Protein AF-A0A8K0LY11-F1 (afdb_monomer_lite)

Radius of gyration: 30.13 Å; chains: 1; bounding box: 77×48×94 Å

Structure (mmCIF, N/CA/C/O backbone):
data_AF-A0A8K0LY11-F1
#
_entry.id   AF-A0A8K0LY11-F1
#
loop_
_atom_site.group_PDB
_atom_site.id
_atom_site.type_symbol
_atom_site.label_atom_id
_atom_site.label_alt_id
_atom_site.label_comp_id
_atom_site.label_asym_id
_atom_site.label_entity_id
_atom_site.label_seq_id
_atom_site.pdbx_PDB_ins_code
_atom_site.Cartn_x
_atom_site.Cartn_y
_atom_site.Cartn_z
_atom_site.occupancy
_atom_site.B_iso_or_equiv
_atom_site.auth_seq_id
_atom_site.auth_comp_id
_atom_site.auth_asym_id
_atom_site.auth_atom_id
_atom_site.pdbx_PDB_model_num
ATOM 1 N N . LYS A 1 1 ? 33.996 25.626 0.367 1.00 48.56 1 LYS A N 1
ATOM 2 C CA . LYS A 1 1 ? 34.300 24.172 0.437 1.00 48.56 1 LYS A CA 1
ATOM 3 C C . LYS A 1 1 ? 33.975 23.423 -0.861 1.00 48.56 1 LYS A C 1
ATOM 5 O O . LYS A 1 1 ? 34.841 22.702 -1.326 1.00 48.56 1 LYS A O 1
ATOM 10 N N . ALA A 1 2 ? 32.797 23.595 -1.473 1.00 46.28 2 ALA A N 1
ATOM 11 C CA . ALA A 1 2 ? 32.469 22.931 -2.746 1.00 46.28 2 ALA A CA 1
ATOM 12 C C . ALA A 1 2 ? 33.323 23.435 -3.936 1.00 46.28 2 ALA A C 1
ATOM 14 O O . ALA A 1 2 ? 33.891 22.631 -4.661 1.00 46.28 2 ALA A O 1
ATOM 15 N N . ASN A 1 3 ? 33.531 24.754 -4.056 1.00 51.97 3 ASN A N 1
ATOM 16 C CA . ASN A 1 3 ? 34.370 25.357 -5.114 1.00 51.97 3 ASN A CA 1
ATOM 17 C C . ASN A 1 3 ? 35.882 25.174 -4.894 1.00 51.97 3 ASN A C 1
ATOM 19 O O . ASN A 1 3 ? 36.675 25.446 -5.785 1.00 51.97 3 ASN A O 1
ATOM 23 N N . SER A 1 4 ? 36.292 24.766 -3.691 1.00 63.56 4 SER A N 1
ATOM 24 C CA . SER A 1 4 ? 37.696 24.494 -3.357 1.00 63.56 4 SER A CA 1
ATOM 25 C C . SER A 1 4 ? 38.070 23.028 -3.577 1.00 63.56 4 SER A C 1
ATOM 27 O O . SER A 1 4 ? 39.245 22.689 -3.508 1.00 63.56 4 SER A O 1
ATOM 29 N N . PHE A 1 5 ? 37.080 22.156 -3.797 1.00 66.56 5 PHE A N 1
ATOM 30 C CA . PHE A 1 5 ? 37.320 20.768 -4.166 1.00 66.56 5 PHE A CA 1
ATOM 31 C C . PHE A 1 5 ? 37.711 20.729 -5.643 1.00 66.56 5 PHE A C 1
ATOM 33 O O . PHE A 1 5 ? 37.005 21.288 -6.478 1.00 66.56 5 PHE A O 1
ATOM 40 N N . GLN A 1 6 ? 38.858 20.133 -5.947 1.00 72.81 6 GLN A N 1
ATOM 41 C CA . GLN A 1 6 ? 39.419 20.061 -7.292 1.00 72.81 6 GLN A CA 1
ATOM 42 C C . GLN A 1 6 ? 39.246 18.640 -7.824 1.00 72.81 6 GLN A C 1
ATOM 44 O O . GLN A 1 6 ? 39.503 17.680 -7.094 1.00 72.81 6 GLN A O 1
ATOM 49 N N . ILE A 1 7 ? 38.828 18.507 -9.079 1.00 65.88 7 ILE A N 1
ATOM 50 C CA . ILE A 1 7 ? 38.813 17.227 -9.789 1.00 65.88 7 ILE A CA 1
ATOM 51 C C . ILE A 1 7 ? 39.799 17.268 -10.948 1.00 65.88 7 ILE A C 1
ATOM 53 O O . ILE A 1 7 ? 40.042 18.317 -11.543 1.00 65.88 7 ILE A O 1
ATOM 57 N N . ARG A 1 8 ? 40.386 16.109 -11.244 1.00 70.62 8 ARG A N 1
ATOM 58 C CA . ARG A 1 8 ? 41.312 15.937 -12.360 1.00 70.62 8 ARG A CA 1
ATOM 59 C C . ARG A 1 8 ? 40.523 15.512 -13.596 1.00 70.62 8 ARG A C 1
ATOM 61 O O . ARG A 1 8 ? 39.824 14.501 -13.536 1.00 70.62 8 ARG A O 1
ATOM 68 N N . THR A 1 9 ? 40.616 16.273 -14.680 1.00 63.59 9 THR A N 1
ATOM 69 C CA . THR A 1 9 ? 39.999 15.933 -15.971 1.00 63.59 9 THR A CA 1
ATOM 70 C C . THR A 1 9 ? 40.724 14.751 -16.621 1.00 63.59 9 THR A C 1
ATOM 72 O O . THR A 1 9 ? 41.833 14.380 -16.220 1.00 63.59 9 THR A O 1
ATOM 75 N N . LYS A 1 10 ? 40.132 14.168 -17.673 1.00 49.41 10 LYS A N 1
ATOM 76 C CA . LYS A 1 10 ? 40.802 13.131 -18.483 1.00 49.41 10 LYS A CA 1
ATOM 77 C C . LYS A 1 10 ? 42.073 13.641 -19.176 1.00 49.41 10 LYS A C 1
ATOM 79 O O . LYS A 1 10 ? 42.986 12.854 -19.395 1.00 49.41 10 LYS A O 1
ATOM 84 N N . SER A 1 11 ? 42.159 14.943 -19.451 1.00 67.06 11 SER A N 1
ATOM 85 C CA . SER A 1 11 ? 43.356 15.618 -19.968 1.00 67.06 11 SER A CA 1
ATOM 86 C C . SER A 1 11 ? 44.419 15.911 -18.893 1.00 67.06 11 SER A C 1
ATOM 88 O O . SER A 1 11 ? 45.489 16.421 -19.209 1.00 67.06 11 SER A O 1
ATOM 90 N N . GLY A 1 12 ? 44.160 15.568 -17.625 1.00 73.19 12 GLY A N 1
ATOM 91 C CA . GLY A 1 12 ? 45.099 15.732 -16.511 1.00 73.19 12 GLY A CA 1
ATOM 92 C C . GLY A 1 12 ? 45.064 17.105 -15.831 1.00 73.19 12 GLY A C 1
ATOM 93 O O . GLY A 1 12 ? 45.794 17.311 -14.856 1.00 73.19 12 GLY A O 1
ATOM 94 N N . GLU A 1 13 ? 44.205 18.014 -16.294 1.00 77.00 13 GLU A N 1
ATOM 95 C CA . GLU A 1 13 ? 44.022 19.354 -15.736 1.00 77.00 13 GLU A CA 1
ATOM 96 C C . GLU A 1 13 ? 43.277 19.295 -14.395 1.00 77.00 13 GLU A C 1
ATOM 98 O O . GLU A 1 13 ? 42.367 18.489 -14.201 1.00 77.00 13 GLU A O 1
ATOM 103 N N . SER A 1 14 ? 43.668 20.145 -13.445 1.00 74.56 14 SER A N 1
ATOM 104 C CA . SER A 1 14 ? 42.965 20.295 -12.169 1.00 74.56 14 SER A CA 1
ATOM 105 C C . SER A 1 14 ? 41.953 21.427 -12.280 1.00 74.56 14 SER A C 1
ATOM 107 O O . SER A 1 14 ? 42.348 22.588 -12.388 1.00 74.56 14 SER A O 1
ATOM 109 N N . ILE A 1 15 ? 40.661 21.101 -12.215 1.00 72.62 15 ILE A N 1
ATOM 110 C CA . ILE A 1 15 ? 39.582 22.091 -12.294 1.00 72.62 15 ILE A CA 1
ATOM 111 C C . ILE A 1 15 ? 38.747 22.129 -11.003 1.00 72.62 15 ILE A C 1
ATOM 113 O O . ILE A 1 15 ? 38.533 21.091 -10.364 1.00 72.62 15 ILE A O 1
ATOM 117 N N . PRO A 1 16 ? 38.226 23.306 -10.598 1.00 68.94 16 PRO A N 1
ATOM 118 C CA . PRO A 1 16 ? 37.301 23.397 -9.474 1.00 68.94 16 PRO A CA 1
ATOM 119 C C . PRO A 1 16 ? 36.015 22.615 -9.771 1.00 68.94 16 PRO A C 1
ATOM 121 O O . PRO A 1 16 ? 35.356 22.877 -10.775 1.00 68.94 16 PRO A O 1
ATOM 124 N N . TYR A 1 17 ? 35.615 21.721 -8.864 1.00 65.62 17 TYR A N 1
ATOM 125 C CA . TYR A 1 17 ? 34.454 20.831 -9.009 1.00 65.62 17 TYR A CA 1
ATOM 126 C C . TYR A 1 17 ? 33.128 21.580 -9.233 1.00 65.62 17 TYR A C 1
ATOM 128 O O . TYR A 1 17 ? 32.225 21.067 -9.882 1.00 65.62 17 TYR A O 1
ATOM 136 N N . PHE A 1 18 ? 33.019 22.817 -8.738 1.00 64.50 18 PHE A N 1
ATOM 137 C CA . PHE A 1 18 ? 31.860 23.698 -8.928 1.00 64.50 18 PHE A CA 1
ATOM 138 C C . PHE A 1 18 ? 32.273 25.073 -9.479 1.00 64.50 18 PHE A C 1
ATOM 140 O O . PHE A 1 18 ? 32.011 26.114 -8.872 1.00 64.50 18 PHE A O 1
ATOM 147 N N . LYS A 1 19 ? 32.958 25.113 -10.626 1.00 52.31 19 LYS A N 1
ATOM 148 C CA . LYS A 1 19 ? 33.207 26.384 -11.321 1.00 52.31 19 LYS A CA 1
ATOM 149 C C . LYS A 1 19 ? 31.923 26.823 -12.041 1.00 52.31 19 LYS A C 1
ATOM 151 O O . LYS A 1 19 ? 31.509 26.176 -12.992 1.00 52.31 19 LYS A O 1
ATOM 156 N N . ASN A 1 20 ? 31.310 27.923 -11.595 1.00 50.16 20 ASN A N 1
ATOM 157 C CA . ASN A 1 20 ? 30.081 28.503 -12.164 1.00 50.16 20 ASN A CA 1
ATOM 158 C C . ASN A 1 20 ? 28.871 27.544 -12.164 1.00 50.16 20 ASN A C 1
ATOM 160 O O . ASN A 1 20 ? 28.425 27.138 -13.240 1.00 50.16 20 ASN A O 1
ATOM 164 N N . PRO A 1 21 ? 28.307 27.178 -10.996 1.00 50.72 21 PRO A N 1
ATOM 165 C CA . PRO A 1 21 ? 27.109 26.347 -10.966 1.00 50.72 21 PRO A CA 1
ATOM 166 C C . PRO A 1 21 ? 25.981 27.060 -11.719 1.00 50.72 21 PRO A C 1
ATOM 168 O O . PRO A 1 21 ? 25.459 28.079 -11.268 1.00 50.72 21 PRO A O 1
ATOM 171 N N . ARG A 1 22 ? 25.605 26.534 -12.887 1.00 46.09 22 ARG A N 1
ATOM 172 C CA . ARG A 1 22 ? 24.357 26.931 -13.535 1.00 46.09 22 ARG A CA 1
ATOM 173 C C . ARG A 1 22 ? 23.227 26.334 -12.710 1.00 46.09 22 ARG A C 1
ATOM 175 O O . ARG A 1 22 ? 23.270 25.154 -12.365 1.00 46.09 22 ARG A O 1
ATOM 182 N N . LEU A 1 23 ? 22.247 27.162 -12.360 1.00 39.28 23 LEU A N 1
ATOM 183 C CA . LEU A 1 23 ? 21.059 26.716 -11.647 1.00 39.28 23 LEU A CA 1
ATOM 184 C C . LEU A 1 23 ? 20.357 25.658 -12.514 1.00 39.28 23 LEU A C 1
ATOM 186 O O . LEU A 1 23 ? 19.775 25.988 -13.547 1.00 39.28 23 LEU A O 1
ATOM 190 N N . LEU A 1 24 ? 20.454 24.382 -12.138 1.00 42.62 24 LEU A N 1
ATOM 191 C CA . LEU A 1 24 ? 19.714 23.318 -12.806 1.00 42.62 24 LEU A CA 1
ATOM 192 C C . LEU A 1 24 ? 18.301 23.310 -12.223 1.00 42.62 24 LEU A C 1
ATOM 194 O O . LEU A 1 24 ? 18.079 22.831 -11.111 1.00 42.62 24 LEU A O 1
ATOM 198 N N . PHE A 1 25 ? 17.345 23.857 -12.967 1.00 32.66 25 PHE A N 1
ATOM 199 C CA . PHE A 1 25 ? 15.934 23.659 -12.666 1.00 32.66 25 PHE A CA 1
ATOM 200 C C . PHE A 1 25 ? 15.581 22.198 -12.948 1.00 32.66 25 PHE A C 1
ATOM 202 O O . PHE A 1 25 ? 15.382 21.804 -14.094 1.00 32.66 25 PHE A O 1
ATOM 209 N N . GLN A 1 26 ? 15.498 21.381 -11.902 1.00 35.56 26 GLN A N 1
ATOM 210 C CA . GLN A 1 26 ? 14.854 20.079 -12.000 1.00 35.56 26 GLN A CA 1
ATOM 211 C C . GLN A 1 26 ? 13.359 20.269 -11.740 1.00 35.56 26 GLN A C 1
ATOM 213 O O . GLN A 1 26 ? 12.897 20.212 -10.604 1.00 35.56 26 GLN A O 1
ATOM 218 N N . ALA A 1 27 ? 12.592 20.524 -12.798 1.00 34.91 27 ALA A N 1
ATOM 219 C CA . ALA A 1 27 ? 11.147 20.340 -12.742 1.00 34.91 27 ALA A CA 1
ATOM 220 C C . ALA A 1 27 ? 10.839 18.855 -12.989 1.00 34.91 27 ALA A C 1
ATOM 222 O O . ALA A 1 27 ? 11.363 18.243 -13.920 1.00 34.91 27 ALA A O 1
ATOM 223 N N . HIS A 1 28 ? 10.008 18.266 -12.127 1.00 37.69 28 HIS A N 1
ATOM 224 C CA . HIS A 1 28 ? 9.753 16.822 -12.066 1.00 37.69 28 HIS A CA 1
ATOM 225 C C . HIS A 1 28 ? 9.051 16.222 -13.309 1.00 37.69 28 HIS A C 1
ATOM 227 O O . HIS A 1 28 ? 8.944 14.999 -13.393 1.00 37.69 28 HIS A O 1
ATOM 233 N N . ASP A 1 29 ? 8.683 17.049 -14.297 1.00 39.00 29 ASP A N 1
ATOM 234 C CA . ASP A 1 29 ? 8.057 16.648 -15.568 1.00 39.00 29 ASP A CA 1
ATOM 235 C C . ASP A 1 29 ? 8.746 17.183 -16.837 1.00 39.00 29 ASP A C 1
ATOM 237 O O . ASP A 1 29 ? 8.230 17.007 -17.936 1.00 39.00 29 ASP A O 1
ATOM 241 N N . LEU A 1 30 ? 9.962 17.739 -16.751 1.00 38.09 30 LEU A N 1
ATOM 242 C CA . LEU A 1 30 ? 10.770 18.052 -17.947 1.00 38.09 30 LEU A CA 1
ATOM 243 C C . LEU A 1 30 ? 11.429 16.798 -18.541 1.00 38.09 30 LEU A C 1
ATOM 245 O O . LEU A 1 30 ? 12.591 16.839 -18.942 1.00 38.09 30 LEU A O 1
ATOM 249 N N . LYS A 1 31 ? 10.735 15.654 -18.545 1.00 54.97 31 LYS A N 1
ATOM 250 C CA . LYS A 1 31 ? 11.237 14.403 -19.124 1.00 54.97 31 LYS A CA 1
ATOM 251 C C . LYS A 1 31 ? 11.398 14.613 -20.631 1.00 54.97 31 LYS A C 1
ATOM 253 O O . LYS A 1 31 ? 10.498 14.289 -21.394 1.00 54.97 31 LYS A O 1
ATOM 258 N N . ASN A 1 32 ? 12.523 15.185 -21.051 1.00 57.19 32 ASN A N 1
ATOM 259 C CA . ASN A 1 32 ? 12.909 15.246 -22.449 1.00 57.19 32 ASN A CA 1
ATOM 260 C C . ASN A 1 32 ? 12.997 13.799 -22.925 1.00 57.19 32 ASN A C 1
ATOM 262 O O . ASN A 1 32 ? 13.836 13.029 -22.452 1.00 57.19 32 ASN A O 1
ATOM 266 N N . ILE A 1 33 ? 12.057 13.412 -23.781 1.00 63.69 33 ILE A N 1
ATOM 267 C CA . ILE A 1 33 ? 12.023 12.075 -24.350 1.00 63.69 33 ILE A CA 1
ATOM 268 C C . ILE A 1 33 ? 13.030 12.073 -25.493 1.00 63.69 33 ILE A C 1
ATOM 270 O O . ILE A 1 33 ? 12.821 12.716 -26.517 1.00 63.69 33 ILE A O 1
ATOM 274 N N . PHE A 1 34 ? 14.131 11.356 -25.294 1.00 69.12 34 PHE A N 1
ATOM 275 C CA . PHE A 1 34 ? 15.058 11.005 -26.359 1.00 69.12 34 PHE A CA 1
ATOM 276 C C . PHE A 1 34 ? 14.666 9.616 -26.837 1.00 69.12 34 PHE A C 1
ATOM 278 O O . PHE A 1 34 ? 14.938 8.629 -26.158 1.00 69.12 34 PHE A O 1
ATOM 285 N N . ALA A 1 35 ? 13.958 9.557 -27.959 1.00 69.25 35 ALA A N 1
ATOM 286 C CA . ALA A 1 35 ? 13.533 8.311 -28.571 1.00 69.25 35 ALA A CA 1
ATOM 287 C C . ALA A 1 35 ? 13.799 8.389 -30.072 1.00 69.25 35 ALA A C 1
ATOM 289 O O . ALA A 1 35 ? 13.385 9.330 -30.747 1.00 69.25 35 ALA A O 1
ATOM 290 N N . THR A 1 36 ? 14.520 7.400 -30.573 1.00 75.06 36 THR A N 1
ATOM 291 C CA . THR A 1 36 ? 14.758 7.155 -31.999 1.00 75.06 36 THR A CA 1
ATOM 292 C C . THR A 1 36 ? 14.546 5.652 -32.244 1.00 75.06 36 THR A C 1
ATOM 294 O O . THR A 1 36 ? 14.280 4.935 -31.283 1.00 75.06 36 THR A O 1
ATOM 297 N N . PRO A 1 37 ? 14.619 5.125 -33.477 1.00 77.00 37 PRO A N 1
ATOM 298 C CA . PRO A 1 37 ? 14.384 3.697 -33.718 1.00 77.00 37 PRO A CA 1
ATOM 299 C C . PRO A 1 37 ? 15.420 2.745 -33.091 1.00 77.00 37 PRO A C 1
ATOM 301 O O . PRO A 1 37 ? 15.107 1.572 -32.872 1.00 77.00 37 PRO A O 1
ATOM 304 N N . SER A 1 38 ? 16.635 3.224 -32.788 1.00 77.94 38 SER A N 1
ATOM 305 C CA . SER A 1 38 ? 17.713 2.417 -32.204 1.00 77.94 38 SER A CA 1
ATOM 306 C C . SER A 1 38 ? 18.325 3.048 -30.946 1.00 77.94 38 SER A C 1
ATOM 308 O O . SER A 1 38 ? 18.271 4.262 -30.721 1.00 77.94 38 SER A O 1
ATOM 310 N N . LEU A 1 39 ? 18.916 2.214 -30.083 1.00 79.62 39 LEU A N 1
ATOM 311 C CA . LEU A 1 39 ? 19.611 2.696 -28.886 1.00 79.62 39 LEU A CA 1
ATOM 312 C C . LEU A 1 39 ? 20.844 3.542 -29.250 1.00 79.62 39 LEU A C 1
ATOM 314 O O . LEU A 1 39 ? 21.139 4.512 -28.555 1.00 79.62 39 LEU A O 1
ATOM 318 N N . ASP A 1 40 ? 21.527 3.208 -30.346 1.00 85.75 40 ASP A N 1
ATOM 319 C CA . ASP A 1 40 ? 22.693 3.940 -30.853 1.00 85.75 40 ASP A CA 1
ATOM 320 C C . ASP A 1 40 ? 22.330 5.357 -31.321 1.00 85.75 40 ASP A C 1
ATOM 322 O O . ASP A 1 40 ? 22.947 6.338 -30.896 1.00 85.75 40 ASP A O 1
ATOM 326 N N . ASP A 1 41 ? 21.258 5.485 -32.105 1.00 85.06 41 ASP A N 1
ATOM 327 C CA . ASP A 1 41 ? 20.727 6.780 -32.545 1.00 85.06 41 ASP A CA 1
ATOM 328 C C . ASP A 1 41 ? 20.241 7.612 -31.350 1.00 85.06 41 ASP A C 1
ATOM 330 O O . ASP A 1 41 ? 20.462 8.823 -31.278 1.00 85.06 41 ASP A O 1
ATOM 334 N N . THR A 1 42 ? 19.638 6.954 -30.355 1.00 83.75 42 THR A N 1
ATOM 335 C CA . THR A 1 42 ? 19.155 7.615 -29.138 1.00 83.75 42 THR A CA 1
ATOM 336 C C . THR A 1 42 ? 20.325 8.170 -28.331 1.00 83.75 42 THR A C 1
ATOM 338 O O . THR A 1 42 ? 20.281 9.318 -27.887 1.00 83.75 42 THR A O 1
ATOM 341 N N . MET A 1 43 ? 21.402 7.396 -28.178 1.00 85.25 43 MET A N 1
ATOM 342 C CA . MET A 1 43 ? 22.622 7.849 -27.508 1.00 85.25 43 MET A CA 1
ATOM 343 C C . MET A 1 43 ? 23.347 8.945 -28.294 1.00 85.25 43 MET A C 1
ATOM 345 O O . MET A 1 43 ? 23.852 9.887 -27.683 1.00 85.25 43 MET A O 1
ATOM 349 N N . THR A 1 44 ? 23.322 8.888 -29.627 1.00 87.81 44 THR A N 1
ATOM 350 C CA . THR A 1 44 ? 23.834 9.950 -30.506 1.00 87.81 44 THR A CA 1
ATOM 351 C C . THR A 1 44 ? 23.057 11.253 -30.310 1.00 87.81 44 THR A C 1
ATOM 353 O O . THR A 1 44 ? 23.652 12.325 -30.172 1.00 87.81 44 THR A O 1
ATOM 356 N N . LEU A 1 45 ? 21.727 11.181 -30.214 1.00 85.00 45 LEU A N 1
ATOM 357 C CA . LEU A 1 45 ? 20.883 12.339 -29.935 1.00 85.00 45 LEU A CA 1
ATOM 358 C C . LEU A 1 45 ? 21.147 12.908 -28.531 1.00 85.00 45 LEU A C 1
ATOM 360 O O . LEU A 1 45 ? 21.353 14.112 -28.388 1.00 85.00 45 LEU A O 1
ATOM 364 N N . VAL A 1 46 ? 21.225 12.054 -27.502 1.00 82.75 46 VAL A N 1
ATOM 365 C CA . VAL A 1 46 ? 21.604 12.466 -26.136 1.00 82.75 46 VAL A CA 1
ATOM 366 C C . VAL A 1 46 ? 22.973 13.146 -26.136 1.00 82.75 46 VAL A C 1
ATOM 368 O O . VAL A 1 46 ? 23.146 14.187 -25.498 1.00 82.75 46 VAL A O 1
ATOM 371 N N . HIS A 1 47 ? 23.942 12.607 -26.876 1.00 83.69 47 HIS A N 1
ATOM 372 C CA . HIS A 1 47 ? 25.255 13.218 -27.010 1.00 83.69 47 HIS A CA 1
ATOM 373 C C . HIS A 1 47 ? 25.163 14.623 -27.613 1.00 83.69 47 HIS A C 1
ATOM 375 O O . HIS A 1 47 ? 25.645 15.582 -27.012 1.00 83.69 47 HIS A O 1
ATOM 381 N N . ASN A 1 48 ? 24.501 14.761 -28.759 1.00 84.56 48 ASN A N 1
ATOM 382 C CA . ASN A 1 48 ? 24.447 16.019 -29.501 1.00 84.56 48 ASN A CA 1
ATOM 383 C C . ASN A 1 48 ? 23.627 17.100 -28.784 1.00 84.56 48 ASN A C 1
ATOM 385 O O . ASN A 1 48 ? 23.957 18.280 -28.875 1.00 84.56 48 ASN A O 1
ATOM 389 N N . THR A 1 49 ? 22.576 16.717 -28.058 1.00 78.19 49 THR A N 1
ATOM 390 C CA . THR A 1 49 ? 21.686 17.666 -27.377 1.00 78.19 49 THR A CA 1
ATOM 391 C C . THR A 1 49 ? 22.143 17.999 -25.958 1.00 78.19 49 THR A C 1
ATOM 393 O O . THR A 1 49 ? 22.035 19.149 -25.536 1.00 78.19 49 THR A O 1
ATOM 396 N N . ILE A 1 50 ? 22.632 17.011 -25.204 1.00 77.06 50 ILE A N 1
ATOM 397 C CA . ILE A 1 50 ? 22.969 17.173 -23.784 1.00 77.06 50 ILE A CA 1
ATOM 398 C C . ILE A 1 50 ? 24.482 17.242 -23.598 1.00 77.06 50 ILE A C 1
ATOM 400 O O . ILE A 1 50 ? 24.996 18.230 -23.074 1.00 77.06 50 ILE A O 1
ATOM 404 N N . LEU A 1 51 ? 25.209 16.202 -24.013 1.00 75.75 51 LEU A N 1
ATOM 405 C CA . LEU A 1 51 ? 26.622 16.057 -23.649 1.00 75.75 51 LEU A CA 1
ATOM 406 C C . LEU A 1 51 ? 27.502 17.112 -24.318 1.00 75.75 51 LEU A C 1
ATOM 408 O O . LEU A 1 51 ? 28.340 17.709 -23.644 1.00 75.75 51 LEU A O 1
ATOM 412 N N . ALA A 1 52 ? 27.261 17.410 -25.595 1.00 75.56 52 ALA A N 1
ATOM 413 C CA . ALA A 1 52 ? 27.982 18.437 -26.342 1.00 75.56 52 ALA A CA 1
ATOM 414 C C . ALA A 1 52 ? 27.870 19.823 -25.678 1.00 75.56 52 ALA A C 1
ATOM 416 O O . ALA A 1 52 ? 28.845 20.569 -25.634 1.00 75.56 52 ALA A O 1
ATOM 417 N N . GLY A 1 53 ? 26.710 20.144 -25.093 1.00 70.25 53 GLY A N 1
ATOM 418 C CA . GLY A 1 53 ? 26.479 21.407 -24.385 1.00 70.25 53 GLY A CA 1
ATOM 419 C C . GLY A 1 53 ? 27.065 21.465 -22.969 1.00 70.25 53 GLY A C 1
ATOM 420 O O . GLY A 1 53 ? 27.231 22.557 -22.426 1.00 70.25 53 GLY A O 1
ATOM 421 N N . MET A 1 54 ? 27.376 20.315 -22.362 1.00 68.50 54 MET A N 1
ATOM 422 C CA . MET A 1 54 ? 27.902 20.229 -20.994 1.00 68.50 54 MET A CA 1
ATOM 423 C C . MET A 1 54 ? 29.433 20.200 -20.914 1.00 68.50 54 MET A C 1
ATOM 425 O O . MET A 1 54 ? 29.970 20.386 -19.826 1.00 68.50 54 MET A O 1
ATOM 429 N N . GLY A 1 55 ? 30.136 19.970 -22.028 1.00 66.62 55 GLY A N 1
ATOM 430 C CA . GLY A 1 55 ? 31.591 19.802 -22.033 1.00 66.62 55 GLY A CA 1
ATOM 431 C C . GLY A 1 55 ? 32.010 18.529 -21.284 1.00 66.62 55 GLY A C 1
ATOM 432 O O . GLY A 1 55 ? 32.456 18.621 -20.143 1.00 66.62 55 GLY A O 1
ATOM 433 N N . PRO A 1 56 ? 31.894 17.331 -21.891 1.00 64.31 56 PRO A N 1
ATOM 434 C CA . PRO A 1 56 ? 32.013 16.044 -21.192 1.00 64.31 56 PRO A CA 1
ATOM 435 C C . PRO A 1 56 ? 33.339 15.836 -20.452 1.00 64.31 56 PRO A C 1
ATOM 437 O O . PRO A 1 56 ? 33.387 15.107 -19.465 1.00 64.31 56 PRO A O 1
ATOM 440 N N . GLU A 1 57 ? 34.411 16.494 -20.897 1.00 66.69 57 GLU A N 1
ATOM 441 C CA . GLU A 1 57 ? 35.729 16.455 -20.250 1.00 66.69 57 GLU A CA 1
ATOM 442 C C . GLU A 1 57 ? 35.782 17.177 -18.896 1.00 66.69 57 GLU A C 1
ATOM 444 O O . GLU A 1 57 ? 36.691 16.937 -18.101 1.00 66.69 57 GLU A O 1
ATOM 449 N N . GLN A 1 58 ? 34.801 18.039 -18.624 1.00 65.50 58 GLN A N 1
ATOM 450 C CA . GLN A 1 58 ? 34.659 18.802 -17.384 1.00 65.50 58 GLN A CA 1
ATOM 451 C C . GLN A 1 58 ? 33.742 18.100 -16.369 1.00 65.50 58 GLN A C 1
ATOM 453 O O . GLN A 1 58 ? 33.605 18.570 -15.239 1.00 65.50 58 GLN A O 1
ATOM 458 N N . LEU A 1 59 ? 33.115 16.980 -16.750 1.00 68.56 59 LEU A N 1
ATOM 459 C CA . LEU A 1 59 ? 32.215 16.214 -15.893 1.00 68.56 59 LEU A CA 1
ATOM 460 C C . LEU A 1 59 ? 32.934 15.020 -15.261 1.00 68.56 59 LEU A C 1
ATOM 462 O O . LEU A 1 59 ? 33.564 14.212 -15.945 1.00 68.56 59 LEU A O 1
ATOM 466 N N . ASP A 1 60 ? 32.752 14.839 -13.952 1.00 72.75 60 ASP A N 1
ATOM 467 C CA . ASP A 1 60 ? 33.059 13.563 -13.306 1.00 72.75 60 ASP A CA 1
ATOM 468 C C . ASP A 1 60 ? 31.966 12.537 -13.640 1.00 72.75 60 ASP A C 1
ATOM 470 O O . ASP A 1 60 ? 30.995 12.361 -12.903 1.00 72.75 60 ASP A O 1
ATOM 474 N N . LEU A 1 61 ? 32.128 11.845 -14.770 1.00 74.75 61 LEU A N 1
ATOM 475 C CA . LEU A 1 61 ? 31.174 10.836 -15.241 1.00 74.75 61 LEU A CA 1
ATOM 476 C C . LEU A 1 61 ? 31.025 9.646 -14.277 1.00 74.75 61 LEU A C 1
ATOM 478 O O . LEU A 1 61 ? 30.025 8.933 -14.348 1.00 74.75 61 LEU A O 1
ATOM 482 N N . HIS A 1 62 ? 31.966 9.444 -13.345 1.00 72.75 62 HIS A N 1
ATOM 483 C CA . HIS A 1 62 ? 31.838 8.426 -12.298 1.00 72.75 62 HIS A CA 1
ATOM 484 C C . HIS A 1 62 ? 30.788 8.797 -11.237 1.00 72.75 62 HIS A C 1
ATOM 486 O O . HIS A 1 62 ? 30.301 7.919 -10.523 1.00 72.75 62 HIS A O 1
ATOM 492 N N . SER A 1 63 ? 30.419 10.078 -11.150 1.00 72.81 63 SER A N 1
ATOM 493 C CA . SER A 1 63 ? 29.330 10.593 -10.315 1.00 72.81 63 SER A CA 1
ATOM 494 C C . SER A 1 63 ? 27.991 10.687 -11.062 1.00 72.81 63 SER A C 1
ATOM 496 O O . SER A 1 63 ? 27.000 11.139 -10.486 1.00 72.81 63 SER A O 1
ATOM 498 N N . CYS A 1 64 ? 27.938 10.270 -12.331 1.00 78.19 64 CYS A N 1
ATOM 499 C CA . CYS A 1 64 ? 26.739 10.326 -13.161 1.00 78.19 64 CYS A CA 1
ATOM 500 C C . CYS A 1 64 ? 26.080 8.946 -13.297 1.00 78.19 64 CYS A C 1
ATOM 502 O O . CYS A 1 64 ? 26.737 7.927 -13.533 1.00 78.19 64 CYS A O 1
ATOM 504 N N . TRP A 1 65 ? 24.751 8.927 -13.218 1.00 80.62 65 TRP A N 1
ATOM 505 C CA . TRP A 1 65 ? 23.936 7.735 -13.438 1.00 80.62 65 TRP A CA 1
ATOM 506 C C . TRP A 1 65 ? 22.940 7.969 -14.565 1.00 80.62 65 TRP A C 1
ATOM 508 O O . TRP A 1 65 ? 22.499 9.096 -14.785 1.00 80.62 65 TRP A O 1
ATOM 518 N N . LEU A 1 66 ? 22.571 6.886 -15.241 1.00 80.81 66 LEU A N 1
ATOM 519 C CA . LEU A 1 66 ? 21.536 6.871 -16.260 1.00 80.81 66 LEU A CA 1
ATOM 520 C C . LEU A 1 66 ? 20.478 5.835 -15.887 1.00 80.81 66 LEU A C 1
ATOM 522 O O . LEU A 1 66 ? 20.799 4.671 -15.637 1.00 80.81 66 LEU A O 1
ATOM 526 N N . ASP A 1 67 ? 19.220 6.265 -15.867 1.00 81.38 67 ASP A N 1
ATOM 527 C CA . ASP A 1 67 ? 18.071 5.371 -15.763 1.00 81.38 67 ASP A CA 1
ATOM 528 C C . ASP A 1 67 ? 17.709 4.890 -17.174 1.00 81.38 67 ASP A C 1
ATOM 530 O O . ASP A 1 67 ? 17.168 5.652 -17.973 1.00 81.38 67 ASP A O 1
ATOM 534 N N . ILE A 1 68 ? 18.004 3.625 -17.481 1.00 78.75 68 ILE A N 1
ATOM 535 C CA . ILE A 1 68 ? 17.595 2.967 -18.728 1.00 78.75 68 ILE A CA 1
ATOM 536 C C . ILE A 1 68 ? 16.361 2.125 -18.428 1.00 78.75 68 ILE A C 1
ATOM 538 O O . ILE A 1 68 ? 16.359 1.321 -17.495 1.00 78.75 68 ILE A O 1
ATOM 542 N N . GLY A 1 69 ? 15.290 2.289 -19.194 1.00 78.56 69 GLY A N 1
ATOM 543 C CA . GLY A 1 69 ? 14.045 1.599 -18.900 1.00 78.56 69 GLY A CA 1
ATOM 544 C C . GLY A 1 69 ? 13.101 1.504 -20.080 1.00 78.56 69 GLY A C 1
ATOM 545 O O . GLY A 1 69 ? 13.230 2.242 -21.050 1.00 78.56 69 GLY A O 1
ATOM 546 N N . THR A 1 70 ? 12.129 0.609 -19.951 1.00 77.06 70 THR A N 1
ATOM 547 C CA . THR A 1 70 ? 11.003 0.489 -20.872 1.00 77.06 70 THR A CA 1
ATOM 548 C C . THR A 1 70 ? 9.760 1.073 -20.218 1.00 77.06 70 THR A C 1
ATOM 550 O O . THR A 1 70 ? 9.549 0.976 -18.999 1.00 77.06 70 THR A O 1
ATOM 553 N N . ARG A 1 71 ? 8.932 1.711 -21.038 1.00 77.00 71 ARG A N 1
ATOM 554 C CA . ARG A 1 71 ? 7.571 2.076 -20.671 1.00 77.00 71 ARG A CA 1
ATOM 555 C C . ARG A 1 71 ? 6.653 1.317 -21.607 1.00 77.00 71 ARG A C 1
ATOM 557 O O . ARG A 1 71 ? 6.537 1.678 -22.770 1.00 77.00 71 ARG A O 1
ATOM 564 N N . ASP A 1 72 ? 6.010 0.288 -21.084 1.00 76.38 72 ASP A N 1
ATOM 565 C CA . ASP A 1 72 ? 4.973 -0.424 -21.812 1.00 76.38 72 ASP A CA 1
ATOM 566 C C . ASP A 1 72 ? 3.722 0.450 -21.721 1.00 76.38 72 ASP A C 1
ATOM 568 O O . ASP A 1 72 ? 3.042 0.517 -20.690 1.00 76.38 72 ASP A O 1
ATOM 572 N N . TYR A 1 73 ? 3.516 1.250 -22.764 1.00 72.69 73 TYR A N 1
ATOM 573 C CA . TYR A 1 73 ? 2.384 2.153 -22.866 1.00 72.69 73 TYR A CA 1
ATOM 574 C C . TYR A 1 73 ? 1.239 1.470 -23.598 1.00 72.69 73 TYR A C 1
ATOM 576 O O . TYR A 1 73 ? 1.428 0.656 -24.498 1.00 72.69 73 TYR A O 1
ATOM 584 N N . VAL A 1 74 ? 0.039 1.852 -23.200 1.00 63.25 74 VAL A N 1
ATOM 585 C CA . VAL A 1 74 ? -1.166 1.525 -23.928 1.00 63.25 74 VAL A CA 1
ATOM 586 C C . VAL A 1 74 ? -1.470 2.714 -24.837 1.00 63.25 74 VAL A C 1
ATOM 588 O O . VAL A 1 74 ? -1.831 3.762 -24.304 1.00 63.25 74 VAL A O 1
ATOM 591 N N . PRO A 1 75 ? -1.300 2.602 -26.165 1.00 59.31 75 PRO A N 1
ATOM 592 C CA . PRO A 1 75 ? -1.529 3.723 -27.062 1.00 59.31 75 PRO A CA 1
ATOM 593 C C . PRO A 1 75 ? -2.967 4.235 -26.948 1.00 59.31 75 PRO A C 1
ATOM 595 O O . PRO A 1 75 ? -3.917 3.488 -27.186 1.00 59.31 75 PRO A O 1
ATOM 598 N N . ASP A 1 76 ? -3.128 5.525 -26.648 1.00 52.28 76 ASP A N 1
ATOM 599 C CA . ASP A 1 76 ? -4.372 6.229 -26.936 1.00 52.28 76 ASP A CA 1
ATOM 600 C C . ASP A 1 76 ? -4.491 6.302 -28.466 1.00 52.28 76 ASP A C 1
ATOM 602 O O . ASP A 1 76 ? -3.830 7.115 -29.115 1.00 52.28 76 ASP A O 1
ATOM 606 N N . GLN A 1 77 ? -5.268 5.404 -29.083 1.00 50.09 77 GLN A N 1
ATOM 607 C CA . GLN A 1 77 ? -5.518 5.510 -30.521 1.00 50.09 77 GLN A CA 1
ATOM 608 C C . GLN A 1 77 ? -6.166 6.873 -30.825 1.00 50.09 77 GLN A C 1
ATOM 610 O O . GLN A 1 77 ? -7.051 7.313 -30.078 1.00 50.09 77 GLN A O 1
ATOM 615 N N . PRO A 1 78 ? -5.769 7.557 -31.917 1.00 44.84 78 PRO A N 1
ATOM 616 C CA . PRO A 1 78 ? -6.460 8.764 -32.345 1.00 44.84 78 PRO A CA 1
ATOM 617 C C . PRO A 1 78 ? -7.944 8.442 -32.545 1.00 44.84 78 PRO A C 1
ATOM 619 O O . PRO A 1 78 ? -8.288 7.380 -33.059 1.00 44.84 78 PRO A O 1
ATOM 622 N N . ARG A 1 79 ? -8.822 9.360 -32.116 1.00 44.19 79 ARG A N 1
ATOM 623 C CA . ARG A 1 79 ? -10.296 9.255 -32.149 1.00 44.19 79 ARG A CA 1
ATOM 624 C C . ARG A 1 79 ? -10.869 9.237 -33.586 1.00 44.19 79 ARG A C 1
ATOM 626 O O . ARG A 1 79 ? -11.764 10.014 -33.905 1.00 44.19 79 ARG A O 1
ATOM 633 N N . GLY A 1 80 ? -10.352 8.380 -34.461 1.00 40.59 80 GLY A N 1
ATOM 634 C CA . GLY A 1 80 ? -10.766 8.198 -35.847 1.00 40.59 80 GLY A CA 1
ATOM 635 C C . GLY A 1 80 ? -11.596 6.927 -36.016 1.00 40.59 80 GLY A C 1
ATOM 636 O O . GLY A 1 80 ? -11.074 5.828 -35.908 1.00 40.59 80 GLY A O 1
ATOM 637 N N . HIS A 1 81 ? -12.890 7.123 -36.271 1.00 39.50 81 HIS A N 1
ATOM 638 C CA . HIS A 1 81 ? -13.901 6.171 -36.749 1.00 39.50 81 HIS A CA 1
ATOM 639 C C . HIS A 1 81 ? -14.000 4.764 -36.110 1.00 39.50 81 HIS A C 1
ATOM 641 O O . HIS A 1 81 ? -13.344 3.804 -36.490 1.00 39.50 81 HIS A O 1
ATOM 647 N N . ASN A 1 82 ? -15.008 4.642 -35.235 1.00 43.75 82 ASN A N 1
ATOM 648 C CA . ASN A 1 82 ? -15.902 3.484 -35.069 1.00 43.75 82 ASN A CA 1
ATOM 649 C C . ASN A 1 82 ? -15.362 2.110 -34.641 1.00 43.75 82 ASN A C 1
ATOM 651 O O . ASN A 1 82 ? -16.123 1.155 -34.703 1.00 43.75 82 ASN A O 1
ATOM 655 N N . ASN A 1 83 ? -14.169 2.006 -34.058 1.00 46.28 83 ASN A N 1
ATOM 656 C CA . ASN A 1 83 ? -13.830 0.869 -33.191 1.00 46.28 83 ASN A CA 1
ATOM 657 C C . ASN A 1 83 ? -13.193 1.377 -31.892 1.00 46.28 83 ASN A C 1
ATOM 659 O O . ASN A 1 83 ? -11.975 1.418 -31.752 1.00 46.28 83 ASN A O 1
ATOM 663 N N . ARG A 1 84 ? -14.023 1.804 -30.928 1.00 51.97 84 ARG A N 1
ATOM 664 C CA . ARG A 1 84 ? -13.553 2.071 -29.559 1.00 51.97 84 ARG A CA 1
ATOM 665 C C . ARG A 1 84 ? -13.106 0.743 -28.947 1.00 51.97 84 ARG A C 1
ATOM 667 O O . ARG A 1 84 ? -13.936 0.007 -28.422 1.00 51.97 84 ARG A O 1
ATOM 674 N N . ILE A 1 85 ? -11.814 0.438 -29.020 1.00 62.03 85 ILE A N 1
ATOM 675 C CA . ILE A 1 85 ? -11.225 -0.577 -28.147 1.00 62.03 85 ILE A CA 1
ATOM 676 C C . ILE A 1 85 ? -11.374 -0.043 -26.720 1.00 62.03 85 ILE A C 1
ATOM 678 O O . ILE A 1 85 ? -11.032 1.106 -26.434 1.00 62.03 85 ILE A O 1
ATOM 682 N N . GLU A 1 86 ? -11.976 -0.849 -25.853 1.00 73.38 86 GLU A N 1
ATOM 683 C CA . GLU A 1 86 ? -12.150 -0.515 -24.446 1.00 73.38 86 GLU A CA 1
ATOM 684 C C . GLU A 1 86 ? -10.785 -0.219 -23.788 1.00 73.38 86 GLU A C 1
ATOM 686 O O . GLU A 1 86 ? -9.828 -0.953 -24.057 1.00 73.38 86 GLU A O 1
ATOM 691 N N . PRO A 1 87 ? -10.659 0.824 -22.937 1.00 80.19 87 PRO A N 1
ATOM 692 C CA . PRO A 1 87 ? -9.399 1.115 -22.268 1.00 80.19 87 PRO A CA 1
ATOM 693 C C . PRO A 1 87 ? -8.885 -0.078 -21.461 1.00 80.19 87 PRO A C 1
ATOM 695 O O . PRO A 1 87 ? -9.660 -0.760 -20.786 1.00 80.19 87 PRO A O 1
ATOM 698 N N . PHE A 1 88 ? -7.574 -0.295 -21.475 1.00 82.12 88 PHE A N 1
ATOM 699 C CA . PHE A 1 88 ? -6.919 -1.387 -20.766 1.00 82.12 88 PHE A CA 1
ATOM 700 C C . PHE A 1 88 ? -5.753 -0.923 -19.893 1.00 82.12 88 PHE A C 1
ATOM 702 O O . PHE A 1 88 ? -5.168 0.150 -20.050 1.00 82.12 88 PHE A O 1
ATOM 709 N N . THR A 1 89 ? -5.452 -1.763 -18.913 1.00 85.12 89 THR A N 1
ATOM 710 C CA . THR A 1 89 ? -4.446 -1.573 -17.882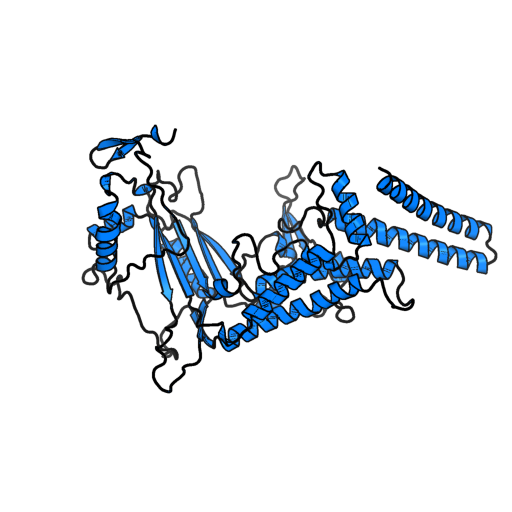 1.00 85.12 89 THR A CA 1
ATOM 711 C C . THR A 1 89 ? -3.488 -2.751 -17.901 1.00 85.12 89 THR A C 1
ATOM 713 O O . THR A 1 89 ? -3.911 -3.909 -17.909 1.00 85.12 89 THR A O 1
ATOM 716 N N . LEU A 1 90 ? -2.195 -2.445 -17.873 1.00 88.25 90 LEU A N 1
ATOM 717 C CA . LEU A 1 90 ? -1.136 -3.423 -17.687 1.00 88.25 90 LEU A CA 1
ATOM 718 C C . LEU A 1 90 ? -0.829 -3.577 -16.193 1.00 88.25 90 LEU A C 1
ATOM 720 O O . LEU A 1 90 ? -0.715 -2.591 -15.460 1.00 88.25 90 LEU A O 1
ATOM 724 N N . LEU A 1 91 ? -0.679 -4.818 -15.732 1.00 88.88 91 LEU A N 1
ATOM 725 C CA . LEU A 1 91 ? -0.361 -5.138 -14.337 1.00 88.88 91 LEU A CA 1
ATOM 726 C C . LEU A 1 91 ? 0.798 -6.120 -14.276 1.00 88.88 91 LEU A C 1
ATOM 728 O O . LEU A 1 91 ? 0.691 -7.232 -14.791 1.00 88.88 91 LEU A O 1
ATOM 732 N N . TRP A 1 92 ? 1.896 -5.749 -13.620 1.00 89.88 92 TRP A N 1
ATOM 733 C CA . TRP A 1 92 ? 3.037 -6.652 -13.482 1.00 89.88 92 TRP A CA 1
ATOM 734 C C . TRP A 1 92 ? 2.694 -7.912 -12.688 1.00 89.88 92 TRP A C 1
ATOM 736 O O . TRP A 1 92 ? 2.168 -7.842 -11.573 1.00 89.88 92 TRP A O 1
ATOM 746 N N . LYS A 1 93 ? 3.101 -9.061 -13.231 1.00 91.62 93 LYS A N 1
ATOM 747 C CA . LYS A 1 93 ? 3.055 -10.352 -12.541 1.00 91.62 93 LYS A CA 1
ATOM 748 C C . LYS A 1 93 ? 4.138 -10.395 -11.459 1.00 91.62 93 LYS A C 1
ATOM 750 O O . LYS A 1 93 ? 5.316 -10.153 -11.737 1.00 91.62 93 LYS A O 1
ATOM 755 N N . GLY A 1 94 ? 3.756 -10.737 -10.231 1.00 89.69 94 GLY A N 1
ATOM 756 C CA . GLY A 1 94 ? 4.659 -10.808 -9.080 1.00 89.69 94 GLY A CA 1
ATOM 757 C C . GLY A 1 94 ? 5.844 -11.755 -9.300 1.00 89.69 94 GLY A C 1
ATOM 758 O O . GLY A 1 94 ? 6.987 -11.390 -9.020 1.00 89.69 94 GLY A O 1
ATOM 759 N N . ASP A 1 95 ? 5.610 -12.925 -9.891 1.00 90.62 95 ASP A N 1
ATOM 760 C CA . ASP A 1 95 ? 6.667 -13.912 -10.162 1.00 90.62 95 ASP A CA 1
ATOM 761 C C . ASP A 1 95 ? 7.688 -13.419 -11.194 1.00 90.62 95 ASP A C 1
ATOM 763 O O . ASP A 1 95 ? 8.888 -13.688 -11.079 1.00 90.62 95 ASP A O 1
ATOM 767 N N . CYS A 1 96 ? 7.251 -12.611 -12.164 1.00 92.00 96 CYS A N 1
ATOM 768 C CA . CYS A 1 96 ? 8.145 -11.996 -13.142 1.00 92.00 96 CYS A CA 1
ATOM 769 C C . CYS A 1 96 ? 9.100 -10.995 -12.475 1.00 92.00 96 CYS A C 1
ATOM 771 O O . CYS A 1 96 ? 10.249 -10.868 -12.902 1.00 92.00 96 CYS A O 1
ATOM 773 N N . HIS A 1 97 ? 8.685 -10.331 -11.391 1.00 91.19 97 HIS A N 1
ATOM 774 C CA . HIS A 1 97 ? 9.590 -9.514 -10.579 1.00 91.19 97 HIS A CA 1
ATOM 775 C C . HIS A 1 97 ? 10.626 -10.349 -9.828 1.00 91.19 97 HIS A C 1
ATOM 777 O O . HIS A 1 97 ? 11.800 -9.977 -9.798 1.00 91.19 97 HIS A O 1
ATOM 783 N N . GLN A 1 98 ? 10.225 -11.489 -9.260 1.00 90.75 98 GLN A N 1
ATOM 784 C CA . GLN A 1 98 ? 11.161 -12.394 -8.588 1.00 90.75 98 GLN A CA 1
ATOM 785 C C . GLN A 1 98 ? 12.193 -12.949 -9.575 1.00 90.75 98 GLN A C 1
ATOM 787 O O . GLN A 1 98 ? 13.389 -12.987 -9.286 1.00 90.75 98 GLN A O 1
ATOM 792 N N . HIS A 1 99 ? 11.745 -13.345 -10.769 1.00 91.94 99 HIS A N 1
ATOM 793 C CA . HIS A 1 99 ? 12.626 -13.787 -11.845 1.00 91.94 99 HIS A CA 1
ATOM 794 C C . HIS A 1 99 ? 13.577 -12.672 -12.306 1.00 91.94 99 HIS A C 1
ATOM 796 O O . HIS A 1 99 ? 14.781 -12.900 -12.408 1.00 91.94 99 HIS A O 1
ATOM 802 N N . LEU A 1 100 ? 13.069 -11.449 -12.505 1.00 90.50 100 LEU A N 1
ATOM 803 C CA . LEU A 1 100 ? 13.895 -10.284 -12.827 1.00 90.50 100 LEU A CA 1
ATOM 804 C C . LEU A 1 100 ? 14.973 -10.046 -11.764 1.00 90.50 100 LEU A C 1
ATOM 806 O O . LEU A 1 100 ? 16.128 -9.809 -12.108 1.00 90.50 100 LEU A O 1
ATOM 810 N N . HIS A 1 101 ? 14.615 -10.117 -10.481 1.00 92.69 101 HIS A N 1
ATOM 811 C CA . HIS A 1 101 ? 15.575 -9.922 -9.403 1.00 92.69 101 HIS A CA 1
ATOM 812 C C . HIS A 1 101 ? 16.686 -10.970 -9.415 1.00 92.69 101 HIS A C 1
ATOM 814 O O . HIS A 1 101 ? 17.848 -10.597 -9.261 1.00 92.69 101 HIS A O 1
ATOM 820 N N . ARG A 1 102 ? 16.342 -12.250 -9.616 1.00 92.88 102 ARG A N 1
ATOM 821 C CA . ARG A 1 102 ? 17.329 -13.333 -9.741 1.00 92.88 102 ARG A CA 1
ATOM 822 C C . ARG A 1 102 ? 18.299 -13.057 -10.883 1.00 92.88 102 ARG A C 1
ATOM 824 O O . ARG A 1 102 ? 19.495 -12.974 -10.635 1.00 92.88 102 ARG A O 1
ATOM 831 N N . ARG A 1 103 ? 17.777 -12.752 -12.076 1.00 91.44 103 ARG A N 1
ATOM 832 C CA . ARG A 1 103 ? 18.604 -12.407 -13.242 1.00 91.44 103 ARG A CA 1
ATOM 833 C C . ARG A 1 103 ? 19.535 -11.227 -12.978 1.00 91.44 103 ARG A C 1
ATOM 835 O O . ARG A 1 103 ? 20.711 -11.296 -13.298 1.00 91.44 103 ARG A O 1
ATOM 842 N N . LEU A 1 104 ? 19.036 -10.143 -12.380 1.00 90.06 104 LEU A N 1
ATOM 843 C CA . LEU A 1 104 ? 19.875 -8.978 -12.068 1.00 90.06 104 LEU A CA 1
ATOM 844 C C . LEU A 1 104 ? 20.983 -9.310 -11.059 1.00 90.06 104 LEU A C 1
ATOM 846 O O . LEU A 1 104 ? 22.096 -8.812 -11.197 1.00 90.06 104 LEU A O 1
ATOM 850 N N . SER A 1 105 ? 20.686 -10.147 -10.064 1.00 89.75 105 SER A N 1
ATOM 851 C CA . SER A 1 105 ? 21.672 -10.602 -9.078 1.00 89.75 105 SER A CA 1
ATOM 852 C C . SER A 1 105 ? 22.719 -11.545 -9.686 1.00 89.75 105 SER A C 1
ATOM 854 O O . SER A 1 105 ? 23.862 -11.541 -9.243 1.00 89.75 105 SER A O 1
ATOM 856 N N . GLU A 1 106 ? 22.353 -12.320 -10.709 1.00 90.44 106 GLU A N 1
ATOM 857 C CA . GLU A 1 106 ? 23.261 -13.211 -11.445 1.00 90.44 106 GLU A CA 1
ATOM 858 C C . GLU A 1 106 ? 24.206 -12.452 -12.390 1.00 90.44 106 GLU A C 1
ATOM 860 O O . GLU A 1 106 ? 25.329 -12.900 -12.598 1.00 90.44 106 GLU A O 1
ATOM 865 N N . ILE A 1 107 ? 23.794 -11.296 -12.933 1.00 85.69 107 ILE A N 1
ATOM 866 C CA . ILE A 1 107 ? 24.635 -10.491 -13.842 1.00 85.69 107 ILE A CA 1
ATOM 867 C C . ILE A 1 107 ? 25.877 -9.947 -13.124 1.00 85.69 107 ILE A C 1
ATOM 869 O O . ILE A 1 107 ? 26.960 -9.934 -13.703 1.00 85.69 107 ILE A O 1
ATOM 873 N N . VAL A 1 108 ? 25.738 -9.494 -11.870 1.00 79.94 108 VAL A N 1
ATOM 874 C CA . VAL A 1 108 ? 26.873 -9.000 -11.070 1.00 79.94 108 VAL A CA 1
ATOM 875 C C . VAL A 1 108 ? 26.842 -9.603 -9.657 1.00 79.94 108 VAL A C 1
ATOM 877 O O . VAL A 1 108 ? 26.466 -8.920 -8.697 1.00 79.94 108 VAL A O 1
ATOM 880 N N . PRO A 1 109 ? 27.270 -10.872 -9.486 1.00 79.50 109 PRO A N 1
ATOM 881 C CA . PRO A 1 109 ? 27.191 -11.573 -8.200 1.00 79.50 109 PRO A CA 1
ATOM 882 C C . PRO A 1 109 ? 27.994 -10.894 -7.081 1.00 79.50 109 PRO A C 1
ATOM 884 O O . PRO A 1 109 ? 27.624 -10.969 -5.910 1.00 79.50 109 PRO A O 1
ATOM 887 N N . GLY A 1 110 ? 29.076 -10.191 -7.440 1.00 79.25 110 GLY A N 1
ATOM 888 C CA . GLY A 1 110 ? 29.925 -9.447 -6.503 1.00 79.25 110 GLY A CA 1
ATOM 889 C C . GLY A 1 110 ? 29.257 -8.212 -5.886 1.00 79.25 110 GLY A C 1
ATOM 890 O O . GLY A 1 110 ? 29.735 -7.696 -4.878 1.00 79.25 110 GLY A O 1
ATOM 891 N N . THR A 1 111 ? 28.133 -7.750 -6.442 1.00 80.06 111 THR A N 1
ATOM 892 C CA . THR A 1 111 ? 27.438 -6.541 -5.985 1.00 80.06 111 THR A CA 1
ATOM 893 C C . THR A 1 111 ? 26.002 -6.881 -5.596 1.00 80.06 111 THR A C 1
ATOM 895 O O . THR A 1 111 ? 25.078 -6.696 -6.393 1.00 80.06 111 THR A O 1
ATOM 898 N N . PRO A 1 112 ? 25.783 -7.407 -4.377 1.00 85.12 112 PRO A N 1
ATOM 899 C CA . PRO A 1 112 ? 24.489 -7.941 -3.992 1.00 85.12 112 PRO A CA 1
ATOM 900 C C . PRO A 1 112 ? 23.411 -6.859 -4.009 1.00 85.12 112 PRO A C 1
ATOM 902 O O . PRO A 1 112 ? 23.592 -5.740 -3.521 1.00 85.12 112 PRO A O 1
ATOM 905 N N . LEU A 1 113 ? 22.251 -7.232 -4.533 1.00 89.19 113 LEU A N 1
ATOM 906 C CA . LEU A 1 113 ? 21.069 -6.394 -4.619 1.00 89.19 113 LEU A CA 1
ATOM 907 C C . LEU A 1 113 ? 20.117 -6.683 -3.451 1.00 89.19 113 LEU A C 1
ATOM 909 O O . LEU A 1 113 ? 19.869 -7.830 -3.092 1.00 89.19 113 LEU A O 1
ATOM 913 N N . SER A 1 114 ? 19.559 -5.632 -2.859 1.00 90.88 114 SER A N 1
ATOM 914 C CA . SER A 1 114 ? 18.515 -5.705 -1.841 1.00 90.88 114 SER A CA 1
ATOM 915 C C . SER A 1 114 ? 17.176 -5.355 -2.475 1.00 90.88 114 SER A C 1
ATOM 917 O O . SER A 1 114 ? 16.925 -4.193 -2.804 1.00 90.88 114 SER A O 1
ATOM 919 N N . ALA A 1 115 ? 16.328 -6.369 -2.642 1.00 91.50 115 ALA A N 1
ATOM 920 C CA . ALA A 1 115 ? 14.984 -6.212 -3.176 1.00 91.50 115 ALA A CA 1
ATOM 921 C C . ALA A 1 115 ? 13.948 -5.897 -2.087 1.00 91.50 115 ALA A C 1
ATOM 923 O O . ALA A 1 115 ? 13.969 -6.440 -0.985 1.00 91.50 115 ALA A O 1
ATOM 924 N N . SER A 1 116 ? 12.996 -5.054 -2.461 1.00 90.75 116 SER A N 1
ATOM 925 C CA . SER A 1 116 ? 11.747 -4.756 -1.780 1.00 90.75 116 SER A CA 1
ATOM 926 C C . SER A 1 116 ? 10.611 -5.067 -2.750 1.00 90.75 116 SER A C 1
ATOM 928 O O . SER A 1 116 ? 10.561 -4.527 -3.859 1.00 90.75 116 SER A O 1
ATOM 930 N N . HIS A 1 117 ? 9.693 -5.922 -2.314 1.00 88.50 117 HIS A N 1
ATOM 931 C CA . HIS A 1 117 ? 8.484 -6.265 -3.053 1.00 88.50 117 HIS A CA 1
ATOM 932 C C . HIS A 1 117 ? 7.289 -5.589 -2.385 1.00 88.50 117 HIS A C 1
ATOM 934 O O . HIS A 1 117 ? 7.202 -5.517 -1.158 1.00 88.50 117 HIS A O 1
ATOM 940 N N . PHE A 1 118 ? 6.399 -5.053 -3.208 1.00 85.69 118 PHE A N 1
ATOM 941 C CA . PHE A 1 118 ? 5.270 -4.240 -2.783 1.00 85.69 118 PHE A CA 1
ATOM 942 C C . PHE A 1 118 ? 3.988 -4.975 -3.147 1.00 85.69 118 PHE A C 1
ATOM 944 O O . PHE A 1 118 ? 3.808 -5.368 -4.304 1.00 85.69 118 PHE A O 1
ATOM 951 N N . ARG A 1 119 ? 3.095 -5.131 -2.169 1.00 77.00 119 ARG A N 1
ATOM 952 C CA . ARG A 1 119 ? 1.758 -5.687 -2.393 1.00 77.00 119 ARG A CA 1
ATOM 953 C C . ARG A 1 119 ? 0.863 -4.571 -2.913 1.00 77.00 119 ARG A C 1
ATOM 955 O O . ARG A 1 119 ? 0.796 -3.512 -2.292 1.00 77.00 119 ARG A O 1
ATOM 962 N N . SER A 1 120 ? 0.192 -4.812 -4.035 1.00 81.81 120 SER A N 1
ATOM 963 C CA . SER A 1 120 ? -0.704 -3.837 -4.668 1.00 81.81 120 SER A CA 1
ATOM 964 C C . SER A 1 120 ? -2.144 -4.336 -4.632 1.00 81.81 120 SER A C 1
ATOM 966 O O . SER A 1 120 ? -2.388 -5.523 -4.843 1.00 81.81 120 SER A O 1
ATOM 968 N N . PHE A 1 121 ? -3.086 -3.435 -4.344 1.00 84.00 121 PHE A N 1
ATOM 969 C CA . PHE A 1 121 ? -4.539 -3.681 -4.383 1.00 84.00 121 PHE A CA 1
ATOM 970 C C . PHE A 1 121 ? -5.011 -4.871 -3.540 1.00 84.00 121 PHE A C 1
ATOM 972 O O . PHE A 1 121 ? -6.088 -5.411 -3.777 1.00 84.00 121 PHE A O 1
ATOM 979 N N . LEU A 1 122 ? -4.204 -5.280 -2.553 1.00 88.44 122 LEU A N 1
ATOM 980 C CA . LEU A 1 122 ? -4.473 -6.434 -1.694 1.00 88.44 122 LEU A CA 1
ATOM 981 C C . LEU A 1 122 ? -4.640 -7.760 -2.462 1.00 88.44 122 LEU A C 1
ATOM 983 O O . LEU A 1 122 ? -5.398 -8.635 -2.037 1.00 88.44 122 LEU A O 1
ATOM 987 N N . LEU A 1 123 ? -3.912 -7.908 -3.572 1.00 89.50 123 LEU A N 1
ATOM 988 C CA . LEU A 1 123 ? -3.895 -9.109 -4.406 1.00 89.50 123 LEU A CA 1
ATOM 989 C C . LEU A 1 123 ? -2.622 -9.935 -4.213 1.00 89.50 123 LEU A C 1
ATOM 991 O O . LEU A 1 123 ? -1.578 -9.416 -3.810 1.00 89.50 123 LEU A O 1
ATOM 995 N N . ARG A 1 124 ? -2.725 -11.228 -4.531 1.00 89.50 124 ARG A N 1
ATOM 996 C CA . ARG A 1 124 ? -1.615 -12.186 -4.453 1.00 89.50 124 ARG A CA 1
ATOM 997 C C . ARG A 1 124 ? -0.586 -11.996 -5.572 1.00 89.50 124 ARG A C 1
ATOM 999 O O . ARG A 1 124 ? 0.605 -11.906 -5.295 1.00 89.50 124 ARG A O 1
ATOM 1006 N N . ASP A 1 125 ? -1.058 -11.912 -6.817 1.00 89.88 125 ASP A N 1
ATOM 1007 C CA . ASP A 1 125 ? -0.216 -12.153 -8.003 1.00 89.88 125 ASP A CA 1
ATOM 1008 C C . ASP A 1 125 ? 0.286 -10.882 -8.696 1.00 89.88 125 ASP A C 1
ATOM 1010 O O . ASP A 1 125 ? 1.015 -10.962 -9.685 1.00 89.88 125 ASP A O 1
ATOM 1014 N N . ILE A 1 126 ? -0.085 -9.703 -8.191 1.0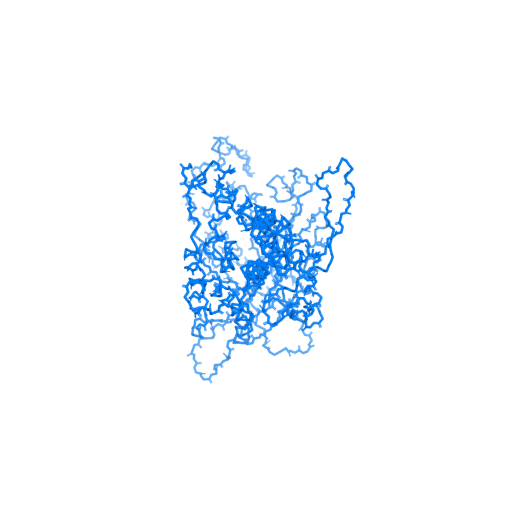0 89.00 126 ILE A N 1
ATOM 1015 C CA . ILE A 1 126 ? 0.308 -8.411 -8.761 1.00 89.00 126 ILE A CA 1
ATOM 1016 C C . ILE A 1 126 ? 1.279 -7.718 -7.819 1.00 89.00 126 ILE A C 1
ATOM 1018 O O . ILE A 1 126 ? 1.035 -7.602 -6.616 1.00 89.00 126 ILE A O 1
ATOM 1022 N N . GLY A 1 127 ? 2.376 -7.219 -8.380 1.00 87.00 127 GLY A N 1
ATOM 1023 C CA . GLY A 1 127 ? 3.458 -6.649 -7.596 1.00 87.00 127 GLY A CA 1
ATOM 1024 C C . GLY A 1 127 ? 3.955 -5.311 -8.107 1.00 87.00 127 GLY A C 1
ATOM 1025 O O . GLY A 1 127 ? 3.688 -4.870 -9.220 1.00 87.00 127 GLY A O 1
ATOM 1026 N N . THR A 1 128 ? 4.713 -4.658 -7.241 1.00 88.81 128 THR A N 1
ATOM 1027 C CA . THR A 1 128 ? 5.707 -3.670 -7.641 1.00 88.81 128 THR A CA 1
ATOM 1028 C C . THR A 1 128 ? 7.042 -4.097 -7.051 1.00 88.81 128 THR A C 1
ATOM 1030 O O . THR A 1 128 ? 7.116 -4.692 -5.972 1.00 88.81 128 THR A O 1
ATOM 1033 N N . TYR A 1 129 ? 8.105 -3.814 -7.783 1.00 90.69 129 TYR A N 1
ATOM 1034 C CA . TYR A 1 129 ? 9.460 -4.220 -7.483 1.00 90.69 129 TYR A CA 1
ATOM 1035 C C . TYR A 1 129 ? 10.365 -3.008 -7.376 1.00 90.69 129 TYR A C 1
ATOM 1037 O O . TYR A 1 129 ? 10.344 -2.097 -8.206 1.00 90.69 129 TYR A O 1
ATOM 1045 N N . HIS A 1 130 ? 11.212 -3.031 -6.361 1.00 92.50 130 HIS A N 1
ATOM 1046 C CA . HIS A 1 130 ? 12.316 -2.110 -6.231 1.00 92.50 130 HIS A CA 1
ATOM 1047 C C . HIS A 1 130 ? 13.511 -2.872 -5.694 1.00 92.50 130 HIS A C 1
ATOM 1049 O O . HIS A 1 130 ? 13.411 -3.575 -4.700 1.00 92.50 130 HIS A O 1
ATOM 1055 N N . SER A 1 131 ? 14.657 -2.698 -6.318 1.00 92.50 131 SER A N 1
ATOM 1056 C CA . SER A 1 131 ? 15.915 -3.218 -5.834 1.00 92.50 131 SER A CA 1
ATOM 1057 C C . SER A 1 131 ? 16.954 -2.122 -5.853 1.00 92.50 131 SER A C 1
ATOM 1059 O O . SER A 1 131 ? 16.944 -1.250 -6.722 1.00 92.50 131 SER A O 1
ATOM 1061 N N . LYS A 1 132 ? 17.838 -2.152 -4.869 1.00 91.75 132 LYS A N 1
ATOM 1062 C CA . LYS A 1 132 ? 18.973 -1.244 -4.757 1.00 91.75 132 LYS A CA 1
ATOM 1063 C C . LYS A 1 132 ? 20.196 -2.032 -4.348 1.00 91.75 132 LYS A C 1
ATOM 1065 O O . LYS A 1 132 ? 20.079 -3.034 -3.645 1.00 91.75 132 LYS A O 1
ATOM 1070 N N . ILE A 1 133 ? 21.365 -1.552 -4.730 1.00 88.81 133 ILE A N 1
ATOM 1071 C CA . ILE A 1 133 ? 22.612 -2.140 -4.266 1.00 88.81 133 ILE A CA 1
ATOM 1072 C C . ILE A 1 133 ? 22.682 -2.170 -2.732 1.00 88.81 133 ILE A C 1
ATOM 1074 O O . ILE A 1 133 ? 22.304 -1.214 -2.044 1.00 88.81 133 ILE A O 1
ATOM 1078 N N . LYS A 1 134 ? 23.134 -3.297 -2.180 1.00 84.06 134 LYS A N 1
ATOM 1079 C CA . LYS A 1 134 ? 23.348 -3.469 -0.745 1.00 84.06 134 LYS A CA 1
ATOM 1080 C C . LYS A 1 134 ? 24.699 -2.868 -0.377 1.00 84.06 134 LYS A C 1
ATOM 1082 O O . LYS A 1 134 ? 25.724 -3.226 -0.947 1.00 84.06 134 LYS A O 1
ATOM 1087 N N . ALA A 1 135 ? 24.710 -1.970 0.603 1.00 75.44 135 ALA A N 1
ATOM 1088 C CA . ALA A 1 135 ? 25.958 -1.419 1.104 1.00 75.44 135 ALA A CA 1
ATOM 1089 C C . ALA A 1 135 ? 26.713 -2.472 1.932 1.00 75.44 135 ALA A C 1
ATOM 1091 O O . ALA A 1 135 ? 26.220 -2.903 2.974 1.00 75.44 135 ALA A O 1
ATOM 1092 N N . THR A 1 136 ? 27.887 -2.895 1.460 1.00 70.75 136 THR A N 1
ATOM 1093 C CA . THR A 1 136 ? 28.728 -3.931 2.093 1.00 70.75 136 THR A CA 1
ATOM 1094 C C . THR A 1 136 ? 30.031 -3.388 2.691 1.00 70.75 136 THR A C 1
ATOM 1096 O O . THR A 1 136 ? 30.789 -4.151 3.280 1.00 70.75 136 THR A O 1
ATOM 1099 N N . GLY A 1 137 ? 30.295 -2.079 2.601 1.00 70.50 137 GLY A N 1
ATOM 1100 C CA . GLY A 1 137 ? 31.522 -1.464 3.114 1.00 70.50 137 GLY A CA 1
ATOM 1101 C C . GLY A 1 137 ? 31.622 0.038 2.829 1.00 70.50 137 GLY A C 1
ATOM 1102 O O . GLY A 1 137 ? 30.639 0.677 2.451 1.00 70.50 137 GLY A O 1
ATOM 1103 N N . ALA A 1 138 ? 32.821 0.603 3.008 1.00 65.62 138 ALA A N 1
ATOM 1104 C CA . ALA A 1 138 ? 33.089 2.039 2.841 1.00 65.62 138 ALA A CA 1
ATOM 1105 C C . ALA A 1 138 ? 33.055 2.515 1.374 1.00 65.62 138 ALA A C 1
ATOM 1107 O O . ALA A 1 138 ? 32.761 3.683 1.104 1.00 65.62 138 ALA A O 1
ATOM 1108 N N . VAL A 1 139 ? 33.343 1.617 0.428 1.00 66.62 139 VAL A N 1
ATOM 1109 C CA . VAL A 1 139 ? 33.223 1.858 -1.012 1.00 66.62 139 VAL A CA 1
ATOM 1110 C C . VAL A 1 139 ? 32.213 0.859 -1.547 1.00 66.62 139 VAL A C 1
ATOM 1112 O O . VAL A 1 139 ? 32.455 -0.340 -1.565 1.00 66.62 139 VAL A O 1
ATOM 1115 N N . THR A 1 140 ? 31.048 1.364 -1.928 1.00 72.62 140 THR A N 1
ATOM 1116 C CA . THR A 1 140 ? 30.017 0.583 -2.611 1.00 72.62 140 THR A CA 1
ATOM 1117 C C . THR A 1 140 ? 30.005 0.999 -4.076 1.00 72.62 140 THR A C 1
ATOM 1119 O O . THR A 1 140 ? 30.348 2.144 -4.371 1.00 72.62 140 THR A O 1
ATOM 1122 N N . PRO A 1 141 ? 29.597 0.139 -5.014 1.00 68.94 141 PRO A N 1
ATOM 1123 C CA . PRO A 1 141 ? 29.520 0.509 -6.430 1.00 68.94 141 PRO A CA 1
ATOM 1124 C C . PRO A 1 141 ? 28.602 1.696 -6.766 1.00 68.94 141 PRO A C 1
ATOM 1126 O O . PRO A 1 141 ? 28.730 2.280 -7.835 1.00 68.94 141 PRO A O 1
ATOM 1129 N N . GLY A 1 142 ? 27.738 2.115 -5.833 1.00 67.44 142 GLY A N 1
ATOM 1130 C CA . GLY A 1 142 ? 27.004 3.386 -5.903 1.00 67.44 142 GLY A CA 1
ATOM 1131 C C . GLY A 1 142 ? 27.810 4.633 -5.514 1.00 67.44 142 GLY A C 1
ATOM 1132 O O . GLY A 1 142 ? 27.276 5.735 -5.563 1.00 67.44 142 GLY A O 1
ATOM 1133 N N . CYS A 1 143 ? 29.071 4.491 -5.099 1.00 73.94 143 CYS A N 1
ATOM 1134 C CA . CYS A 1 143 ? 29.973 5.590 -4.765 1.00 73.94 143 CYS A CA 1
ATOM 1135 C C . CYS A 1 143 ? 30.785 6.011 -6.004 1.00 73.94 143 CYS A C 1
ATOM 1137 O O . CYS A 1 143 ? 31.355 5.132 -6.651 1.00 73.94 143 CYS A O 1
ATOM 1139 N N . PRO A 1 144 ? 30.982 7.321 -6.261 1.00 69.38 144 PRO A N 1
ATOM 1140 C CA . PRO A 1 144 ? 31.825 7.802 -7.367 1.00 69.38 144 PRO A CA 1
ATOM 1141 C C . PRO A 1 144 ? 33.274 7.298 -7.357 1.00 69.38 144 PRO A C 1
ATOM 1143 O O . PRO A 1 144 ? 33.962 7.272 -8.377 1.00 69.38 144 PRO A O 1
ATOM 1146 N N . ARG A 1 145 ? 33.764 6.890 -6.180 1.00 75.12 145 ARG A N 1
ATOM 1147 C CA . ARG A 1 145 ? 35.105 6.316 -6.002 1.00 75.12 145 ARG A CA 1
ATOM 1148 C C . ARG A 1 145 ? 35.189 4.855 -6.429 1.00 75.12 145 ARG A C 1
ATOM 1150 O O . ARG A 1 145 ? 36.292 4.367 -6.649 1.00 75.12 145 ARG A O 1
ATOM 1157 N N . SER A 1 146 ? 34.060 4.155 -6.530 1.00 76.94 146 SER A N 1
ATOM 1158 C CA . SER A 1 146 ? 34.072 2.792 -7.043 1.00 76.94 146 SER A CA 1
ATOM 1159 C C . SER A 1 146 ? 34.450 2.798 -8.521 1.00 76.94 146 SER A C 1
ATOM 1161 O O . SER A 1 146 ? 34.161 3.740 -9.267 1.00 76.94 146 SER A O 1
ATOM 1163 N N . ARG A 1 147 ? 35.112 1.734 -8.958 1.00 74.50 147 ARG A N 1
ATOM 1164 C CA . ARG A 1 147 ? 35.430 1.473 -10.367 1.00 74.50 147 ARG A CA 1
ATOM 1165 C C . ARG A 1 147 ? 34.744 0.211 -10.883 1.00 74.50 147 ARG A C 1
ATOM 1167 O O . ARG A 1 147 ? 34.813 -0.063 -12.072 1.00 74.50 147 ARG A O 1
ATOM 1174 N N . GLU A 1 148 ? 34.049 -0.511 -10.010 1.00 76.81 148 GLU A N 1
ATOM 1175 C CA . GLU A 1 148 ? 33.348 -1.732 -10.379 1.00 76.81 148 GLU A CA 1
ATOM 1176 C C . GLU A 1 148 ? 32.039 -1.409 -11.120 1.00 76.81 148 GLU A C 1
ATOM 1178 O O . GLU A 1 148 ? 31.306 -0.495 -10.707 1.00 76.81 148 GLU A O 1
ATOM 1183 N N . PRO A 1 149 ? 31.727 -2.144 -12.202 1.00 77.00 149 PRO A N 1
ATOM 1184 C CA . PRO A 1 149 ? 30.420 -2.086 -12.832 1.00 77.00 149 PRO A CA 1
ATOM 1185 C C . PRO A 1 149 ? 29.380 -2.692 -11.887 1.00 77.00 149 PRO A C 1
ATOM 1187 O O . PRO A 1 149 ? 29.627 -3.707 -11.239 1.00 77.00 149 PRO A O 1
ATOM 1190 N N . ALA A 1 150 ? 28.207 -2.069 -11.802 1.00 81.38 150 ALA A N 1
ATOM 1191 C CA . ALA A 1 150 ? 27.131 -2.572 -10.961 1.00 81.38 150 ALA A CA 1
ATOM 1192 C C . ALA A 1 150 ? 25.764 -2.077 -11.415 1.00 81.38 150 ALA A C 1
ATOM 1194 O O . ALA A 1 150 ? 25.616 -0.966 -11.934 1.00 81.38 150 ALA A O 1
ATOM 1195 N N . VAL A 1 151 ? 24.748 -2.880 -11.107 1.00 86.62 151 VAL A N 1
ATOM 1196 C CA . VAL A 1 151 ? 23.356 -2.437 -11.108 1.00 86.62 151 VAL A CA 1
ATOM 1197 C C . VAL A 1 151 ? 23.121 -1.636 -9.830 1.00 86.62 151 VAL A C 1
ATOM 1199 O O . VAL A 1 151 ? 23.133 -2.181 -8.727 1.00 86.62 151 VAL A O 1
ATOM 1202 N N . ILE A 1 152 ? 22.920 -0.325 -9.960 1.00 87.38 152 ILE A N 1
ATOM 1203 C CA . ILE A 1 152 ? 22.765 0.564 -8.798 1.00 87.38 152 ILE A CA 1
ATOM 1204 C C . ILE A 1 152 ? 21.374 0.401 -8.197 1.00 87.38 152 ILE A C 1
ATOM 1206 O O . ILE A 1 152 ? 21.194 0.320 -6.976 1.00 87.38 152 ILE A O 1
ATOM 1210 N N . ARG A 1 153 ? 20.374 0.362 -9.076 1.00 90.88 153 ARG A N 1
ATOM 1211 C CA . ARG A 1 153 ? 18.966 0.297 -8.718 1.00 90.88 153 ARG A CA 1
ATOM 1212 C C . ARG A 1 153 ? 18.178 -0.329 -9.857 1.00 90.88 153 ARG A C 1
ATOM 1214 O O . ARG A 1 153 ? 18.509 -0.135 -11.018 1.00 90.88 153 ARG A O 1
ATOM 1221 N N . ALA A 1 154 ? 17.107 -1.031 -9.528 1.00 92.12 154 ALA A N 1
ATOM 1222 C CA . ALA A 1 154 ? 16.107 -1.471 -10.485 1.00 92.12 154 ALA A CA 1
ATOM 1223 C C . ALA A 1 154 ? 14.708 -1.227 -9.919 1.00 92.12 154 ALA A C 1
ATOM 1225 O O . ALA A 1 154 ? 14.490 -1.315 -8.711 1.00 92.12 154 ALA A O 1
ATOM 1226 N N . LYS A 1 155 ? 13.753 -0.894 -10.776 1.00 92.25 155 LYS A N 1
ATOM 1227 C CA . LYS A 1 155 ? 12.351 -0.686 -10.418 1.00 92.25 155 LYS A CA 1
ATOM 1228 C C . LYS A 1 155 ? 11.469 -1.310 -11.483 1.00 92.25 155 LYS A C 1
ATOM 1230 O O . LYS A 1 155 ? 11.788 -1.229 -12.664 1.00 92.25 155 LYS A O 1
ATOM 1235 N N . ALA A 1 156 ? 10.339 -1.861 -11.077 1.00 90.12 156 ALA A N 1
ATOM 1236 C CA . ALA A 1 156 ? 9.248 -2.175 -11.984 1.00 90.12 156 ALA A CA 1
ATOM 1237 C C . ALA A 1 156 ? 7.926 -1.913 -11.261 1.00 90.12 156 ALA A C 1
ATOM 1239 O O . ALA A 1 156 ? 7.728 -2.418 -10.160 1.00 90.12 156 ALA A O 1
ATOM 1240 N N . TYR A 1 157 ? 7.072 -1.054 -11.811 1.00 86.75 157 TYR A N 1
ATOM 1241 C CA . TYR A 1 157 ? 5.852 -0.597 -11.145 1.00 86.75 157 TYR A CA 1
ATOM 1242 C C . TYR A 1 157 ? 4.720 -0.332 -12.131 1.00 86.75 157 TYR A C 1
ATOM 1244 O O . TYR A 1 157 ? 4.952 -0.017 -13.300 1.00 86.75 157 TYR A O 1
ATOM 1252 N N . ASN A 1 158 ? 3.494 -0.421 -11.620 1.00 85.06 158 ASN A N 1
ATOM 1253 C CA . ASN A 1 158 ? 2.282 -0.060 -12.347 1.00 85.06 158 ASN A CA 1
ATOM 1254 C C . ASN A 1 158 ? 2.143 1.473 -12.386 1.00 85.06 158 ASN A C 1
ATOM 1256 O O . ASN A 1 158 ? 2.400 2.154 -11.384 1.00 85.06 158 ASN A O 1
ATOM 1260 N N . CYS A 1 159 ? 1.766 2.041 -13.535 1.00 77.88 159 CYS A N 1
ATOM 1261 C CA . CYS A 1 159 ? 1.658 3.498 -13.690 1.00 77.88 159 CYS A CA 1
ATOM 1262 C C . CYS A 1 159 ? 0.383 4.083 -13.070 1.00 77.88 159 CYS A C 1
ATOM 1264 O O . CYS A 1 159 ? 0.315 5.289 -12.855 1.00 77.88 159 CYS A O 1
ATOM 1266 N N . ASN A 1 160 ? -0.583 3.251 -12.677 1.00 75.50 160 ASN A N 1
ATOM 1267 C CA . ASN A 1 160 ? -1.819 3.708 -12.044 1.00 75.50 160 ASN A CA 1
ATOM 1268 C C . ASN A 1 160 ? -1.612 4.335 -10.649 1.00 75.50 160 ASN A C 1
ATOM 1270 O O . ASN A 1 160 ? -2.535 4.917 -10.097 1.00 75.50 160 ASN A O 1
ATOM 1274 N N . LYS A 1 161 ? -0.402 4.287 -10.077 1.00 68.50 161 LYS A N 1
ATOM 1275 C CA . LYS A 1 161 ? -0.063 5.034 -8.852 1.00 68.50 161 LYS A CA 1
ATOM 1276 C C . LYS A 1 161 ? -0.246 6.554 -8.992 1.00 68.50 161 LYS A C 1
ATOM 1278 O O . LYS A 1 161 ? -0.419 7.229 -7.983 1.00 68.50 161 LYS A O 1
ATOM 1283 N N . GLU A 1 162 ? -0.163 7.092 -10.213 1.00 66.25 162 GLU A N 1
ATOM 1284 C CA . GLU A 1 162 ? -0.367 8.522 -10.490 1.00 66.25 162 GLU A CA 1
ATOM 1285 C C . GLU A 1 162 ? -1.822 8.929 -10.233 1.00 66.25 162 GLU A C 1
ATOM 1287 O O . GLU A 1 162 ? -2.076 10.050 -9.800 1.00 66.25 162 GLU A O 1
ATOM 1292 N N . LEU A 1 163 ? -2.753 7.980 -10.364 1.00 70.31 163 LEU A N 1
ATOM 1293 C CA . LEU A 1 163 ? -4.178 8.193 -10.156 1.00 70.31 163 LEU A CA 1
ATOM 1294 C C . LEU A 1 163 ? -4.521 8.655 -8.736 1.00 70.31 163 LEU A C 1
ATOM 1296 O O . LEU A 1 163 ? -5.340 9.544 -8.537 1.00 70.31 163 LEU A O 1
ATOM 1300 N N . PHE A 1 164 ? -3.884 8.030 -7.748 1.00 73.44 164 PHE A N 1
ATOM 1301 C CA . PHE A 1 164 ? -4.096 8.309 -6.326 1.00 73.44 164 PHE A CA 1
ATOM 1302 C C . PHE A 1 164 ? -2.993 9.197 -5.746 1.00 73.44 164 PHE A C 1
ATOM 1304 O O . PHE A 1 164 ? -2.892 9.364 -4.525 1.00 73.44 164 PHE A O 1
ATOM 1311 N N . SER A 1 165 ? -2.125 9.723 -6.615 1.00 65.56 165 SER A N 1
ATOM 1312 C CA . SER A 1 165 ? -1.096 10.666 -6.220 1.00 65.56 165 SER A CA 1
ATOM 1313 C C . SER A 1 165 ? -1.717 12.034 -5.957 1.00 65.56 165 SER A C 1
ATOM 1315 O O . SER A 1 165 ? -2.717 12.435 -6.542 1.00 65.56 165 SER A O 1
ATOM 1317 N N . VAL A 1 166 ? -1.120 12.753 -5.024 1.00 62.38 166 VAL A N 1
ATOM 1318 C CA . VAL A 1 166 ? -1.577 14.058 -4.559 1.00 62.38 166 VAL A CA 1
ATOM 1319 C C . VAL A 1 166 ? -0.437 15.046 -4.760 1.00 62.38 166 VAL A C 1
ATOM 1321 O O . VAL A 1 166 ? 0.729 14.655 -4.729 1.00 62.38 166 VAL A O 1
ATOM 1324 N N . MET A 1 167 ? -0.764 16.329 -4.953 1.00 49.53 167 MET A N 1
ATOM 1325 C CA . MET A 1 167 ? 0.206 17.373 -5.337 1.00 49.53 167 MET A CA 1
ATOM 1326 C C . MET A 1 167 ? 1.445 17.452 -4.429 1.00 49.53 167 MET A C 1
ATOM 1328 O O . MET A 1 167 ? 2.509 17.881 -4.864 1.00 49.53 167 MET A O 1
ATOM 1332 N N . TYR A 1 168 ? 1.325 17.027 -3.170 1.00 56.53 168 TYR A N 1
ATOM 1333 C CA . TYR A 1 168 ? 2.432 16.980 -2.226 1.00 56.53 168 TYR A CA 1
ATOM 1334 C C . TYR A 1 168 ? 2.906 15.541 -2.043 1.00 56.53 168 TYR A C 1
ATOM 1336 O O . TYR A 1 168 ? 2.164 14.709 -1.532 1.00 56.53 168 TYR A O 1
ATOM 1344 N N . SER A 1 169 ? 4.173 15.266 -2.358 1.00 54.22 169 SER A N 1
ATOM 1345 C CA . SER A 1 169 ? 4.804 13.941 -2.212 1.00 54.22 169 SER A CA 1
ATOM 1346 C C . SER A 1 169 ? 4.718 13.345 -0.798 1.00 54.22 169 SER A C 1
ATOM 1348 O O . SER A 1 169 ? 4.795 12.127 -0.631 1.00 54.22 169 SER A O 1
ATOM 1350 N N . ASN A 1 170 ? 4.541 14.198 0.217 1.00 56.72 170 ASN A N 1
ATOM 1351 C CA . ASN A 1 170 ? 4.391 13.811 1.622 1.00 56.72 170 ASN A CA 1
ATOM 1352 C C . ASN A 1 170 ? 2.935 13.558 2.041 1.00 56.72 170 ASN A C 1
ATOM 1354 O O . ASN A 1 170 ? 2.697 13.077 3.148 1.00 56.72 170 ASN A O 1
ATOM 1358 N N . TYR A 1 171 ? 1.962 13.898 1.198 1.00 66.38 171 TYR A N 1
ATOM 1359 C CA . TYR A 1 171 ? 0.563 13.583 1.435 1.00 66.38 171 TYR A CA 1
ATOM 1360 C C . TYR A 1 171 ? 0.256 12.236 0.768 1.00 66.38 171 TYR A C 1
ATOM 1362 O O . TYR A 1 171 ? 0.726 11.942 -0.327 1.00 66.38 171 TYR A O 1
ATOM 1370 N N . ARG A 1 172 ? -0.498 11.377 1.450 1.00 77.69 172 ARG A N 1
ATOM 1371 C CA . ARG A 1 172 ? -1.009 10.117 0.897 1.00 77.69 172 ARG A CA 1
ATOM 1372 C C . ARG A 1 172 ? -2.498 10.061 1.171 1.00 77.69 172 ARG A C 1
ATOM 1374 O O . ARG A 1 172 ? -2.922 10.433 2.269 1.00 77.69 172 ARG A O 1
ATOM 1381 N N . LEU A 1 173 ? -3.271 9.576 0.203 1.00 86.50 173 LEU A N 1
ATOM 1382 C CA . LEU A 1 173 ? -4.703 9.366 0.374 1.00 86.50 173 LEU A CA 1
ATOM 1383 C C . LEU A 1 173 ? -4.937 8.427 1.572 1.00 86.50 173 LEU A C 1
ATOM 1385 O O . LEU A 1 173 ? -4.384 7.332 1.632 1.00 86.50 173 LEU A O 1
ATOM 1389 N N . PHE A 1 174 ? -5.693 8.901 2.560 1.00 89.75 174 PHE A N 1
ATOM 1390 C CA . PHE A 1 174 ? -5.934 8.265 3.862 1.00 89.75 174 PHE A CA 1
ATOM 1391 C C . PHE A 1 174 ? -4.670 7.967 4.697 1.00 89.75 174 PHE A C 1
ATOM 1393 O O . PHE A 1 174 ? -4.726 7.218 5.666 1.00 89.75 174 PHE A O 1
ATOM 1400 N N . GLY A 1 175 ? -3.529 8.585 4.378 1.00 86.31 175 GLY A N 1
ATOM 1401 C CA . GLY A 1 175 ? -2.236 8.301 5.011 1.00 86.31 175 GLY A CA 1
ATOM 1402 C C . GLY A 1 175 ? -1.990 8.966 6.368 1.00 86.31 175 GLY A C 1
ATOM 1403 O O . GLY A 1 175 ? -0.935 8.756 6.962 1.00 86.31 175 GLY A O 1
ATOM 1404 N N . SER A 1 176 ? -2.916 9.792 6.865 1.00 88.06 176 SER A N 1
ATOM 1405 C CA . SER A 1 176 ? -2.739 10.465 8.156 1.00 88.06 176 SER A CA 1
ATOM 1406 C C . SER A 1 176 ? -2.896 9.479 9.314 1.00 88.06 176 SER A C 1
ATOM 1408 O O . SER A 1 176 ? -3.968 8.910 9.520 1.00 88.06 176 SER A O 1
ATOM 1410 N N . GLY A 1 177 ? -1.853 9.347 10.139 1.00 88.31 177 GLY A N 1
ATOM 1411 C CA . GLY A 1 177 ? -1.881 8.514 11.345 1.00 88.31 177 GLY A CA 1
ATOM 1412 C C . GLY A 1 177 ? -2.853 8.984 12.431 1.00 88.31 177 GLY A C 1
ATOM 1413 O O . GLY A 1 177 ? -3.035 8.280 13.420 1.00 88.31 177 GLY A O 1
ATOM 1414 N N . TYR A 1 178 ? -3.483 10.152 12.265 1.00 91.06 178 TYR A N 1
ATOM 1415 C CA . TYR A 1 178 ? -4.526 10.646 13.165 1.00 91.06 178 TYR A CA 1
ATOM 1416 C C . TYR A 1 178 ? -5.916 10.082 12.841 1.00 91.06 178 TYR A C 1
ATOM 1418 O O . TYR A 1 178 ? -6.784 10.128 13.705 1.00 91.06 178 TYR A O 1
ATOM 1426 N N . LEU A 1 179 ? -6.152 9.540 11.637 1.00 94.19 179 LEU A N 1
ATOM 1427 C CA . LEU A 1 179 ? -7.485 9.067 11.231 1.00 94.19 179 LEU A CA 1
ATOM 1428 C C . LEU A 1 179 ? -8.093 8.018 12.179 1.00 94.19 179 LEU A C 1
ATOM 1430 O O . LEU A 1 179 ? -9.271 8.161 12.493 1.00 94.19 179 LEU A O 1
ATOM 1434 N N . PRO A 1 180 ? -7.348 7.022 12.707 1.00 94.44 180 PRO A N 1
ATOM 1435 C CA . PRO A 1 180 ? -7.920 6.048 13.639 1.00 94.44 180 PRO A CA 1
ATOM 1436 C C . PRO A 1 180 ? -8.477 6.659 14.931 1.00 94.44 180 PRO A C 1
ATOM 1438 O O . PRO A 1 180 ? -9.385 6.086 15.527 1.00 94.44 180 PRO A O 1
ATOM 1441 N N . LEU A 1 181 ? -7.989 7.836 15.350 1.00 94.19 181 LEU A N 1
ATOM 1442 C CA . LEU A 1 181 ? -8.515 8.544 16.525 1.00 94.19 181 LEU A CA 1
ATOM 1443 C C . LEU A 1 181 ? -9.967 8.984 16.332 1.00 94.19 181 LEU A C 1
ATOM 1445 O O . LEU A 1 181 ? -10.648 9.260 17.313 1.00 94.19 181 LEU A O 1
ATOM 1449 N N . LEU A 1 182 ? -10.482 8.987 15.098 1.00 95.31 182 LEU A N 1
ATOM 1450 C CA . LEU A 1 182 ? -11.897 9.226 14.858 1.00 95.31 182 LEU A CA 1
ATOM 1451 C C . LEU A 1 182 ? -12.813 8.150 15.466 1.00 95.31 182 LEU A C 1
ATOM 1453 O O . LEU A 1 182 ? -14.012 8.390 15.569 1.00 95.31 182 LEU A O 1
ATOM 1457 N N . ALA A 1 183 ? -12.289 7.014 15.925 1.00 94.44 183 ALA A N 1
ATOM 1458 C CA . ALA A 1 183 ? -13.061 6.041 16.698 1.00 94.44 183 ALA A CA 1
ATOM 1459 C C . ALA A 1 183 ? -13.285 6.441 18.174 1.00 94.44 183 ALA A C 1
ATOM 1461 O O . ALA A 1 183 ? -14.086 5.806 18.854 1.00 94.44 183 ALA A O 1
ATOM 1462 N N . PHE A 1 184 ? -12.603 7.475 18.674 1.00 93.06 184 PHE A N 1
ATOM 1463 C CA . PHE A 1 184 ? -12.790 8.029 20.021 1.00 93.06 184 PHE A CA 1
ATOM 1464 C C . PHE A 1 184 ? -13.715 9.245 20.004 1.00 93.06 184 PHE A C 1
ATOM 1466 O O . PHE A 1 184 ? -13.724 9.986 19.029 1.00 93.06 184 PHE A O 1
ATOM 1473 N N . ASP A 1 185 ? -14.486 9.482 21.060 1.00 91.06 185 ASP A N 1
ATOM 1474 C CA . ASP A 1 185 ? -15.238 10.735 21.204 1.00 91.06 185 ASP A CA 1
ATOM 1475 C C . ASP A 1 185 ? -14.312 11.923 21.549 1.00 91.06 185 ASP A C 1
ATOM 1477 O O . ASP A 1 185 ? -13.094 11.774 21.693 1.00 91.06 185 ASP A O 1
ATOM 1481 N N . ASP A 1 186 ? -14.880 13.131 21.615 1.00 89.56 186 ASP A N 1
ATOM 1482 C CA . ASP A 1 186 ? -14.121 14.350 21.919 1.00 89.56 186 ASP A CA 1
ATOM 1483 C C . ASP A 1 186 ? -13.453 14.294 23.300 1.00 89.56 186 ASP A C 1
ATOM 1485 O O . ASP A 1 186 ? -12.318 14.746 23.448 1.00 89.56 186 ASP A O 1
ATOM 1489 N N . GLU A 1 187 ? -14.116 13.695 24.294 1.00 87.56 187 GLU A N 1
ATOM 1490 C CA . GLU A 1 187 ? -13.590 13.540 25.654 1.00 87.56 187 GLU A CA 1
ATOM 1491 C C . GLU A 1 187 ? -12.329 12.667 25.656 1.00 87.56 187 GLU A C 1
ATOM 1493 O O . GLU A 1 187 ? -11.273 13.090 26.121 1.00 87.56 187 GLU A O 1
ATOM 1498 N N . MET A 1 188 ? -12.397 11.482 25.049 1.00 88.94 188 MET A N 1
ATOM 1499 C CA . MET A 1 188 ? -11.266 10.560 24.960 1.00 88.94 188 MET A CA 1
ATOM 1500 C C . MET A 1 188 ? -10.093 11.139 24.153 1.00 88.94 188 MET A C 1
ATOM 1502 O O . MET A 1 188 ? -8.931 10.892 24.487 1.00 88.94 188 MET A O 1
ATOM 1506 N N . ILE A 1 189 ? -10.362 11.922 23.100 1.00 89.75 189 ILE A N 1
ATOM 1507 C CA . ILE A 1 189 ? -9.313 12.625 22.341 1.00 89.75 189 ILE A CA 1
ATOM 1508 C C . ILE A 1 189 ? -8.650 13.707 23.205 1.00 89.75 189 ILE A C 1
ATOM 1510 O O . ILE A 1 189 ? -7.421 13.837 23.175 1.00 89.75 189 ILE A O 1
ATOM 1514 N N . ASN A 1 190 ? -9.432 14.453 23.987 1.00 86.44 190 ASN A N 1
ATOM 1515 C CA . ASN A 1 190 ? -8.916 15.474 24.897 1.00 86.44 190 ASN A CA 1
ATOM 1516 C C . ASN A 1 190 ? -8.062 14.860 26.014 1.00 86.44 190 ASN A C 1
ATOM 1518 O O . ASN A 1 190 ? -6.968 15.361 26.268 1.00 86.44 190 ASN A O 1
ATOM 1522 N N . ASP A 1 191 ? -8.489 13.741 26.603 1.00 84.62 191 ASP A N 1
ATOM 1523 C CA . ASP A 1 191 ? -7.735 13.023 27.641 1.00 84.62 191 ASP A CA 1
ATOM 1524 C C . ASP A 1 191 ? -6.418 12.437 27.118 1.00 84.62 191 ASP A C 1
ATOM 1526 O O . ASP A 1 191 ? -5.370 12.480 27.774 1.00 84.62 191 ASP A O 1
ATOM 1530 N N . LEU A 1 192 ? -6.430 11.914 25.889 1.00 84.69 192 LEU A N 1
ATOM 1531 C CA . LEU A 1 192 ? -5.194 11.525 25.217 1.00 84.69 192 LEU A CA 1
ATOM 1532 C C . LEU A 1 192 ? -4.287 12.746 25.036 1.00 84.69 192 LEU A C 1
ATOM 1534 O O . LEU A 1 192 ? -3.085 12.676 25.305 1.00 84.69 192 LEU A O 1
ATOM 1538 N N . SER A 1 193 ? -4.847 13.869 24.581 1.00 81.44 193 SER A N 1
ATOM 1539 C CA . SER A 1 193 ? -4.076 15.084 24.324 1.00 81.44 193 SER A CA 1
ATOM 1540 C C . SER A 1 193 ? -3.433 15.604 25.611 1.00 81.44 193 SER A C 1
ATOM 1542 O O . SER A 1 193 ? -2.220 15.814 25.624 1.00 81.44 193 SER A O 1
ATOM 1544 N N . SER A 1 194 ? -4.190 15.738 26.701 1.00 75.81 194 SER A N 1
ATOM 1545 C CA . SER A 1 194 ? -3.704 16.245 27.992 1.00 75.81 194 SER A CA 1
ATOM 1546 C C . SER A 1 194 ? -2.620 15.346 28.602 1.00 75.81 194 SER A C 1
ATOM 1548 O O . SER A 1 194 ? -1.558 15.830 28.999 1.00 75.81 194 SER A O 1
ATOM 1550 N N . SER A 1 195 ? -2.809 14.023 28.577 1.00 68.81 195 SER A N 1
ATOM 1551 C CA . SER A 1 195 ? -1.822 13.063 29.098 1.00 68.81 195 SER A CA 1
ATOM 1552 C C . SER A 1 195 ? -0.505 13.057 28.307 1.00 68.81 195 SER A C 1
ATOM 1554 O O . SER A 1 195 ? 0.565 12.814 28.875 1.00 68.81 195 SER A O 1
ATOM 1556 N N . SER A 1 196 ? -0.552 13.364 27.007 1.00 63.66 196 SER A N 1
ATOM 1557 C CA . SER A 1 196 ? 0.641 13.474 26.158 1.00 63.66 196 SER A CA 1
ATOM 1558 C C . SER A 1 196 ? 1.381 14.811 26.302 1.00 63.66 196 SER A C 1
ATOM 1560 O O . SER A 1 196 ? 2.611 14.841 26.219 1.00 63.66 196 SER A O 1
ATOM 1562 N N . GLN A 1 197 ? 0.657 15.901 26.583 1.00 60.81 197 GLN A N 1
ATOM 1563 C CA . GLN A 1 197 ? 1.209 17.254 26.716 1.00 60.81 197 GLN A CA 1
ATOM 1564 C C . GLN A 1 197 ? 2.119 17.405 27.939 1.00 60.81 197 GLN A C 1
ATOM 1566 O O . GLN A 1 197 ? 3.139 18.086 27.852 1.00 60.81 197 GLN A O 1
ATOM 1571 N N . ASN A 1 198 ? 1.853 16.673 29.027 1.00 52.66 198 ASN A N 1
ATOM 1572 C CA . ASN A 1 198 ? 2.735 16.633 30.202 1.00 52.66 198 ASN A CA 1
ATOM 1573 C C . ASN A 1 198 ? 4.151 16.102 29.898 1.00 52.66 198 ASN A C 1
ATOM 1575 O O . ASN A 1 198 ? 5.054 16.234 30.723 1.00 52.66 198 ASN A O 1
ATOM 1579 N N . ARG A 1 199 ? 4.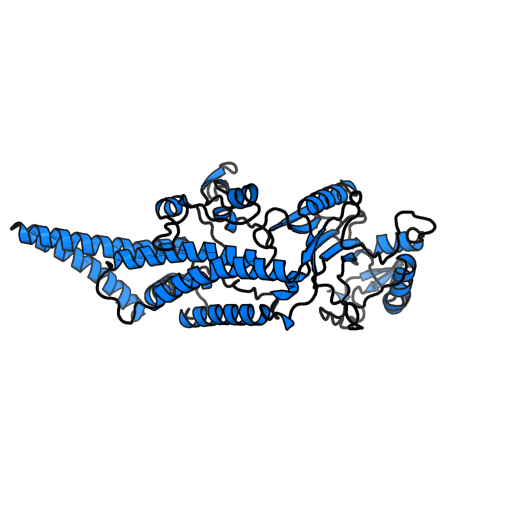367 15.494 28.721 1.00 54.16 199 ARG A N 1
ATOM 1580 C CA . ARG A 1 199 ? 5.650 14.906 28.308 1.00 54.16 199 ARG A CA 1
ATOM 1581 C C . ARG A 1 199 ? 6.355 15.661 27.173 1.00 54.16 199 ARG A C 1
ATOM 1583 O O . ARG A 1 199 ? 7.507 15.335 26.888 1.00 54.16 199 ARG A O 1
ATOM 1590 N N . GLU A 1 200 ? 5.732 16.659 26.536 1.00 51.78 200 GLU A N 1
ATOM 1591 C CA . GLU A 1 200 ? 6.302 17.347 25.364 1.00 51.78 200 GLU A CA 1
ATOM 1592 C C . GLU A 1 200 ? 6.444 18.869 25.573 1.00 51.78 200 GLU A C 1
ATOM 1594 O O . GLU A 1 200 ? 5.471 19.611 25.648 1.00 51.78 200 GLU A O 1
ATOM 1599 N N . ARG A 1 201 ? 7.694 19.365 25.608 1.00 46.66 201 ARG A N 1
ATOM 1600 C CA . ARG A 1 201 ? 8.022 20.801 25.508 1.00 46.66 201 ARG A CA 1
ATOM 1601 C C . ARG A 1 201 ? 7.959 21.225 24.031 1.00 46.66 201 ARG A C 1
ATOM 1603 O O . ARG A 1 201 ? 8.984 21.238 23.356 1.00 46.66 201 ARG A O 1
ATOM 1610 N N . GLY A 1 202 ? 6.769 21.508 23.501 1.00 48.81 202 GLY A N 1
ATOM 1611 C CA . GLY A 1 202 ? 6.578 21.875 22.091 1.00 48.81 202 GLY A CA 1
ATOM 1612 C C . GLY A 1 202 ? 5.260 22.599 21.801 1.00 48.81 202 GLY A C 1
ATOM 1613 O O . GLY A 1 202 ? 4.395 22.702 22.664 1.00 48.81 202 GLY A O 1
ATOM 1614 N N . SER A 1 203 ? 5.134 23.138 20.580 1.00 45.03 203 SER A N 1
ATOM 1615 C CA . SER A 1 203 ? 3.991 23.948 20.127 1.00 45.03 203 SER A CA 1
ATOM 1616 C C . SER A 1 203 ? 2.641 23.239 20.317 1.00 45.03 203 SER A C 1
ATOM 1618 O O . SER A 1 203 ? 2.424 22.132 19.820 1.00 45.03 203 SER A O 1
ATOM 1620 N N . LYS A 1 204 ? 1.731 23.927 21.019 1.00 53.38 204 LYS A N 1
ATOM 1621 C CA . LYS A 1 204 ? 0.379 23.506 21.407 1.00 53.38 204 LYS A CA 1
ATOM 1622 C C . LYS A 1 204 ? -0.574 23.484 20.205 1.00 53.38 204 LYS A C 1
ATOM 1624 O O . LYS A 1 204 ? -1.418 24.363 20.064 1.00 53.38 204 LYS A O 1
ATOM 1629 N N . THR A 1 205 ? -0.475 22.496 19.321 1.00 54.22 205 THR A N 1
ATOM 1630 C CA . THR A 1 205 ? -1.585 22.235 18.386 1.00 54.22 205 THR A CA 1
ATOM 1631 C C . THR A 1 205 ? -2.601 21.347 19.091 1.00 54.22 205 THR A C 1
ATOM 1633 O O . THR A 1 205 ? -2.398 20.144 19.228 1.00 54.22 205 THR A O 1
ATOM 1636 N N . GLN A 1 206 ? -3.678 21.953 19.597 1.00 63.47 206 GLN A N 1
ATOM 1637 C CA . GLN A 1 206 ? -4.782 21.217 20.207 1.00 63.47 206 GLN A CA 1
ATOM 1638 C C . GLN A 1 206 ? -5.417 20.316 19.143 1.00 63.47 206 GLN A C 1
ATOM 1640 O O . GLN A 1 206 ? -5.938 20.792 18.131 1.00 63.47 206 GLN A O 1
ATOM 1645 N N . LEU A 1 207 ? -5.317 19.002 19.340 1.00 80.12 207 LEU A N 1
ATOM 1646 C CA . LEU A 1 207 ? -5.901 18.038 18.424 1.00 80.12 207 LEU A CA 1
ATOM 1647 C C . LEU A 1 207 ? -7.426 18.117 18.532 1.00 80.12 207 LEU A C 1
ATOM 1649 O O . LEU A 1 207 ? -7.989 17.831 19.580 1.00 80.12 207 LEU A O 1
ATOM 1653 N N . SER A 1 208 ? -8.094 18.486 17.442 1.00 86.44 208 SER A N 1
ATOM 1654 C CA . SER A 1 208 ? -9.555 18.540 17.380 1.00 86.44 208 SER A CA 1
ATOM 1655 C C . SER A 1 208 ? -10.090 17.401 16.523 1.00 86.44 208 SER A C 1
ATOM 1657 O O . SER A 1 208 ? -9.682 17.247 15.367 1.00 86.44 208 SER A O 1
ATOM 1659 N N . ARG A 1 209 ? -11.073 16.658 17.042 1.00 90.81 209 ARG A N 1
ATOM 1660 C CA . ARG A 1 209 ? -11.821 15.650 16.280 1.00 90.81 209 ARG A CA 1
ATOM 1661 C C . ARG A 1 209 ? -12.359 16.204 14.964 1.00 90.81 209 ARG A C 1
ATOM 1663 O O . ARG A 1 209 ? -12.217 15.570 13.921 1.00 90.81 209 ARG A O 1
ATOM 1670 N N . ASN A 1 210 ? -12.902 17.423 14.989 1.00 91.44 210 ASN A N 1
ATOM 1671 C CA . ASN A 1 210 ? -13.426 18.107 13.808 1.00 91.44 210 ASN A CA 1
ATOM 1672 C C . ASN A 1 210 ? -12.343 18.325 12.736 1.00 91.44 210 ASN A C 1
ATOM 1674 O O . ASN A 1 210 ? -12.596 18.154 11.545 1.00 91.44 210 ASN A O 1
ATOM 1678 N N . ALA A 1 211 ? -11.109 18.652 13.132 1.00 90.75 211 ALA A N 1
ATOM 1679 C CA . ALA A 1 211 ? -10.000 18.785 12.186 1.00 90.75 211 ALA A CA 1
ATOM 1680 C C . ALA A 1 211 ? -9.663 17.443 11.510 1.00 90.75 211 ALA A C 1
ATOM 1682 O O . ALA A 1 211 ? -9.458 17.394 10.294 1.00 90.75 211 ALA A O 1
ATOM 1683 N N . ILE A 1 212 ? -9.681 16.342 12.269 1.00 93.25 212 ILE A N 1
ATOM 1684 C CA . ILE A 1 212 ? -9.460 14.996 11.723 1.00 93.25 212 ILE A CA 1
ATOM 1685 C C . ILE A 1 212 ? -10.630 14.586 10.805 1.00 93.25 212 ILE A C 1
ATOM 1687 O O . ILE A 1 212 ? -10.391 14.065 9.716 1.00 93.25 212 ILE A O 1
ATOM 1691 N N . LEU A 1 213 ? -11.883 14.893 11.169 1.00 94.38 213 LEU A N 1
ATOM 1692 C CA . LEU A 1 213 ? -13.071 14.649 10.333 1.00 94.38 213 LEU A CA 1
ATOM 1693 C C . LEU A 1 213 ? -13.023 15.427 9.013 1.00 94.38 213 LEU A C 1
ATOM 1695 O O . LEU A 1 213 ? -13.408 14.900 7.965 1.00 94.38 213 LEU A O 1
ATOM 1699 N N . LYS A 1 214 ? -12.520 16.668 9.030 1.00 93.19 214 LYS A N 1
ATOM 1700 C CA . LYS A 1 214 ? -12.284 17.457 7.811 1.00 93.19 214 LYS A CA 1
ATOM 1701 C C . LYS A 1 214 ? -11.252 16.786 6.911 1.00 93.19 214 LYS A C 1
ATOM 1703 O O . LYS A 1 214 ? -11.487 16.689 5.707 1.00 93.19 214 LYS A O 1
ATOM 1708 N N . ALA A 1 215 ? -10.154 16.281 7.479 1.00 91.62 215 ALA A N 1
ATOM 1709 C CA . ALA A 1 215 ? -9.156 15.527 6.725 1.00 91.62 215 ALA A CA 1
ATOM 1710 C C . ALA A 1 215 ? -9.757 14.242 6.133 1.00 91.62 215 ALA A C 1
ATOM 1712 O O . ALA A 1 215 ? -9.601 13.987 4.941 1.00 91.62 215 ALA A O 1
ATOM 1713 N N . TRP A 1 216 ? -10.506 13.468 6.920 1.00 94.94 216 TRP A N 1
ATOM 1714 C CA . TRP A 1 216 ? -11.227 12.284 6.446 1.00 94.94 216 TRP A CA 1
ATOM 1715 C C . TRP A 1 216 ? -12.178 12.609 5.283 1.00 94.94 216 TRP A C 1
ATOM 1717 O O . TRP A 1 216 ? -12.121 11.987 4.222 1.00 94.94 216 TRP A O 1
ATOM 1727 N N . SER A 1 217 ? -12.986 13.660 5.429 1.00 94.56 217 SER A N 1
ATOM 1728 C CA . SER A 1 217 ? -13.922 14.118 4.396 1.00 94.56 217 SER A CA 1
ATOM 1729 C C . SER A 1 217 ? -13.213 14.607 3.132 1.00 94.56 217 SER A C 1
ATOM 1731 O O . SER A 1 217 ? -13.688 14.351 2.027 1.00 94.56 217 SER A O 1
ATOM 1733 N N . ALA A 1 218 ? -12.065 15.277 3.267 1.00 91.88 218 ALA A N 1
ATOM 1734 C CA . ALA A 1 218 ? -11.246 15.690 2.131 1.00 91.88 218 ALA A CA 1
ATOM 1735 C C . ALA A 1 218 ? -10.722 14.481 1.339 1.00 91.88 218 ALA A C 1
ATOM 1737 O O . ALA A 1 218 ? -10.819 14.482 0.114 1.00 91.88 218 ALA A O 1
ATOM 1738 N N . ASN A 1 219 ? -10.268 13.424 2.024 1.00 91.88 219 ASN A N 1
ATOM 1739 C CA . ASN A 1 219 ? -9.854 12.181 1.369 1.00 91.88 219 ASN A CA 1
ATOM 1740 C C . ASN A 1 219 ? -11.023 11.511 0.629 1.00 91.88 219 ASN A C 1
ATOM 1742 O O . ASN A 1 219 ? -10.863 11.108 -0.520 1.00 91.88 219 ASN A O 1
ATOM 1746 N N . LYS A 1 220 ? -12.225 11.462 1.226 1.00 92.69 220 LYS A N 1
ATOM 1747 C CA . LYS A 1 220 ? -13.423 10.934 0.545 1.00 92.69 220 LYS A CA 1
ATOM 1748 C C . LYS A 1 220 ? -13.808 11.750 -0.693 1.00 92.69 220 LYS A C 1
ATOM 1750 O O . LYS A 1 220 ? -14.171 11.168 -1.710 1.00 92.69 220 LYS A O 1
ATOM 1755 N N . ARG A 1 221 ? -13.722 13.085 -0.637 1.00 90.25 221 ARG A N 1
ATOM 1756 C CA . ARG A 1 221 ? -13.968 13.947 -1.811 1.00 90.25 221 ARG A CA 1
ATOM 1757 C C . ARG A 1 221 ? -12.946 13.707 -2.917 1.00 90.25 221 ARG A C 1
ATOM 1759 O O . ARG A 1 221 ? -13.337 13.616 -4.072 1.00 90.25 221 ARG A O 1
ATOM 1766 N N . HIS A 1 222 ? -11.672 13.568 -2.560 1.00 87.31 222 HIS A N 1
ATOM 1767 C CA . HIS A 1 222 ? -10.625 13.244 -3.523 1.00 87.31 222 HIS A CA 1
ATOM 1768 C C . HIS A 1 222 ? -10.879 11.880 -4.174 1.00 87.31 222 HIS A C 1
ATOM 1770 O O . HIS A 1 222 ? -10.882 11.785 -5.393 1.00 87.31 222 HIS A O 1
ATOM 1776 N N . LEU A 1 223 ? -11.225 10.858 -3.383 1.00 88.12 223 LEU A N 1
ATOM 1777 C CA . LEU A 1 223 ? -11.590 9.543 -3.912 1.00 88.12 223 LEU A CA 1
ATOM 1778 C C . LEU A 1 223 ? -12.779 9.612 -4.888 1.00 88.12 223 LEU A C 1
ATOM 1780 O O . LEU A 1 223 ? -12.731 8.988 -5.942 1.00 88.12 223 LEU A O 1
ATOM 1784 N N . ARG A 1 224 ? -13.816 10.400 -4.570 1.00 87.12 224 ARG A N 1
ATOM 1785 C CA . ARG A 1 224 ? -14.961 10.624 -5.472 1.00 87.12 224 ARG A CA 1
ATOM 1786 C C . ARG A 1 224 ? -14.567 11.335 -6.767 1.00 87.12 224 ARG A C 1
ATOM 1788 O O . ARG A 1 224 ? -15.063 10.973 -7.824 1.00 87.12 224 ARG A O 1
ATOM 1795 N N . SER A 1 225 ? -13.675 12.321 -6.684 1.00 83.69 225 SER A N 1
ATOM 1796 C CA . SER A 1 225 ? -13.153 13.021 -7.863 1.00 83.69 225 SER A CA 1
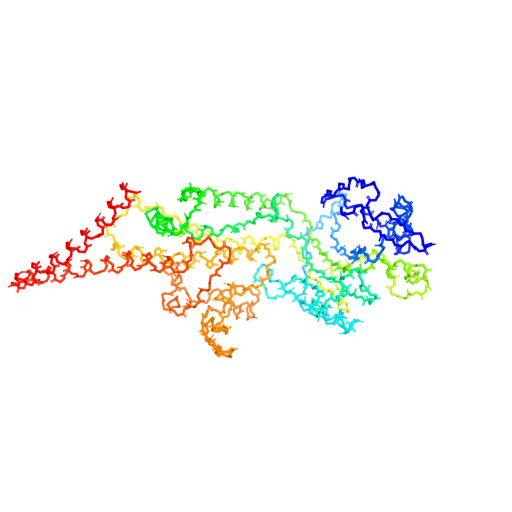ATOM 1797 C C . SER A 1 225 ? -12.361 12.090 -8.781 1.00 83.69 225 SER A C 1
ATOM 1799 O O . SER A 1 225 ? -12.386 12.272 -9.988 1.00 83.69 225 SER A O 1
ATOM 1801 N N . ILE A 1 226 ? -11.657 11.113 -8.208 1.00 80.06 226 ILE A N 1
ATOM 1802 C CA . ILE A 1 226 ? -10.888 10.112 -8.952 1.00 80.06 226 ILE A CA 1
ATOM 1803 C C . ILE A 1 226 ? -11.810 9.063 -9.583 1.00 80.06 226 ILE A C 1
ATOM 1805 O O . ILE A 1 226 ? -11.501 8.554 -10.649 1.00 80.06 226 ILE A O 1
ATOM 1809 N N . SER A 1 227 ? -12.939 8.729 -8.950 1.00 76.56 227 SER A N 1
ATOM 1810 C CA . SER A 1 227 ? -13.876 7.716 -9.462 1.00 76.56 227 SER A CA 1
ATOM 1811 C C . SER A 1 227 ? -14.681 8.135 -10.695 1.00 76.56 227 SER A C 1
ATOM 1813 O O . SER A 1 227 ? -15.510 7.352 -11.153 1.00 76.56 227 SER A O 1
ATOM 1815 N N . ASP A 1 228 ? -14.467 9.345 -11.213 1.00 70.75 228 ASP A N 1
ATOM 1816 C CA . ASP A 1 228 ? -15.128 9.828 -12.423 1.00 70.75 228 ASP A CA 1
ATOM 1817 C C . ASP A 1 228 ? -14.683 9.006 -13.656 1.00 70.75 228 ASP A C 1
ATOM 1819 O O . ASP A 1 228 ? -13.491 9.000 -13.982 1.00 70.75 228 ASP A O 1
ATOM 1823 N N . PRO A 1 229 ? -15.606 8.314 -14.355 1.00 58.50 229 PRO A N 1
ATOM 1824 C CA . PRO A 1 229 ? -15.294 7.496 -15.527 1.00 58.50 229 PRO A CA 1
ATOM 1825 C C . PRO A 1 229 ? -14.622 8.259 -16.674 1.00 58.50 229 PRO A C 1
ATOM 1827 O O . PRO A 1 229 ? -13.904 7.640 -17.458 1.00 58.50 229 PRO A O 1
ATOM 1830 N N . GLU A 1 230 ? -14.835 9.575 -16.792 1.00 58.53 230 GLU A N 1
ATOM 1831 C CA . GLU A 1 230 ? -14.243 10.378 -17.872 1.00 58.53 230 GLU A CA 1
ATOM 1832 C C . GLU A 1 230 ? -12.797 10.808 -17.587 1.00 58.53 230 GLU A C 1
ATOM 1834 O O . GLU A 1 230 ? -12.076 11.204 -18.504 1.00 58.53 230 GLU A O 1
ATOM 1839 N N . ALA A 1 231 ? -12.340 10.696 -16.336 1.00 55.03 231 ALA A N 1
ATOM 1840 C CA . ALA A 1 231 ? -11.008 11.130 -15.926 1.00 55.03 231 ALA A CA 1
ATOM 1841 C C . ALA A 1 231 ? -9.897 10.104 -16.231 1.00 55.03 231 ALA A C 1
ATOM 1843 O O . ALA A 1 231 ? -8.714 10.432 -16.114 1.00 55.03 231 ALA A O 1
ATOM 1844 N N . LEU A 1 232 ? -10.243 8.854 -16.573 1.00 59.16 232 LEU A N 1
ATOM 1845 C CA . LEU A 1 232 ? -9.341 7.705 -16.427 1.00 59.16 232 LEU A CA 1
ATOM 1846 C C . LEU A 1 232 ? -8.961 7.058 -17.762 1.00 59.16 232 LEU A C 1
ATOM 1848 O O . LEU A 1 232 ? -9.744 6.347 -18.388 1.00 59.16 232 LEU A O 1
ATOM 1852 N N . SER A 1 233 ? -7.716 7.306 -18.166 1.00 70.94 233 SER A N 1
ATOM 1853 C CA . SER A 1 233 ? -7.056 6.762 -19.352 1.00 70.94 233 SER A CA 1
ATOM 1854 C C . SER A 1 233 ? -6.445 5.376 -19.114 1.00 70.94 233 SER A C 1
ATOM 1856 O O . SER A 1 233 ? -6.504 4.805 -18.024 1.00 70.94 233 SER A O 1
ATOM 1858 N N . ASN A 1 234 ? -5.856 4.817 -20.168 1.00 77.94 234 ASN A N 1
ATOM 1859 C CA . ASN A 1 234 ? -5.129 3.562 -20.110 1.00 77.94 234 ASN A CA 1
ATOM 1860 C C . ASN A 1 234 ? -3.905 3.630 -19.178 1.00 77.94 234 ASN A C 1
ATOM 1862 O O . ASN A 1 234 ? -3.114 4.576 -19.239 1.00 77.94 234 ASN A O 1
ATOM 1866 N N . TYR A 1 235 ? -3.688 2.592 -18.364 1.00 82.12 235 TYR A N 1
ATOM 1867 C CA . TYR A 1 235 ? -2.534 2.531 -17.463 1.00 82.12 235 TYR A CA 1
ATOM 1868 C C . TYR A 1 235 ? -1.474 1.568 -17.981 1.00 82.12 235 TYR A C 1
ATOM 1870 O O . TYR A 1 235 ? -1.671 0.356 -18.033 1.00 82.12 235 TYR A O 1
ATOM 1878 N N . GLY A 1 236 ? -0.311 2.121 -18.313 1.00 85.50 236 GLY A N 1
ATOM 1879 C CA . GLY A 1 236 ? 0.865 1.332 -18.654 1.00 85.50 236 GLY A CA 1
ATOM 1880 C C . GLY A 1 236 ? 1.589 0.757 -17.438 1.00 85.50 236 GLY A C 1
ATOM 1881 O O . GLY A 1 236 ? 1.227 0.971 -16.273 1.00 85.50 236 GLY A O 1
ATOM 1882 N N . VAL A 1 237 ? 2.696 0.089 -17.725 1.00 86.94 237 VAL A N 1
ATOM 1883 C CA . VAL A 1 237 ? 3.679 -0.318 -16.727 1.00 86.94 237 VAL A CA 1
ATOM 1884 C C . VAL A 1 237 ? 5.053 0.231 -17.081 1.00 86.94 237 VAL A C 1
ATOM 1886 O O . VAL A 1 237 ? 5.344 0.578 -18.225 1.00 86.94 237 VAL A O 1
ATOM 1889 N N . ARG A 1 238 ? 5.914 0.363 -16.074 1.00 86.88 238 ARG A N 1
ATOM 1890 C CA . ARG A 1 238 ? 7.269 0.876 -16.265 1.00 86.88 238 ARG A CA 1
ATOM 1891 C C . ARG A 1 238 ? 8.290 -0.016 -15.594 1.00 86.88 238 ARG A C 1
ATOM 1893 O O . ARG A 1 238 ? 8.066 -0.470 -14.470 1.00 86.88 238 ARG A O 1
ATOM 1900 N N . LYS A 1 239 ? 9.428 -0.204 -16.259 1.00 88.12 239 LYS A N 1
ATOM 1901 C CA . LYS A 1 239 ? 10.614 -0.880 -15.736 1.00 88.12 239 LYS A CA 1
ATOM 1902 C C . LYS A 1 239 ? 11.835 -0.004 -15.975 1.00 88.12 239 LYS A C 1
ATOM 1904 O O . LYS A 1 239 ? 12.025 0.499 -17.070 1.00 88.12 239 LYS A O 1
ATOM 1909 N N . GLU A 1 240 ? 12.662 0.182 -14.956 1.00 89.12 240 GLU A N 1
ATOM 1910 C CA . GLU A 1 240 ? 13.840 1.054 -14.994 1.00 89.12 240 GLU A CA 1
ATOM 1911 C C . GLU A 1 240 ? 15.015 0.365 -14.306 1.00 89.12 240 GLU A C 1
ATOM 1913 O O . GLU A 1 240 ? 14.845 -0.243 -13.247 1.00 89.12 240 GLU A O 1
ATOM 1918 N N . VAL A 1 241 ? 16.209 0.501 -14.866 1.00 89.19 241 VAL A N 1
ATOM 1919 C CA . VAL A 1 241 ? 17.473 0.084 -14.267 1.00 89.19 241 VAL A CA 1
ATOM 1920 C C . VAL A 1 241 ? 18.423 1.273 -14.289 1.00 89.19 241 VAL A C 1
ATOM 1922 O O . VAL A 1 241 ? 18.715 1.839 -15.337 1.00 89.19 241 VAL A O 1
ATOM 1925 N N . THR A 1 242 ? 18.902 1.653 -13.112 1.00 88.19 242 THR A N 1
ATOM 1926 C CA . THR A 1 242 ? 19.902 2.701 -12.940 1.00 88.19 242 THR A CA 1
ATOM 1927 C C . THR A 1 242 ? 21.284 2.082 -13.066 1.00 88.19 242 THR A C 1
ATOM 1929 O O . THR A 1 242 ? 21.676 1.237 -12.250 1.00 88.19 242 THR A O 1
ATOM 1932 N N . LEU A 1 243 ? 22.028 2.534 -14.069 1.00 84.75 243 LEU A N 1
ATOM 1933 C CA . LEU A 1 243 ? 23.403 2.136 -14.338 1.00 84.75 243 LEU A CA 1
ATOM 1934 C C . LEU A 1 243 ? 24.328 3.347 -14.240 1.00 84.75 243 LEU A C 1
ATOM 1936 O O . LEU A 1 243 ? 23.895 4.502 -14.258 1.00 84.75 243 LEU A O 1
ATOM 1940 N N . ARG A 1 244 ? 25.627 3.084 -14.130 1.00 82.44 244 ARG A N 1
ATOM 1941 C CA . ARG A 1 244 ? 26.625 4.146 -14.212 1.00 82.44 244 ARG A CA 1
ATOM 1942 C C . ARG A 1 244 ? 26.755 4.650 -15.639 1.00 82.44 244 ARG A C 1
ATOM 1944 O O . ARG A 1 244 ? 26.838 3.860 -16.578 1.00 82.44 244 ARG A O 1
ATOM 1951 N N . PHE A 1 245 ? 26.801 5.966 -15.783 1.00 81.69 245 PHE A N 1
ATOM 1952 C CA . PHE A 1 245 ? 26.756 6.586 -17.097 1.00 81.69 245 PHE A CA 1
ATOM 1953 C C . PHE A 1 245 ? 28.067 6.426 -17.879 1.00 81.69 245 PHE A C 1
ATOM 1955 O O . PHE A 1 245 ? 28.037 6.211 -19.087 1.00 81.69 245 PHE A O 1
ATOM 1962 N N . ASP A 1 246 ? 29.216 6.442 -17.200 1.00 80.31 246 ASP A N 1
ATOM 1963 C CA . ASP A 1 246 ? 30.528 6.231 -17.823 1.00 80.31 246 ASP A CA 1
ATOM 1964 C C . ASP A 1 246 ? 30.662 4.864 -18.515 1.00 80.31 246 ASP A C 1
ATOM 1966 O O . ASP A 1 246 ? 31.212 4.783 -19.614 1.00 80.31 246 ASP A O 1
ATOM 1970 N N . ILE A 1 247 ? 30.114 3.807 -17.910 1.00 82.75 247 ILE A N 1
ATOM 1971 C CA . ILE A 1 247 ? 30.082 2.463 -18.504 1.00 82.75 247 ILE A CA 1
ATOM 1972 C C . ILE A 1 247 ? 29.201 2.440 -19.756 1.00 82.75 247 ILE A C 1
ATOM 1974 O O . ILE A 1 247 ? 29.612 1.899 -20.778 1.00 82.75 247 ILE A O 1
ATOM 1978 N N . VAL A 1 248 ? 28.026 3.075 -19.707 1.00 84.94 248 VAL A N 1
ATOM 1979 C CA . VAL A 1 248 ? 27.113 3.172 -20.860 1.00 84.94 248 VAL A CA 1
ATOM 1980 C C . VAL A 1 248 ? 27.784 3.893 -22.032 1.00 84.94 248 VAL A C 1
ATOM 1982 O O . VAL A 1 248 ? 27.707 3.422 -23.163 1.00 84.94 248 VAL A O 1
ATOM 1985 N N . LEU A 1 249 ? 28.491 4.996 -21.771 1.00 85.00 249 LEU A N 1
ATOM 1986 C CA . LEU A 1 249 ? 29.231 5.726 -22.805 1.00 85.00 249 LEU A CA 1
ATOM 1987 C C . LEU A 1 249 ? 30.373 4.897 -23.403 1.00 85.00 249 LEU A C 1
ATOM 1989 O O . LEU A 1 249 ? 30.601 4.958 -24.607 1.00 85.00 249 LEU A O 1
ATOM 1993 N N . MET A 1 250 ? 31.075 4.106 -22.586 1.00 86.25 250 MET A N 1
ATOM 1994 C CA . MET A 1 250 ? 32.129 3.208 -23.067 1.00 86.25 250 MET A CA 1
ATOM 1995 C C . MET A 1 250 ? 31.567 2.080 -23.945 1.00 86.25 250 MET A C 1
ATOM 1997 O O . MET A 1 250 ? 32.135 1.790 -24.999 1.00 86.25 250 MET A O 1
ATOM 2001 N N . MET A 1 251 ? 30.429 1.494 -23.559 1.00 86.88 251 MET A N 1
ATOM 2002 C CA . MET A 1 251 ? 29.726 0.500 -24.376 1.00 86.88 251 MET A CA 1
ATOM 2003 C C . MET A 1 251 ? 29.272 1.092 -25.714 1.00 86.88 251 MET A C 1
ATOM 2005 O O . MET A 1 251 ? 29.504 0.491 -26.763 1.00 86.88 251 MET A O 1
ATOM 2009 N N . TRP A 1 252 ? 28.690 2.293 -25.688 1.00 87.38 252 TRP A N 1
ATOM 2010 C CA . TRP A 1 252 ? 28.277 3.009 -26.892 1.00 87.38 252 TRP A CA 1
ATOM 2011 C C . TRP A 1 252 ? 29.459 3.282 -27.832 1.00 87.38 252 TRP A C 1
ATOM 2013 O O . TRP A 1 252 ? 29.430 2.860 -28.985 1.00 87.38 252 TRP A O 1
ATOM 2023 N N . ALA A 1 253 ? 30.543 3.879 -27.325 1.00 87.06 253 ALA A N 1
ATOM 2024 C CA . ALA A 1 253 ? 31.739 4.185 -28.115 1.00 87.06 253 ALA A CA 1
ATOM 2025 C C . ALA A 1 253 ? 32.422 2.933 -28.697 1.00 87.06 253 ALA A C 1
ATOM 2027 O O . ALA A 1 253 ? 33.073 3.005 -29.737 1.00 87.06 253 ALA A O 1
ATOM 2028 N N . SER A 1 254 ? 32.258 1.780 -28.044 1.00 88.69 254 SER A N 1
ATOM 2029 C CA . SER A 1 254 ? 32.782 0.493 -28.521 1.00 88.69 254 SER A CA 1
ATOM 2030 C C . SER A 1 254 ? 31.847 -0.204 -29.525 1.00 88.69 254 SER A C 1
ATOM 2032 O O . SER A 1 254 ? 32.178 -1.271 -30.040 1.00 88.69 254 SER A O 1
ATOM 2034 N N . GLY A 1 255 ? 30.688 0.388 -29.832 1.00 86.69 255 GLY A N 1
ATOM 2035 C CA . GLY A 1 255 ? 29.738 -0.110 -30.826 1.00 86.69 255 GLY A CA 1
ATOM 2036 C C . GLY A 1 255 ? 28.767 -1.181 -30.321 1.00 86.69 255 GLY A C 1
ATOM 2037 O O . GLY A 1 255 ? 28.072 -1.773 -31.142 1.00 86.69 255 GLY A O 1
ATOM 2038 N N . TYR A 1 256 ? 28.664 -1.418 -29.006 1.00 85.88 256 TYR A N 1
ATOM 2039 C CA . TYR A 1 256 ? 27.742 -2.425 -28.444 1.00 85.88 256 TYR A CA 1
ATOM 2040 C C . TYR A 1 256 ? 26.258 -2.073 -28.633 1.00 85.88 256 TYR A C 1
ATOM 2042 O O . TYR A 1 256 ? 25.394 -2.913 -28.401 1.00 85.88 256 TYR A O 1
ATOM 2050 N N . PHE A 1 257 ? 25.934 -0.835 -29.022 1.00 84.81 257 PHE A N 1
ATOM 2051 C CA . PHE A 1 257 ? 24.552 -0.408 -29.271 1.00 84.81 257 PHE A CA 1
ATOM 2052 C C . PHE A 1 257 ? 24.108 -0.550 -30.730 1.00 84.81 257 PHE A C 1
ATOM 2054 O O . PHE A 1 257 ? 22.923 -0.398 -31.022 1.00 84.81 257 PHE A O 1
ATOM 2061 N N . GLN A 1 258 ? 25.021 -0.918 -31.631 1.00 81.19 258 GLN A N 1
ATOM 2062 C CA . GLN A 1 258 ? 24.711 -1.149 -33.038 1.00 81.19 258 GLN A CA 1
ATOM 2063 C C . GLN A 1 258 ? 24.005 -2.500 -33.201 1.00 81.19 258 GLN A C 1
ATOM 2065 O O . GLN A 1 258 ? 24.606 -3.553 -32.988 1.00 81.19 258 GLN A O 1
ATOM 2070 N N . ALA A 1 259 ? 22.740 -2.474 -33.626 1.00 69.94 259 ALA A N 1
ATOM 2071 C CA . ALA A 1 259 ? 21.911 -3.673 -33.816 1.00 69.94 259 ALA A CA 1
ATOM 2072 C C . ALA A 1 259 ? 22.500 -4.690 -34.816 1.00 69.94 259 ALA A C 1
ATOM 2074 O O . ALA A 1 259 ? 22.161 -5.868 -34.791 1.00 69.94 259 ALA A O 1
ATOM 2075 N N . THR A 1 260 ? 23.407 -4.252 -35.695 1.00 71.75 260 THR A N 1
ATOM 2076 C CA . THR A 1 260 ? 24.124 -5.112 -36.650 1.00 71.75 260 THR A CA 1
ATOM 2077 C C . THR A 1 260 ? 25.261 -5.918 -36.019 1.00 71.75 260 THR A C 1
ATOM 2079 O O . THR A 1 260 ? 25.716 -6.885 -36.626 1.00 71.75 260 THR A O 1
ATOM 2082 N N . ARG A 1 261 ? 25.740 -5.529 -34.830 1.00 67.50 261 ARG A N 1
ATOM 2083 C CA . ARG A 1 261 ? 26.840 -6.194 -34.113 1.00 67.50 261 ARG A CA 1
ATOM 2084 C C . ARG A 1 261 ? 26.360 -7.035 -32.941 1.00 67.50 261 ARG A C 1
ATOM 2086 O O . ARG A 1 261 ? 26.935 -8.085 -32.683 1.00 67.50 261 ARG A O 1
ATOM 2093 N N . GLU A 1 262 ? 25.318 -6.585 -32.253 1.00 65.62 262 GLU A N 1
ATOM 2094 C CA . GLU A 1 262 ? 24.831 -7.213 -31.029 1.00 65.62 262 GLU A CA 1
ATOM 2095 C C . GLU A 1 262 ? 23.357 -7.596 -31.163 1.00 65.62 262 GLU A C 1
ATOM 2097 O O . GLU A 1 262 ? 22.489 -6.751 -31.360 1.00 65.62 262 GLU A O 1
ATOM 2102 N N . SER A 1 263 ? 23.049 -8.883 -30.981 1.00 61.09 263 SER A N 1
ATOM 2103 C CA . SER A 1 263 ? 21.665 -9.396 -31.031 1.00 61.09 263 SER A CA 1
ATOM 2104 C C . SER A 1 263 ? 20.782 -8.918 -29.866 1.00 61.09 263 SER A C 1
ATOM 2106 O O . SER A 1 263 ? 19.579 -9.175 -29.832 1.00 61.09 263 SER A O 1
ATOM 2108 N N . HIS A 1 264 ? 21.379 -8.236 -28.887 1.00 65.81 264 HIS A N 1
ATOM 2109 C CA . HIS A 1 264 ? 20.727 -7.807 -27.654 1.00 65.81 264 HIS A CA 1
ATOM 2110 C C . HIS A 1 264 ? 20.123 -6.397 -27.733 1.00 65.81 264 HIS A C 1
ATOM 2112 O O . HIS A 1 264 ? 19.423 -5.988 -26.805 1.00 65.81 264 HIS A O 1
ATOM 2118 N N . THR A 1 265 ? 20.351 -5.666 -28.826 1.00 65.75 265 THR A N 1
ATOM 2119 C CA . THR A 1 265 ? 19.805 -4.324 -29.070 1.00 65.75 265 THR A CA 1
ATOM 2120 C C . THR A 1 265 ? 18.708 -4.405 -30.127 1.00 65.75 265 THR A C 1
ATOM 2122 O O . THR A 1 265 ? 18.865 -4.018 -31.281 1.00 65.75 265 THR A O 1
ATOM 2125 N N . GLY A 1 266 ? 17.574 -4.983 -29.723 1.00 64.50 266 GLY A N 1
ATOM 2126 C CA . GLY A 1 266 ? 16.370 -5.034 -30.553 1.00 64.50 266 GLY A CA 1
ATOM 2127 C C . GLY A 1 266 ? 15.756 -3.646 -30.811 1.00 64.50 266 GLY A C 1
ATOM 2128 O O . GLY A 1 266 ? 16.231 -2.649 -30.260 1.00 64.50 266 GLY A O 1
ATOM 2129 N N . PRO A 1 267 ? 14.685 -3.568 -31.627 1.00 66.00 267 PRO A N 1
ATOM 2130 C CA . PRO A 1 267 ? 13.968 -2.316 -31.874 1.00 66.00 267 PRO A CA 1
ATOM 2131 C C . PRO A 1 267 ? 13.533 -1.641 -30.565 1.00 66.00 267 PRO A C 1
ATOM 2133 O O . PRO A 1 267 ? 13.231 -2.335 -29.594 1.00 66.00 267 PRO A O 1
ATOM 2136 N N . LEU A 1 268 ? 13.475 -0.307 -30.528 1.00 67.81 268 LEU A N 1
ATOM 2137 C CA . LEU A 1 268 ? 13.045 0.407 -29.318 1.00 67.81 268 LEU A CA 1
ATOM 2138 C C . LEU A 1 268 ? 11.529 0.321 -29.055 1.00 67.81 268 LEU A C 1
ATOM 2140 O O . LEU A 1 268 ? 11.134 0.331 -27.891 1.00 67.81 268 LEU A O 1
ATOM 2144 N N . ASP A 1 269 ? 10.711 0.137 -30.100 1.00 69.31 269 ASP A N 1
ATOM 2145 C CA . ASP A 1 269 ? 9.244 0.058 -30.008 1.00 69.31 269 ASP A CA 1
ATOM 2146 C C . ASP A 1 269 ? 8.702 -1.243 -30.605 1.00 69.31 269 ASP A C 1
ATOM 2148 O O . ASP A 1 269 ? 9.023 -1.605 -31.740 1.00 69.31 269 ASP A O 1
ATOM 2152 N N . TRP A 1 270 ? 7.913 -1.985 -29.823 1.00 69.38 270 TRP A N 1
ATOM 2153 C CA . TRP A 1 270 ? 7.349 -3.283 -30.210 1.00 69.38 270 TRP A CA 1
ATOM 2154 C C . TRP A 1 270 ? 5.841 -3.263 -29.952 1.00 69.38 270 TRP A C 1
ATOM 2156 O O . TRP A 1 270 ? 5.395 -2.896 -28.866 1.00 69.38 270 TRP A O 1
ATOM 2166 N N . THR A 1 271 ? 5.041 -3.668 -30.942 1.00 75.62 271 THR A N 1
ATOM 2167 C CA . THR A 1 271 ? 3.587 -3.814 -30.770 1.00 75.62 271 THR A CA 1
ATOM 2168 C C . THR A 1 271 ? 3.266 -5.238 -30.349 1.00 75.62 271 THR A C 1
ATOM 2170 O O . THR A 1 271 ? 3.650 -6.190 -31.022 1.00 75.62 271 THR A O 1
ATOM 2173 N N . ILE A 1 272 ? 2.552 -5.375 -29.235 1.00 70.62 272 ILE A N 1
ATOM 2174 C CA . ILE A 1 272 ? 2.152 -6.667 -28.680 1.00 70.62 272 ILE A CA 1
ATOM 2175 C C . ILE A 1 272 ? 0.643 -6.843 -28.900 1.00 70.62 272 ILE A C 1
ATOM 2177 O O . ILE A 1 272 ? -0.119 -5.943 -28.534 1.00 70.62 272 ILE A O 1
ATOM 2181 N N . PRO A 1 273 ? 0.185 -7.969 -29.481 1.00 70.00 273 PRO A N 1
ATOM 2182 C CA . PRO A 1 273 ? -1.241 -8.232 -29.630 1.00 70.00 273 PRO A CA 1
ATOM 2183 C C . PRO A 1 273 ? -1.908 -8.421 -28.258 1.00 70.00 273 PRO A C 1
ATOM 2185 O O . PRO A 1 273 ? -1.355 -9.047 -27.355 1.00 70.00 273 PRO A O 1
ATOM 2188 N N . LEU A 1 274 ? -3.120 -7.877 -28.098 1.00 65.56 274 LEU A N 1
ATOM 2189 C CA . LEU A 1 274 ? -3.878 -7.929 -26.835 1.00 65.56 274 LEU A CA 1
ATOM 2190 C C . LEU A 1 274 ? -4.381 -9.335 -26.489 1.00 65.56 274 LEU A C 1
ATOM 2192 O O . LEU A 1 274 ? -4.603 -9.643 -25.320 1.00 65.56 274 LEU A O 1
ATOM 2196 N N . THR A 1 275 ? -4.564 -10.173 -27.506 1.00 61.78 275 THR A N 1
ATOM 2197 C CA . THR A 1 275 ? -4.879 -11.595 -27.374 1.00 61.78 275 THR A CA 1
ATOM 2198 C C . THR A 1 275 ? -3.617 -12.358 -27.757 1.00 61.78 275 THR A C 1
ATOM 2200 O O . THR A 1 275 ? -3.086 -12.177 -28.850 1.00 61.78 275 THR A O 1
ATOM 2203 N N . GLY A 1 276 ? -3.053 -13.095 -26.802 1.00 55.66 276 GLY A N 1
ATOM 2204 C CA . GLY A 1 276 ? -1.798 -13.807 -27.018 1.00 55.66 276 GLY A CA 1
ATOM 2205 C C . GLY A 1 276 ? -1.977 -14.970 -27.990 1.00 55.66 276 GLY A C 1
ATOM 2206 O O . GLY A 1 276 ? -3.003 -15.643 -27.971 1.00 55.66 276 GLY A O 1
ATOM 2207 N N . GLU A 1 277 ? -0.951 -15.235 -28.790 1.00 58.03 277 GLU A N 1
ATOM 2208 C CA . GLU A 1 277 ? -0.694 -16.587 -29.284 1.00 58.03 277 GLU A CA 1
ATOM 2209 C C . GLU A 1 277 ? -0.138 -17.410 -28.106 1.00 58.03 277 GLU A C 1
ATOM 2211 O O . GLU A 1 277 ? 0.697 -16.905 -27.348 1.00 58.03 277 GLU A O 1
ATOM 2216 N N . ASP A 1 278 ? -0.582 -18.660 -27.934 1.00 58.62 278 ASP A N 1
ATOM 2217 C CA . ASP A 1 278 ? -0.355 -19.521 -26.749 1.00 58.62 278 ASP A CA 1
ATOM 2218 C C . ASP A 1 278 ? 1.127 -19.813 -26.390 1.00 58.62 278 ASP A C 1
ATOM 2220 O O . ASP A 1 278 ? 1.420 -20.554 -25.449 1.00 58.62 278 ASP A O 1
ATOM 2224 N N . HIS A 1 279 ? 2.097 -19.238 -27.106 1.00 64.25 279 HIS A N 1
ATOM 2225 C CA . HIS A 1 279 ? 3.520 -19.568 -27.002 1.00 64.25 279 HIS A CA 1
ATOM 2226 C C . HIS A 1 279 ? 4.429 -18.442 -26.477 1.00 64.25 279 HIS A C 1
ATOM 2228 O O . HIS A 1 279 ? 5.607 -18.700 -26.228 1.00 64.25 279 HIS A O 1
ATOM 2234 N N . VAL A 1 280 ? 3.928 -17.218 -26.248 1.00 76.50 280 VAL A N 1
ATOM 2235 C CA . VAL A 1 280 ? 4.767 -16.085 -25.793 1.00 76.50 280 VAL A CA 1
ATOM 2236 C C . VAL A 1 280 ? 4.405 -15.633 -24.374 1.00 76.50 280 VAL A C 1
ATOM 2238 O O . VAL A 1 280 ? 3.290 -15.199 -24.091 1.00 76.50 280 VAL A O 1
ATOM 2241 N N . HIS A 1 281 ? 5.374 -15.697 -23.453 1.00 84.56 281 HIS A N 1
ATOM 2242 C CA . HIS A 1 281 ? 5.200 -15.207 -22.084 1.00 84.56 281 HIS A CA 1
ATOM 2243 C C . HIS A 1 281 ? 5.349 -13.682 -22.002 1.00 84.56 281 HIS A C 1
ATOM 2245 O O . HIS A 1 281 ? 6.449 -13.148 -22.148 1.00 84.56 281 HIS A O 1
ATOM 2251 N N . PHE A 1 282 ? 4.267 -12.993 -21.636 1.00 84.75 282 PHE A N 1
ATOM 2252 C CA . PHE A 1 282 ? 4.308 -11.581 -21.253 1.00 84.75 282 PHE A CA 1
ATOM 2253 C C . PHE A 1 282 ? 4.406 -11.419 -19.732 1.00 84.75 282 PHE A C 1
ATOM 2255 O O . PHE A 1 282 ? 3.701 -12.120 -18.993 1.00 84.75 282 PHE A O 1
ATOM 2262 N N . PRO A 1 283 ? 5.227 -10.482 -19.228 1.00 87.44 283 PRO A N 1
ATOM 2263 C CA . PRO A 1 283 ? 5.448 -10.335 -17.795 1.00 87.44 283 PRO A CA 1
ATOM 2264 C C . PRO A 1 283 ? 4.378 -9.477 -17.090 1.00 87.44 283 PRO A C 1
ATOM 2266 O O . PRO A 1 283 ? 4.476 -9.207 -15.891 1.00 87.44 283 PRO A O 1
ATOM 2269 N N . PHE A 1 284 ? 3.346 -9.065 -17.823 1.00 88.31 284 PHE A N 1
ATOM 2270 C CA . PHE A 1 284 ? 2.191 -8.323 -17.334 1.00 88.31 284 PHE A CA 1
ATOM 2271 C C . PHE A 1 284 ? 0.883 -9.006 -17.754 1.00 88.31 284 PHE A C 1
ATOM 2273 O O . PHE A 1 284 ? 0.850 -9.798 -18.697 1.00 88.31 284 PHE A O 1
ATOM 2280 N N . TRP A 1 285 ? -0.186 -8.723 -17.017 1.00 88.38 285 TRP A N 1
ATOM 2281 C CA . TRP A 1 285 ? -1.562 -8.997 -17.419 1.00 88.38 285 TRP A CA 1
ATOM 2282 C C . TRP A 1 285 ? -2.145 -7.779 -18.123 1.00 88.38 285 TRP A C 1
ATOM 2284 O O . TRP A 1 285 ? -1.895 -6.656 -17.688 1.00 88.38 285 TRP A O 1
ATOM 2294 N N . THR A 1 286 ? -2.953 -8.017 -19.151 1.00 86.75 286 THR A N 1
ATOM 2295 C CA . THR A 1 286 ? -3.761 -6.995 -19.822 1.00 86.75 286 THR A CA 1
ATOM 2296 C C . THR A 1 286 ? -5.202 -7.153 -19.358 1.00 86.75 286 THR A C 1
ATOM 2298 O O . THR A 1 286 ? -5.795 -8.212 -19.550 1.00 86.75 286 THR A O 1
ATOM 2301 N N . VAL A 1 287 ? -5.753 -6.128 -18.711 1.00 86.50 287 VAL A N 1
ATOM 2302 C CA . VAL A 1 287 ? -7.096 -6.169 -18.110 1.00 86.50 287 VAL A CA 1
ATOM 2303 C C . VAL A 1 287 ? -7.861 -4.906 -18.503 1.00 86.50 287 VAL A C 1
ATOM 2305 O O . VAL A 1 287 ? -7.242 -3.840 -18.523 1.00 86.50 287 VAL A O 1
ATOM 2308 N N . PRO A 1 288 ? -9.177 -4.959 -18.781 1.00 86.88 288 PRO A N 1
ATOM 2309 C CA . PRO A 1 288 ? -9.965 -3.747 -18.976 1.00 86.88 288 PRO A CA 1
ATOM 2310 C C . PRO A 1 288 ? -9.806 -2.782 -17.793 1.00 86.88 288 PRO A C 1
ATOM 2312 O O . PRO A 1 288 ? -9.947 -3.161 -16.627 1.00 86.88 288 PRO A O 1
ATOM 2315 N N . THR A 1 289 ? -9.522 -1.512 -18.078 1.00 85.31 289 THR A N 1
ATOM 2316 C CA . THR A 1 289 ? -9.283 -0.487 -17.050 1.00 85.31 289 THR A CA 1
ATOM 2317 C C . THR A 1 289 ? -10.502 -0.308 -16.152 1.00 85.31 289 THR A C 1
ATOM 2319 O O . THR A 1 289 ? -10.350 -0.109 -14.945 1.00 85.31 289 THR A O 1
ATOM 2322 N N . ARG A 1 290 ? -11.716 -0.457 -16.704 1.00 85.06 290 ARG A N 1
ATOM 2323 C CA . ARG A 1 290 ? -12.955 -0.407 -15.914 1.00 85.06 290 ARG A CA 1
ATOM 2324 C C . ARG A 1 290 ? -12.973 -1.449 -14.793 1.00 85.06 290 ARG A C 1
ATOM 2326 O O . ARG A 1 290 ? -13.417 -1.131 -13.694 1.00 85.06 290 ARG A O 1
ATOM 2333 N N . ASP A 1 291 ? -12.452 -2.652 -15.040 1.00 88.12 291 ASP A N 1
ATOM 2334 C CA . ASP A 1 291 ? -12.533 -3.772 -14.102 1.00 88.12 291 ASP A CA 1
ATOM 2335 C C . ASP A 1 291 ? -11.524 -3.570 -12.967 1.00 88.12 291 ASP A C 1
ATOM 2337 O O . ASP A 1 291 ? -11.832 -3.794 -11.796 1.00 88.12 291 ASP A O 1
ATOM 2341 N N . ILE A 1 292 ? -10.340 -3.040 -13.293 1.00 87.31 292 ILE A N 1
ATOM 2342 C CA . ILE A 1 292 ? -9.336 -2.648 -12.298 1.00 87.31 292 ILE A CA 1
ATOM 2343 C C . ILE A 1 292 ? -9.827 -1.492 -11.433 1.00 87.31 292 ILE A C 1
ATOM 2345 O O . ILE A 1 292 ? -9.704 -1.554 -10.208 1.00 87.31 292 ILE A O 1
ATOM 2349 N N . ASN A 1 293 ? -10.438 -0.473 -12.033 1.00 87.06 293 ASN A N 1
ATOM 2350 C CA . ASN A 1 293 ? -11.032 0.627 -11.282 1.00 87.06 293 ASN A CA 1
ATOM 2351 C C . ASN A 1 293 ? -12.160 0.126 -10.372 1.00 87.06 293 ASN A C 1
ATOM 2353 O O . ASN A 1 293 ? -12.148 0.410 -9.174 1.00 87.06 293 ASN A O 1
ATOM 2357 N N . ALA A 1 294 ? -13.086 -0.681 -10.900 1.00 88.69 294 ALA A N 1
ATOM 2358 C CA . ALA A 1 294 ? -14.166 -1.282 -10.123 1.00 88.69 294 ALA A CA 1
ATOM 2359 C C . ALA A 1 294 ? -13.625 -2.095 -8.940 1.00 88.69 294 ALA A C 1
ATOM 2361 O O . ALA A 1 294 ? -14.116 -1.952 -7.818 1.00 88.69 294 ALA A O 1
ATOM 2362 N N . MET A 1 295 ? -12.573 -2.888 -9.152 1.00 89.19 295 MET A N 1
ATOM 2363 C CA . MET A 1 295 ? -11.905 -3.636 -8.092 1.00 89.19 295 MET A CA 1
ATO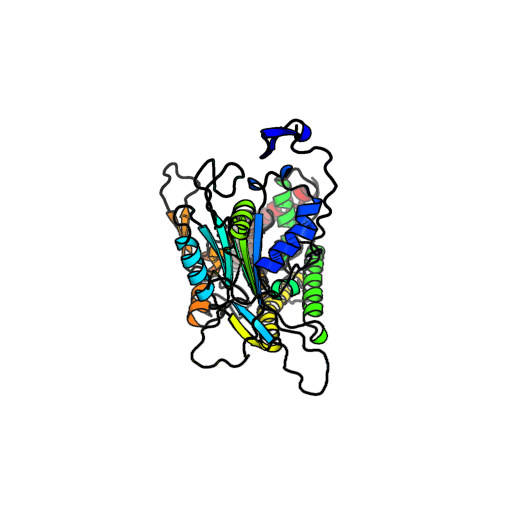M 2364 C C . MET A 1 295 ? -11.312 -2.710 -7.021 1.00 89.19 295 MET A C 1
ATOM 2366 O O . MET A 1 295 ? -11.592 -2.906 -5.837 1.00 89.19 295 MET A O 1
ATOM 2370 N N . ILE A 1 296 ? -10.532 -1.692 -7.404 1.00 88.62 296 ILE A N 1
ATOM 2371 C CA . ILE A 1 296 ? -9.895 -0.757 -6.461 1.00 88.62 296 ILE A CA 1
ATOM 2372 C C . ILE A 1 296 ? -10.950 -0.013 -5.634 1.00 88.62 296 ILE A C 1
ATOM 2374 O O . ILE A 1 296 ? -10.868 0.014 -4.403 1.00 88.62 296 ILE A O 1
ATOM 2378 N N . PHE A 1 297 ? -11.974 0.543 -6.285 1.00 89.25 297 PHE A N 1
ATOM 2379 C CA . PHE A 1 297 ? -13.042 1.268 -5.596 1.00 89.25 297 PHE A CA 1
ATOM 2380 C C . PHE A 1 297 ? -13.890 0.351 -4.716 1.00 89.25 297 PHE A C 1
ATOM 2382 O O . PHE A 1 297 ? -14.276 0.757 -3.621 1.00 89.25 297 PHE A O 1
ATOM 2389 N N . THR A 1 298 ? -14.119 -0.898 -5.127 1.00 91.00 298 THR A N 1
ATOM 2390 C CA . THR A 1 298 ? -14.811 -1.889 -4.293 1.00 91.00 298 THR A CA 1
ATOM 2391 C C . THR A 1 298 ? -13.997 -2.219 -3.043 1.00 91.00 298 THR A C 1
ATOM 2393 O O . THR A 1 298 ? -14.543 -2.192 -1.941 1.00 91.00 298 THR A O 1
ATOM 2396 N N . GLN A 1 299 ? -12.687 -2.473 -3.165 1.00 90.31 299 GLN A N 1
ATOM 2397 C CA . GLN A 1 299 ? -11.823 -2.718 -2.000 1.00 90.31 299 GLN A CA 1
ATOM 2398 C C . GLN A 1 299 ? -11.791 -1.518 -1.052 1.00 90.31 299 GLN A C 1
ATOM 2400 O O . GLN A 1 299 ? -11.934 -1.678 0.160 1.00 90.31 299 GLN A O 1
ATOM 2405 N N . ALA A 1 300 ? -11.688 -0.309 -1.602 1.00 91.81 300 ALA A N 1
ATOM 2406 C CA . ALA A 1 300 ? -11.758 0.912 -0.819 1.00 91.81 300 ALA A CA 1
ATOM 2407 C C . ALA A 1 300 ? -13.100 1.052 -0.088 1.00 91.81 300 ALA A C 1
ATOM 2409 O O . ALA A 1 300 ? -13.121 1.300 1.116 1.00 91.81 300 ALA A O 1
ATOM 2410 N N . ALA A 1 301 ? -14.225 0.853 -0.781 1.00 92.38 301 ALA A N 1
ATOM 2411 C CA . ALA A 1 301 ? -15.563 0.968 -0.206 1.00 92.38 301 ALA A CA 1
ATOM 2412 C C . ALA A 1 301 ? -15.790 -0.022 0.947 1.00 92.38 301 ALA A C 1
ATOM 2414 O O . ALA A 1 301 ? -16.350 0.364 1.975 1.00 92.38 301 ALA A O 1
ATOM 2415 N N . ARG A 1 302 ? -15.276 -1.259 0.829 1.00 91.56 302 ARG A N 1
ATOM 2416 C CA . ARG A 1 302 ? -15.316 -2.286 1.892 1.00 91.56 302 ARG A CA 1
ATOM 2417 C C . ARG A 1 302 ? -14.657 -1.838 3.199 1.00 91.56 302 ARG A C 1
ATOM 2419 O O . ARG A 1 302 ? -14.948 -2.419 4.238 1.00 91.56 302 ARG A O 1
ATOM 2426 N N . LEU A 1 303 ? -13.787 -0.829 3.159 1.00 94.88 303 LEU A N 1
ATOM 2427 C CA . LEU A 1 303 ? -13.069 -0.301 4.320 1.00 94.88 303 LEU A CA 1
ATOM 2428 C C . LEU A 1 303 ? -13.572 1.089 4.725 1.00 94.88 303 LEU A C 1
ATOM 2430 O O . LEU A 1 303 ? -13.738 1.356 5.913 1.00 94.88 303 LEU A O 1
ATOM 2434 N N . VAL A 1 304 ? -13.877 1.958 3.755 1.00 95.69 304 VAL A N 1
ATOM 2435 C CA . VAL A 1 304 ? -14.427 3.300 4.001 1.00 95.69 304 VAL A CA 1
ATOM 2436 C C . VAL A 1 304 ? -15.780 3.224 4.703 1.00 95.69 304 VAL A C 1
ATOM 2438 O O . VAL A 1 304 ? -15.999 3.996 5.630 1.00 95.69 304 VAL A O 1
ATOM 2441 N N . LEU A 1 305 ? -16.669 2.302 4.310 1.00 93.56 305 LEU A N 1
ATOM 2442 C CA . LEU A 1 305 ? -18.008 2.201 4.903 1.00 93.56 305 LEU A CA 1
ATOM 2443 C C . LEU A 1 305 ? -17.965 1.802 6.394 1.00 93.56 305 LEU A C 1
ATOM 2445 O O . LEU A 1 305 ? -18.546 2.528 7.205 1.00 93.56 305 LEU A O 1
ATOM 2449 N N . PRO A 1 306 ? -17.250 0.734 6.808 1.00 93.62 306 PRO A N 1
ATOM 2450 C CA . PRO A 1 306 ? -17.074 0.438 8.230 1.00 93.62 306 PRO A CA 1
ATOM 2451 C C . PRO A 1 306 ? -16.354 1.543 9.009 1.00 93.62 306 PRO A C 1
ATOM 2453 O O . PRO A 1 306 ? -16.720 1.814 10.149 1.00 93.62 306 PRO A O 1
ATOM 2456 N N . LEU A 1 307 ? -15.353 2.206 8.416 1.00 96.25 307 LEU A N 1
ATOM 2457 C CA . LEU A 1 307 ? -14.674 3.340 9.053 1.00 96.25 307 LEU A CA 1
ATOM 2458 C C . LEU A 1 307 ? -15.635 4.513 9.286 1.00 96.25 307 LEU A C 1
ATOM 2460 O O . LEU A 1 307 ? -15.673 5.047 10.390 1.00 96.25 307 LEU A O 1
ATOM 2464 N N . ASP A 1 308 ? -16.452 4.874 8.291 1.00 95.25 308 ASP A N 1
ATOM 2465 C CA . ASP A 1 308 ? -17.497 5.895 8.438 1.00 95.25 308 ASP A CA 1
ATOM 2466 C C . ASP A 1 308 ? -18.465 5.533 9.567 1.00 95.25 308 ASP A C 1
ATOM 2468 O O . ASP A 1 308 ? -18.808 6.396 10.373 1.00 95.25 308 ASP A O 1
ATOM 2472 N N . HIS A 1 309 ? -18.868 4.263 9.667 1.00 92.44 309 HIS A N 1
ATOM 2473 C CA . HIS A 1 309 ? -19.716 3.800 10.761 1.00 92.44 309 HIS A CA 1
ATOM 2474 C C . HIS A 1 309 ? -19.046 3.999 12.127 1.00 92.44 309 HIS A C 1
ATOM 2476 O O . HIS A 1 309 ? -19.617 4.684 12.972 1.00 92.44 309 HIS A O 1
ATOM 2482 N N . LEU A 1 310 ? -17.820 3.493 12.318 1.00 93.06 310 LEU A N 1
ATOM 2483 C CA . LEU A 1 310 ? -17.069 3.642 13.573 1.00 93.06 310 LEU A CA 1
ATOM 2484 C C . LEU A 1 310 ? -16.877 5.117 13.959 1.00 93.06 310 LEU A C 1
ATOM 2486 O O . LEU A 1 310 ? -16.986 5.485 15.130 1.00 93.06 310 LEU A O 1
ATOM 2490 N N . PHE A 1 311 ? -16.601 5.975 12.975 1.00 94.62 311 PHE A N 1
ATOM 2491 C CA . PHE A 1 311 ? -16.366 7.397 13.204 1.00 94.62 311 PHE A CA 1
ATOM 2492 C C . PHE A 1 311 ? -17.660 8.147 13.531 1.00 94.62 311 PHE A C 1
ATOM 2494 O O . PHE A 1 311 ? -17.686 8.969 14.447 1.00 94.62 311 PHE A O 1
ATOM 2501 N N . ASN A 1 312 ? -18.753 7.858 12.829 1.00 91.38 312 ASN A N 1
ATOM 2502 C CA . ASN A 1 312 ? -20.044 8.477 13.113 1.00 91.38 312 ASN A CA 1
ATOM 2503 C C . ASN A 1 312 ? -20.582 8.033 14.470 1.00 91.38 312 ASN A C 1
ATOM 2505 O O . ASN A 1 312 ? -21.046 8.866 15.244 1.00 91.38 312 ASN A O 1
ATOM 2509 N N . GLU A 1 313 ? -20.457 6.746 14.792 1.00 88.19 313 GLU A N 1
ATOM 2510 C CA . GLU A 1 313 ? -20.906 6.202 16.067 1.00 88.19 313 GLU A CA 1
ATOM 2511 C C . GLU A 1 313 ? -20.207 6.899 17.242 1.00 88.19 313 GLU A C 1
ATOM 2513 O O . GLU A 1 313 ? -20.867 7.288 18.202 1.00 88.19 313 GLU A O 1
ATOM 2518 N N . ALA A 1 314 ? -18.896 7.147 17.136 1.00 88.69 314 ALA A N 1
ATOM 2519 C CA . ALA A 1 314 ? -18.136 7.892 18.137 1.00 88.69 314 ALA A CA 1
ATOM 2520 C C . ALA A 1 314 ? -18.568 9.356 18.293 1.00 88.69 314 ALA A C 1
ATOM 2522 O O . ALA A 1 314 ? -18.560 9.878 19.408 1.00 88.69 314 ALA A O 1
ATOM 2523 N N . GLY A 1 315 ? -18.986 10.005 17.201 1.00 82.50 315 GLY A N 1
ATOM 2524 C CA . GLY A 1 315 ? -19.475 11.387 17.221 1.00 82.50 315 GLY A CA 1
ATOM 2525 C C . GLY A 1 315 ? -20.929 11.545 17.682 1.00 82.50 315 GLY A C 1
ATOM 2526 O O . GLY A 1 315 ? -21.278 12.587 18.225 1.00 82.50 315 GLY A O 1
ATOM 2527 N N . ALA A 1 316 ? -21.773 10.524 17.510 1.00 70.81 316 ALA A N 1
ATOM 2528 C CA . ALA A 1 316 ? -23.211 10.580 17.801 1.00 70.81 316 ALA A CA 1
ATOM 2529 C C . ALA A 1 316 ? -23.558 10.618 19.305 1.00 70.81 316 ALA A C 1
ATOM 2531 O O . ALA A 1 316 ? -24.723 10.738 19.673 1.00 70.81 316 ALA A O 1
ATOM 2532 N N . SER A 1 317 ? -22.558 10.567 20.186 1.00 55.22 317 SER A N 1
ATOM 2533 C CA . SER A 1 317 ? -22.707 10.510 21.647 1.00 55.22 317 SER A CA 1
ATOM 2534 C C . SER A 1 317 ? -23.360 11.755 22.290 1.00 55.22 317 SER A C 1
ATOM 2536 O O . SER A 1 317 ? -23.514 11.777 23.508 1.00 55.22 317 SER A O 1
ATOM 2538 N N . SER A 1 318 ? -23.745 12.773 21.507 1.00 49.47 318 SER A N 1
ATOM 2539 C CA . SER A 1 318 ? -24.284 14.056 21.988 1.00 49.47 318 SER A CA 1
ATOM 2540 C C . SER A 1 318 ? -25.799 14.230 21.824 1.00 49.47 318 SER A C 1
ATOM 2542 O O . SER A 1 318 ? -26.348 15.136 22.447 1.00 49.47 318 SER A O 1
ATOM 2544 N N . VAL A 1 319 ? -26.490 13.443 20.992 1.00 44.47 319 VAL A N 1
ATOM 2545 C CA . VAL A 1 319 ? -27.904 13.705 20.671 1.00 44.47 319 VAL A CA 1
ATOM 2546 C C . VAL A 1 319 ? -28.638 12.370 20.505 1.00 44.47 319 VAL A C 1
ATOM 2548 O O . VAL A 1 319 ? -28.434 11.662 19.528 1.00 44.47 319 VAL A O 1
ATOM 2551 N N . GLU A 1 320 ? -29.467 12.013 21.490 1.00 42.12 320 GLU A N 1
ATOM 2552 C CA . GLU A 1 320 ? -30.557 11.026 21.357 1.00 42.12 320 GLU A CA 1
ATOM 2553 C C . GLU A 1 320 ? -30.191 9.540 21.137 1.00 42.12 320 GLU A C 1
ATOM 2555 O O . GLU A 1 320 ? -30.649 8.903 20.189 1.00 42.12 320 GLU A O 1
ATOM 2560 N N . GLN A 1 321 ? -29.477 8.904 22.077 1.00 42.34 321 GLN A N 1
ATOM 2561 C CA . GLN A 1 321 ? -29.620 7.447 22.253 1.00 42.34 321 GLN A CA 1
ATOM 2562 C C . GLN A 1 321 ? -30.083 7.098 23.674 1.00 42.34 321 GLN A C 1
ATOM 2564 O O . GLN A 1 321 ? -29.379 7.406 24.639 1.00 42.34 321 GLN A O 1
ATOM 2569 N N . PRO A 1 322 ? -31.254 6.448 23.832 1.00 39.34 322 PRO A N 1
ATOM 2570 C CA . PRO A 1 322 ? -31.772 6.073 25.138 1.00 39.34 322 PRO A CA 1
ATOM 2571 C C . PRO A 1 322 ? -30.899 4.968 25.742 1.00 39.34 322 PRO A C 1
ATOM 2573 O O . PRO A 1 322 ? -30.727 3.924 25.121 1.00 39.34 322 PRO A O 1
ATOM 2576 N N . ALA A 1 323 ? -30.345 5.227 26.931 1.00 44.47 323 ALA A N 1
ATOM 2577 C CA . ALA A 1 323 ? -30.047 4.314 28.049 1.00 44.47 323 ALA A CA 1
ATOM 2578 C C . ALA A 1 323 ? -29.779 2.805 27.778 1.00 44.47 323 ALA A C 1
ATOM 2580 O O . ALA A 1 323 ? -30.162 1.969 28.591 1.00 44.47 323 ALA A O 1
ATOM 2581 N N . ARG A 1 324 ? -29.149 2.412 26.661 1.00 48.31 324 ARG A N 1
ATOM 2582 C CA . ARG A 1 324 ? -28.942 0.990 26.306 1.00 48.31 324 ARG A CA 1
ATOM 2583 C C . ARG A 1 324 ? -27.549 0.443 26.602 1.00 48.31 324 ARG A C 1
ATOM 2585 O O . ARG A 1 324 ? -27.394 -0.773 26.599 1.00 48.31 324 ARG A O 1
ATOM 2592 N N . PHE A 1 325 ? -26.564 1.298 26.863 1.00 52.00 325 PHE A N 1
ATOM 2593 C CA . PHE A 1 325 ? -25.198 0.875 27.178 1.00 52.00 325 PHE A CA 1
ATOM 2594 C C . PHE A 1 325 ? -24.705 1.554 28.447 1.00 52.00 325 PHE A C 1
ATOM 2596 O O . PHE A 1 325 ? -24.855 2.770 28.589 1.00 52.00 325 PHE A O 1
ATOM 2603 N N . ASP A 1 326 ? -24.097 0.759 29.328 1.00 69.50 326 ASP A N 1
ATOM 2604 C CA . ASP A 1 326 ? -23.267 1.268 30.414 1.00 69.50 326 ASP A CA 1
ATOM 2605 C C . ASP A 1 326 ? -22.138 2.142 29.832 1.00 69.50 326 ASP A C 1
ATOM 2607 O O . ASP A 1 326 ? -21.678 1.944 28.702 1.00 69.50 326 ASP A O 1
ATOM 2611 N N . VAL A 1 327 ? -21.700 3.141 30.591 1.00 71.88 327 VAL A N 1
ATOM 2612 C CA . VAL A 1 327 ? -20.617 4.055 30.202 1.00 71.88 327 VAL A CA 1
ATOM 2613 C C . VAL A 1 327 ? -19.333 3.263 29.934 1.00 71.88 327 VAL A C 1
ATOM 2615 O O . VAL A 1 327 ? -18.657 3.495 28.928 1.00 71.88 327 VAL A O 1
ATOM 2618 N N . ALA A 1 328 ? -19.060 2.245 30.756 1.00 70.19 328 ALA A N 1
ATOM 2619 C CA . ALA A 1 328 ? -17.932 1.340 30.568 1.00 70.19 328 ALA A CA 1
ATOM 2620 C C . ALA A 1 328 ? -18.018 0.568 29.238 1.00 70.19 328 ALA A C 1
ATOM 2622 O O . ALA A 1 328 ? -17.044 0.532 28.483 1.00 70.19 328 ALA A O 1
ATOM 2623 N N . ASP A 1 329 ? -19.192 0.024 28.900 1.00 75.19 329 ASP A N 1
ATOM 2624 C CA . ASP A 1 329 ? -19.427 -0.679 27.631 1.00 75.19 329 ASP A CA 1
ATOM 2625 C C . ASP A 1 329 ? -19.178 0.227 26.420 1.00 75.19 329 ASP A C 1
ATOM 2627 O O . ASP A 1 329 ? -18.616 -0.208 25.408 1.00 75.19 329 ASP A O 1
ATOM 2631 N N . ARG A 1 330 ? -19.553 1.508 26.522 1.00 81.38 330 ARG A N 1
ATOM 2632 C CA . ARG A 1 330 ? -19.273 2.504 25.483 1.00 81.38 330 ARG A CA 1
ATOM 2633 C C . ARG A 1 330 ? -17.769 2.703 25.313 1.00 81.38 330 ARG A C 1
ATOM 2635 O O . ARG A 1 330 ? -17.284 2.630 24.187 1.00 81.38 330 ARG A O 1
ATOM 2642 N N . HIS A 1 331 ? -17.022 2.914 26.396 1.00 83.19 331 HIS A N 1
ATOM 2643 C CA . HIS A 1 331 ? -15.569 3.097 26.324 1.00 83.19 331 HIS A CA 1
ATOM 2644 C C . HIS A 1 331 ? -14.850 1.864 25.766 1.00 83.19 331 HIS A C 1
ATOM 2646 O O . HIS A 1 331 ? -13.999 2.007 24.884 1.00 83.19 331 HIS A O 1
ATOM 2652 N N . VAL A 1 332 ? -15.236 0.657 26.201 1.00 82.06 332 VAL A N 1
ATOM 2653 C CA . VAL A 1 332 ? -14.741 -0.610 25.635 1.00 82.06 332 VAL A CA 1
ATOM 2654 C C . VAL A 1 332 ? -14.958 -0.627 24.126 1.00 82.06 332 VAL A C 1
ATOM 2656 O O . VAL A 1 332 ? -14.015 -0.846 23.365 1.00 82.06 332 VAL A O 1
ATOM 2659 N N . HIS A 1 333 ? -16.177 -0.332 23.673 1.00 84.88 333 HIS A N 1
ATOM 2660 C CA . HIS A 1 333 ? -16.509 -0.338 22.252 1.00 84.88 333 HIS A CA 1
ATOM 2661 C C . HIS A 1 333 ? -15.695 0.688 21.447 1.00 84.88 333 HIS A C 1
ATOM 2663 O O . HIS A 1 333 ? -15.217 0.369 20.360 1.00 84.88 333 HIS A O 1
ATOM 2669 N N . ARG A 1 334 ? -15.434 1.885 21.991 1.00 90.00 334 ARG A N 1
ATOM 2670 C CA . ARG A 1 334 ? -14.569 2.897 21.349 1.00 90.00 334 ARG A CA 1
ATOM 2671 C C . ARG A 1 334 ? -13.114 2.440 21.236 1.00 90.00 334 ARG A C 1
ATOM 2673 O O . ARG A 1 334 ? -12.482 2.659 20.205 1.00 90.00 334 ARG A O 1
ATOM 2680 N N . ILE A 1 335 ? -12.588 1.762 22.256 1.00 89.19 335 ILE A N 1
ATOM 2681 C CA . ILE A 1 335 ? -11.226 1.204 22.245 1.00 89.19 335 ILE A CA 1
ATOM 2682 C C . ILE A 1 335 ? -11.105 0.080 21.214 1.00 89.19 335 ILE A C 1
ATOM 2684 O O . ILE A 1 335 ? -10.174 0.086 20.406 1.00 89.19 335 ILE A O 1
ATOM 2688 N N . LEU A 1 336 ? -12.079 -0.831 21.156 1.00 89.50 336 LEU A N 1
ATOM 2689 C CA . LEU A 1 336 ? -12.143 -1.859 20.111 1.00 89.50 336 LEU A CA 1
ATOM 2690 C C . LEU A 1 336 ? -12.272 -1.236 18.712 1.00 89.50 336 LEU A C 1
ATOM 2692 O O . LEU A 1 336 ? -11.588 -1.653 17.769 1.00 89.50 336 LEU A O 1
ATOM 2696 N N . GLY A 1 337 ? -13.099 -0.198 18.586 1.00 92.38 337 GLY A N 1
ATOM 2697 C CA . GLY A 1 337 ? -13.262 0.593 17.371 1.00 92.38 337 GLY A CA 1
ATOM 2698 C C . GLY A 1 337 ? -11.955 1.238 16.915 1.00 92.38 337 GLY A C 1
ATOM 2699 O O . GLY A 1 337 ? -11.634 1.180 15.733 1.00 92.38 337 GLY A O 1
ATOM 2700 N N . PHE A 1 338 ? -11.147 1.772 17.834 1.00 93.38 338 PHE A N 1
ATOM 2701 C CA . PHE A 1 338 ? -9.850 2.376 17.523 1.00 93.38 338 PHE A CA 1
ATOM 2702 C C . PHE A 1 338 ? -8.866 1.378 16.909 1.00 93.38 338 PHE A C 1
ATOM 2704 O O . PHE A 1 338 ? -8.285 1.657 15.860 1.00 93.38 338 PHE A O 1
ATOM 2711 N N . TYR A 1 339 ? -8.703 0.196 17.506 1.00 92.38 339 TYR A N 1
ATOM 2712 C CA . TYR A 1 339 ? -7.819 -0.837 16.954 1.00 92.38 339 TYR A CA 1
ATOM 2713 C C . TYR A 1 339 ? -8.311 -1.369 15.606 1.00 92.38 339 TYR A C 1
ATOM 2715 O O . TYR A 1 339 ? -7.518 -1.598 14.689 1.00 92.38 339 TYR A O 1
ATOM 2723 N N . THR A 1 340 ? -9.628 -1.496 15.458 1.00 94.38 340 THR A N 1
ATOM 2724 C CA . THR A 1 340 ? -10.253 -1.859 14.182 1.00 94.38 340 THR A CA 1
ATOM 2725 C C . THR A 1 340 ? -9.993 -0.782 13.126 1.00 94.38 340 THR A C 1
ATOM 2727 O O . THR A 1 340 ? -9.587 -1.096 12.008 1.00 94.38 340 THR A O 1
ATOM 2730 N N . ALA A 1 341 ? -10.135 0.495 13.488 1.00 95.44 341 ALA A N 1
ATOM 2731 C CA . ALA A 1 341 ? -9.864 1.619 12.605 1.00 95.44 341 ALA A CA 1
ATOM 2732 C C . ALA A 1 341 ? -8.381 1.709 12.218 1.00 95.44 341 ALA A C 1
ATOM 2734 O O . ALA A 1 341 ? -8.078 2.009 11.067 1.00 95.44 341 ALA A O 1
ATOM 2735 N N . GLN A 1 342 ? -7.447 1.394 13.125 1.00 92.88 342 GLN A N 1
ATOM 2736 C CA . GLN A 1 342 ? -6.022 1.295 12.786 1.00 92.88 342 GLN A CA 1
ATOM 2737 C C . GLN A 1 342 ? -5.778 0.255 11.689 1.00 92.88 342 GLN A C 1
ATOM 2739 O O . GLN A 1 342 ? -5.105 0.553 10.700 1.00 92.88 342 GLN A O 1
ATOM 2744 N N . MET A 1 343 ? -6.356 -0.941 11.839 1.00 93.69 343 MET A N 1
ATOM 2745 C CA . MET A 1 343 ? -6.261 -1.998 10.832 1.00 93.69 343 MET A CA 1
ATOM 2746 C C . MET A 1 343 ? -6.864 -1.547 9.498 1.00 93.69 343 MET A C 1
ATOM 2748 O O . MET A 1 343 ? -6.197 -1.604 8.466 1.00 93.69 343 MET A O 1
ATOM 2752 N N . PHE A 1 344 ? -8.112 -1.072 9.508 1.00 95.62 344 PHE A N 1
ATOM 2753 C CA . PHE A 1 344 ? -8.826 -0.685 8.292 1.00 95.62 344 PHE A CA 1
ATOM 2754 C C . PHE A 1 344 ? -8.171 0.493 7.572 1.00 95.62 344 PHE A C 1
ATOM 2756 O O . PHE A 1 344 ? -8.067 0.447 6.351 1.00 95.62 344 PHE A O 1
ATOM 2763 N N . CYS A 1 345 ? -7.656 1.499 8.284 1.00 93.88 345 CYS A N 1
ATOM 2764 C CA . CYS A 1 345 ? -6.906 2.594 7.667 1.00 93.88 345 CYS A CA 1
ATOM 2765 C C . CYS A 1 345 ? -5.636 2.090 6.962 1.00 93.88 345 CYS A C 1
ATOM 2767 O O . CYS A 1 345 ? -5.355 2.521 5.844 1.00 93.88 345 CYS A O 1
ATOM 2769 N N . ARG A 1 346 ? -4.884 1.150 7.557 1.00 91.06 346 ARG A N 1
ATOM 2770 C CA . ARG A 1 346 ? -3.716 0.546 6.887 1.00 91.06 346 ARG A CA 1
ATOM 2771 C C . ARG A 1 346 ? -4.121 -0.245 5.646 1.00 91.06 346 ARG A C 1
ATOM 2773 O O . ARG A 1 346 ? -3.553 -0.024 4.579 1.00 91.06 346 ARG A O 1
ATOM 2780 N N . LEU A 1 347 ? -5.131 -1.109 5.751 1.00 93.00 347 LEU A N 1
ATOM 2781 C CA . LEU A 1 347 ? -5.652 -1.879 4.614 1.00 93.00 347 LEU A CA 1
ATOM 2782 C C . LEU A 1 347 ? -6.193 -0.975 3.492 1.00 93.00 347 LEU A C 1
ATOM 2784 O O . LEU A 1 347 ? -6.039 -1.288 2.311 1.00 93.00 347 LEU A O 1
ATOM 2788 N N . LEU A 1 348 ? -6.781 0.170 3.848 1.00 93.19 348 LEU A N 1
ATOM 2789 C CA . LEU A 1 348 ? -7.331 1.129 2.893 1.00 93.19 348 LEU A CA 1
ATOM 2790 C C . LEU A 1 348 ? -6.216 1.754 2.054 1.00 93.19 348 LEU A C 1
ATOM 2792 O O . LEU A 1 348 ? -6.339 1.829 0.838 1.00 93.19 348 LEU A O 1
ATOM 2796 N N . ILE A 1 349 ? -5.086 2.104 2.670 1.00 89.50 349 ILE A N 1
ATOM 2797 C CA . ILE A 1 349 ? -3.907 2.600 1.947 1.00 89.50 349 ILE A CA 1
ATOM 2798 C C . ILE A 1 349 ? -3.390 1.542 0.954 1.00 89.50 349 ILE A C 1
ATOM 2800 O O . ILE A 1 349 ? -3.160 1.852 -0.216 1.00 89.50 349 ILE A O 1
ATOM 2804 N N . HIS A 1 350 ? -3.290 0.277 1.381 1.00 87.25 350 HIS A N 1
ATOM 2805 C CA . HIS A 1 350 ? -2.885 -0.840 0.513 1.00 87.25 350 HIS A CA 1
ATOM 2806 C C . HIS A 1 350 ? -3.856 -1.115 -0.651 1.00 87.25 350 HIS A C 1
ATOM 2808 O O . HIS A 1 350 ? -3.485 -1.794 -1.612 1.00 87.25 350 HIS A O 1
ATOM 2814 N N . SER A 1 351 ? -5.089 -0.601 -0.584 1.00 88.75 351 SER A N 1
ATOM 2815 C CA . SER A 1 351 ? -6.075 -0.725 -1.664 1.00 88.75 351 SER A CA 1
ATOM 2816 C C . SER A 1 351 ? -5.806 0.232 -2.827 1.00 88.75 351 SER A C 1
ATOM 2818 O O . SER A 1 351 ? -6.315 -0.009 -3.913 1.00 88.75 351 SER A O 1
ATOM 2820 N N . PHE A 1 352 ? -5.006 1.288 -2.635 1.00 84.31 352 PHE A N 1
ATOM 2821 C CA . PHE A 1 352 ? -4.755 2.312 -3.661 1.00 84.31 352 PHE A CA 1
ATOM 2822 C C . PHE A 1 352 ? -3.346 2.282 -4.234 1.00 84.31 352 PHE A C 1
ATOM 2824 O O . PHE A 1 352 ? -3.135 2.615 -5.398 1.00 84.31 352 PHE A O 1
ATOM 2831 N N . VAL A 1 353 ? -2.362 1.919 -3.415 1.00 78.12 353 VAL A N 1
ATOM 2832 C CA . VAL A 1 353 ? -0.950 1.999 -3.784 1.00 78.12 353 VAL A CA 1
ATOM 2833 C C . VAL A 1 353 ? -0.214 0.723 -3.411 1.00 78.12 353 VAL A C 1
ATOM 2835 O O . VAL A 1 353 ? -0.511 0.076 -2.407 1.00 78.12 353 VAL A O 1
ATOM 2838 N N . GLY A 1 354 ? 0.792 0.384 -4.218 1.00 78.31 354 GLY A N 1
ATOM 2839 C CA . GLY A 1 354 ? 1.777 -0.616 -3.836 1.00 78.31 354 GLY A CA 1
ATOM 2840 C C . GLY A 1 354 ? 2.594 -0.099 -2.655 1.00 78.31 354 GLY A C 1
ATOM 2841 O O . GLY A 1 354 ? 3.396 0.821 -2.825 1.00 78.31 354 GLY A O 1
ATOM 2842 N N . GLU A 1 355 ? 2.419 -0.685 -1.470 1.00 78.56 355 GLU A N 1
ATOM 2843 C CA . GLU A 1 355 ? 3.260 -0.403 -0.299 1.00 78.56 355 GLU A CA 1
ATOM 2844 C C . GLU A 1 355 ? 4.125 -1.611 0.058 1.00 78.56 355 GLU A C 1
ATOM 2846 O O . GLU A 1 355 ? 3.732 -2.771 -0.095 1.00 78.56 355 GLU A O 1
ATOM 2851 N N . GLN A 1 356 ? 5.335 -1.315 0.531 1.00 81.38 356 GLN A N 1
ATOM 2852 C CA . GLN A 1 356 ? 6.201 -2.320 1.117 1.00 81.38 356 GLN A CA 1
ATOM 2853 C C . GLN A 1 356 ? 5.565 -2.771 2.429 1.00 81.38 356 GLN A C 1
ATOM 2855 O O . GLN A 1 356 ? 5.102 -1.942 3.212 1.00 81.38 356 GLN A O 1
ATOM 2860 N N . MET A 1 357 ? 5.585 -4.073 2.685 1.00 78.88 357 MET A N 1
ATOM 2861 C CA . MET A 1 357 ? 5.249 -4.584 4.005 1.00 78.88 357 MET A CA 1
ATOM 2862 C C . MET A 1 357 ? 6.361 -4.189 4.979 1.00 78.88 357 MET A C 1
ATOM 2864 O O . MET A 1 357 ? 7.516 -4.583 4.806 1.00 78.88 357 MET A O 1
ATOM 2868 N N . LEU A 1 358 ? 6.018 -3.352 5.952 1.00 84.06 358 LEU A N 1
ATOM 2869 C CA . LEU A 1 358 ? 6.946 -2.857 6.962 1.00 84.06 358 LEU A CA 1
ATOM 2870 C C . LEU A 1 358 ? 6.711 -3.582 8.286 1.00 84.06 358 LEU A C 1
ATOM 2872 O O . LEU A 1 358 ? 5.607 -4.055 8.556 1.00 84.06 358 LEU A O 1
ATOM 2876 N N . ASP A 1 359 ? 7.737 -3.616 9.137 1.00 85.50 359 ASP A N 1
ATOM 2877 C CA . ASP A 1 359 ? 7.711 -4.393 10.384 1.00 85.50 359 ASP A CA 1
ATOM 2878 C C . ASP A 1 359 ? 6.541 -4.035 11.309 1.00 85.50 359 ASP A C 1
ATOM 2880 O O . ASP A 1 359 ? 6.029 -4.873 12.051 1.00 85.50 359 ASP A O 1
ATOM 2884 N N . TYR A 1 360 ? 6.084 -2.783 11.258 1.00 86.94 360 TYR A N 1
ATOM 2885 C CA . TYR A 1 360 ? 4.960 -2.328 12.067 1.00 86.94 360 TYR A CA 1
ATOM 2886 C C . TYR A 1 360 ? 3.586 -2.794 11.559 1.00 86.94 360 TYR A C 1
ATOM 2888 O O . TYR A 1 360 ? 2.604 -2.613 12.272 1.00 86.94 360 TYR A O 1
ATOM 2896 N N . ASP A 1 361 ? 3.503 -3.404 10.374 1.00 90.31 361 ASP A N 1
ATOM 2897 C CA . ASP A 1 361 ? 2.285 -4.022 9.834 1.00 90.31 361 ASP A CA 1
ATOM 2898 C C . ASP A 1 361 ? 2.271 -5.549 10.031 1.00 90.31 361 ASP A C 1
ATOM 2900 O O . ASP A 1 361 ? 1.286 -6.207 9.695 1.00 90.31 361 ASP A O 1
ATOM 2904 N N . HIS A 1 362 ? 3.329 -6.142 10.602 1.00 91.50 362 HIS A N 1
ATOM 2905 C CA . HIS A 1 362 ? 3.428 -7.595 10.808 1.00 91.50 362 HIS A CA 1
ATOM 2906 C C . HIS A 1 362 ? 2.247 -8.178 11.593 1.00 91.50 362 HIS A C 1
ATOM 2908 O O . HIS A 1 362 ? 1.810 -9.289 11.306 1.00 91.50 362 HIS A O 1
ATOM 2914 N N . TRP A 1 363 ? 1.674 -7.401 12.514 1.00 91.19 363 TRP A N 1
ATOM 2915 C CA . TRP A 1 363 ? 0.494 -7.791 13.286 1.00 91.19 363 TRP A CA 1
ATOM 2916 C C . TRP A 1 363 ? -0.774 -7.975 12.452 1.00 91.19 363 TRP A C 1
ATOM 2918 O O . TRP A 1 363 ? -1.671 -8.699 12.876 1.00 91.19 363 TRP A O 1
ATOM 2928 N N . ILE A 1 364 ? -0.851 -7.361 11.271 1.00 93.50 364 ILE A N 1
ATOM 2929 C CA . ILE A 1 364 ? -1.951 -7.540 10.320 1.00 93.50 364 ILE A CA 1
ATOM 2930 C C . ILE A 1 364 ? -1.702 -8.798 9.484 1.00 93.50 364 ILE A C 1
ATOM 2932 O O . ILE A 1 364 ? -2.592 -9.625 9.287 1.00 93.50 364 ILE A O 1
ATOM 2936 N N . TRP A 1 365 ? -0.477 -8.955 8.990 1.00 92.88 365 TRP A N 1
ATOM 2937 C CA . TRP A 1 365 ? -0.189 -9.922 7.937 1.00 92.88 365 TRP A CA 1
ATOM 2938 C C . TRP A 1 365 ? 0.132 -11.314 8.449 1.00 92.88 365 TRP A C 1
ATOM 2940 O O . TRP A 1 365 ? -0.389 -12.286 7.902 1.00 92.88 365 TRP A O 1
ATOM 2950 N N . PHE A 1 366 ? 0.923 -11.419 9.511 1.00 93.75 366 PHE A N 1
ATOM 2951 C CA . PHE A 1 366 ? 1.430 -12.695 9.987 1.00 93.75 366 PHE A CA 1
ATOM 2952 C C . PHE A 1 366 ? 0.600 -13.234 11.149 1.00 93.75 366 PHE A C 1
ATOM 2954 O O . PHE A 1 366 ? 0.182 -12.463 12.014 1.00 93.75 366 PHE A O 1
ATOM 2961 N N . PRO A 1 367 ? 0.352 -14.555 11.209 1.00 93.50 367 PRO A N 1
ATOM 2962 C CA . PRO A 1 367 ? -0.270 -15.153 12.383 1.00 93.50 367 PRO A CA 1
ATOM 2963 C C . PRO A 1 367 ? 0.693 -15.104 13.572 1.00 93.50 367 PRO A C 1
ATOM 2965 O O . PRO A 1 367 ? 0.261 -14.894 14.702 1.00 93.50 367 PRO A O 1
ATOM 2968 N N . ARG A 1 368 ? 1.998 -15.267 13.307 1.00 93.31 368 ARG A N 1
ATOM 2969 C CA . ARG A 1 368 ? 3.082 -15.198 14.287 1.00 93.31 368 ARG A CA 1
ATOM 2970 C C . ARG A 1 368 ? 4.352 -14.622 13.663 1.00 93.31 368 ARG A C 1
ATOM 2972 O O . ARG A 1 368 ? 4.615 -14.879 12.491 1.00 93.31 368 ARG A O 1
ATOM 2979 N N . TRP A 1 369 ? 5.138 -13.864 14.426 1.00 92.50 369 TRP A N 1
ATOM 2980 C CA . TRP A 1 369 ? 6.483 -13.415 14.032 1.00 92.50 369 TRP A CA 1
ATOM 2981 C C . TRP A 1 369 ? 7.387 -13.217 15.249 1.00 92.50 369 TRP A C 1
ATOM 2983 O O . TRP A 1 369 ? 6.922 -13.189 16.386 1.00 92.50 369 TRP A O 1
ATOM 2993 N N . TRP A 1 370 ? 8.688 -13.049 15.017 1.00 88.75 370 TRP A N 1
ATOM 2994 C CA . TRP A 1 370 ? 9.685 -12.917 16.078 1.00 88.75 370 TRP A CA 1
ATOM 2995 C C . TRP A 1 370 ? 10.238 -11.499 16.159 1.00 88.75 370 TRP A C 1
ATOM 2997 O O . TRP A 1 370 ? 10.533 -10.869 15.143 1.00 88.75 370 TRP A O 1
ATOM 3007 N N . VAL A 1 371 ? 10.407 -11.002 17.383 1.00 83.62 371 VAL A N 1
ATOM 3008 C CA . VAL A 1 371 ? 11.007 -9.692 17.662 1.00 83.62 371 VAL A CA 1
ATOM 3009 C C . VAL A 1 371 ? 12.166 -9.865 18.634 1.00 83.62 371 VAL A C 1
ATOM 3011 O O . VAL A 1 371 ? 12.070 -10.613 19.607 1.00 83.62 371 VAL A O 1
ATOM 3014 N N . ARG A 1 372 ? 13.270 -9.152 18.393 1.00 78.44 372 ARG A N 1
ATOM 3015 C CA . ARG A 1 372 ? 14.410 -9.131 19.318 1.00 78.44 372 ARG A CA 1
ATOM 3016 C C . ARG A 1 372 ? 14.031 -8.431 20.619 1.00 78.44 372 ARG A C 1
ATOM 3018 O O . ARG A 1 372 ? 13.447 -7.345 20.603 1.00 78.44 372 ARG A O 1
ATOM 3025 N N . LYS A 1 373 ? 14.408 -9.020 21.750 1.00 71.81 373 LYS A N 1
ATOM 3026 C CA . LYS A 1 373 ? 14.206 -8.413 23.067 1.00 71.81 373 LYS A CA 1
ATOM 3027 C C . LYS A 1 373 ? 15.114 -7.185 23.213 1.00 71.81 373 LYS A C 1
ATOM 3029 O O . LYS A 1 373 ? 16.331 -7.295 23.269 1.00 71.81 373 LYS A O 1
ATOM 3034 N N . SER A 1 374 ? 14.515 -5.993 23.266 1.00 58.25 374 SER A N 1
ATOM 3035 C CA . SER A 1 374 ? 15.239 -4.707 23.314 1.00 58.25 374 SER A CA 1
ATOM 3036 C C . SER A 1 374 ? 16.041 -4.475 24.608 1.00 58.25 374 SER A C 1
ATOM 3038 O O . SER A 1 374 ? 16.775 -3.492 24.679 1.00 58.25 374 SER A O 1
ATOM 3040 N N . GLN A 1 375 ? 15.869 -5.308 25.640 1.00 54.81 375 GLN A N 1
ATOM 3041 C CA . GLN A 1 375 ? 16.348 -5.034 27.003 1.00 54.81 375 GLN A CA 1
ATOM 3042 C C . GLN A 1 375 ? 17.239 -6.131 27.617 1.00 54.81 375 GLN A C 1
ATOM 3044 O O . GLN A 1 375 ? 17.682 -5.963 28.750 1.00 54.81 375 GLN A O 1
ATOM 3049 N N . SER A 1 376 ? 17.546 -7.232 26.920 1.00 47.59 376 SER A N 1
ATOM 3050 C CA . SER A 1 376 ? 18.471 -8.245 27.454 1.00 47.59 376 SER A CA 1
ATOM 3051 C C . SER A 1 376 ? 19.918 -7.940 27.061 1.00 47.59 376 SER A C 1
ATOM 3053 O O . SER A 1 376 ? 20.219 -7.643 25.906 1.00 47.59 376 SER A O 1
ATOM 3055 N N . ARG A 1 377 ? 20.837 -8.049 28.032 1.00 54.50 377 ARG A N 1
ATOM 3056 C CA . ARG A 1 377 ? 22.290 -8.066 27.772 1.00 54.50 377 ARG A CA 1
ATOM 3057 C C . ARG A 1 377 ? 22.697 -9.261 26.893 1.00 54.50 377 ARG A C 1
ATOM 3059 O O . ARG A 1 377 ? 23.699 -9.167 26.190 1.00 54.50 377 ARG A O 1
ATOM 3066 N N . ASP A 1 378 ? 21.875 -10.312 26.855 1.00 56.81 378 ASP A N 1
ATOM 3067 C CA . ASP A 1 378 ? 21.953 -11.387 25.868 1.00 56.81 378 ASP A CA 1
ATOM 3068 C C . ASP A 1 378 ? 21.336 -10.965 24.534 1.00 56.81 378 ASP A C 1
ATOM 3070 O O . ASP A 1 378 ? 20.121 -10.810 24.397 1.00 56.81 378 ASP A O 1
ATOM 3074 N N . ARG A 1 379 ? 22.190 -10.804 23.520 1.00 55.28 379 ARG A N 1
ATOM 3075 C CA . ARG A 1 379 ? 21.837 -10.365 22.157 1.00 55.28 379 ARG A CA 1
ATOM 3076 C C . ARG A 1 379 ? 21.076 -11.413 21.318 1.00 55.28 379 ARG A C 1
ATOM 3078 O O . ARG A 1 379 ? 20.988 -11.243 20.103 1.00 55.28 379 ARG A O 1
ATOM 3085 N N . GLY A 1 380 ? 20.537 -12.474 21.921 1.00 60.94 380 GLY A N 1
ATOM 3086 C CA . GLY A 1 380 ? 20.011 -13.638 21.193 1.00 60.94 380 GLY A CA 1
ATOM 3087 C C . GLY A 1 380 ? 18.533 -13.979 21.397 1.00 60.94 380 GLY A C 1
ATOM 3088 O O . GLY A 1 380 ? 17.981 -14.703 20.575 1.00 60.94 380 GLY A O 1
ATOM 3089 N N . GLU A 1 381 ? 17.872 -13.483 22.447 1.00 75.31 381 GLU A N 1
ATOM 3090 C CA . GLU A 1 381 ? 16.527 -13.966 22.789 1.00 75.31 381 GLU A CA 1
ATOM 3091 C C . GLU A 1 381 ? 15.452 -13.348 21.872 1.00 75.31 381 GLU A C 1
ATOM 3093 O O . GLU A 1 381 ? 15.214 -12.131 21.857 1.00 75.31 381 GLU A O 1
ATOM 3098 N N . LEU A 1 382 ? 14.816 -14.206 21.070 1.00 82.81 382 LEU A N 1
ATOM 3099 C CA . LEU A 1 382 ? 13.703 -13.862 20.192 1.00 82.81 382 LEU A CA 1
ATOM 3100 C C . LEU A 1 382 ? 12.387 -14.115 20.920 1.00 82.81 382 LEU A C 1
ATOM 3102 O O . LEU A 1 382 ? 12.157 -15.198 21.448 1.00 82.81 382 LEU A O 1
ATOM 3106 N N . LEU A 1 383 ? 11.502 -13.125 20.908 1.00 85.25 383 LEU A N 1
ATOM 3107 C CA . LEU A 1 383 ? 10.162 -13.261 21.456 1.00 85.25 383 LEU A CA 1
ATOM 3108 C C . LEU A 1 383 ? 9.162 -13.479 20.325 1.00 85.25 383 LEU A C 1
ATOM 3110 O O . LEU A 1 383 ? 9.092 -12.664 19.402 1.00 85.25 383 LEU A O 1
ATOM 3114 N N . GLU A 1 384 ? 8.374 -14.548 20.421 1.00 90.31 384 GLU A N 1
ATOM 3115 C CA . GLU A 1 384 ? 7.242 -14.777 19.525 1.00 90.31 384 GLU A CA 1
ATOM 3116 C C . GLU A 1 384 ? 6.128 -13.754 19.816 1.00 90.31 384 GLU A C 1
ATOM 3118 O O . GLU A 1 384 ? 5.854 -13.390 20.967 1.00 90.31 384 GLU A O 1
ATOM 3123 N N . ARG A 1 385 ? 5.516 -13.247 18.748 1.00 90.19 385 ARG A N 1
ATOM 3124 C CA . ARG A 1 385 ? 4.425 -12.272 18.727 1.00 90.19 385 ARG A CA 1
ATOM 3125 C C . ARG A 1 385 ? 3.285 -12.820 17.893 1.00 90.19 385 ARG A C 1
ATOM 3127 O O . ARG A 1 385 ? 3.538 -13.384 16.837 1.00 90.19 385 ARG A O 1
ATOM 3134 N N . GLN A 1 386 ? 2.054 -12.647 18.366 1.00 90.38 386 GLN A N 1
ATOM 3135 C CA . GLN A 1 386 ? 0.849 -13.087 17.663 1.00 90.38 386 GLN A CA 1
ATOM 3136 C C . GLN A 1 386 ? 0.248 -11.945 16.839 1.00 90.38 386 GLN A C 1
ATOM 3138 O O . GLN A 1 386 ? 0.286 -10.778 17.243 1.00 90.38 386 GLN A O 1
ATOM 3143 N N . GLY A 1 387 ? -0.347 -12.306 15.704 1.00 92.31 387 GLY A N 1
ATOM 3144 C CA . GLY A 1 387 ? -1.011 -11.396 14.775 1.00 92.31 387 GLY A CA 1
ATOM 3145 C C . GLY A 1 387 ? -2.277 -11.972 14.173 1.00 92.31 387 GLY A C 1
ATOM 3146 O O . GLY A 1 387 ? -2.775 -13.036 14.547 1.00 92.31 387 GLY A O 1
ATOM 3147 N N . LEU A 1 388 ? -2.817 -11.238 13.209 1.00 93.12 388 LEU A N 1
ATOM 3148 C CA . LEU A 1 388 ? -4.071 -11.571 12.554 1.00 93.12 388 LEU A CA 1
ATOM 3149 C C . LEU A 1 388 ? -3.913 -12.663 11.497 1.00 93.12 388 LEU A C 1
ATOM 3151 O O . LEU A 1 388 ? -4.831 -13.467 11.337 1.00 93.12 388 LEU A O 1
ATOM 3155 N N . GLY A 1 389 ? -2.768 -12.727 10.812 1.00 94.06 389 GLY A N 1
ATOM 3156 C CA . GLY A 1 389 ? -2.522 -13.734 9.778 1.00 94.06 389 GLY A CA 1
ATOM 3157 C C . GLY A 1 389 ? -3.296 -13.512 8.479 1.00 94.06 389 GLY A C 1
ATOM 3158 O O . GLY A 1 389 ? -3.605 -14.486 7.793 1.00 94.06 389 GLY A O 1
ATOM 3159 N N . LEU A 1 390 ? -3.629 -12.261 8.132 1.00 93.81 390 LEU A N 1
ATOM 3160 C CA . LEU A 1 390 ? -4.438 -11.958 6.943 1.00 93.81 390 LEU A CA 1
ATOM 3161 C C . LEU A 1 390 ? -3.743 -12.304 5.619 1.00 93.81 390 LEU A C 1
ATOM 3163 O O . LEU A 1 390 ? -4.409 -12.426 4.593 1.00 93.81 390 LEU A O 1
ATOM 3167 N N . GLU A 1 391 ? -2.423 -12.502 5.620 1.00 92.50 391 GLU A N 1
ATOM 3168 C CA . GLU A 1 391 ? -1.703 -12.964 4.434 1.00 92.50 391 GLU A CA 1
ATOM 3169 C C . GLU A 1 391 ? -2.196 -14.330 3.950 1.00 92.50 391 GLU A C 1
ATOM 3171 O O . GLU A 1 391 ? -2.389 -14.511 2.751 1.00 92.50 391 GLU A O 1
ATOM 3176 N N . SER A 1 392 ? -2.481 -15.260 4.866 1.00 92.06 392 SER A N 1
ATOM 3177 C CA . SER A 1 392 ? -2.949 -16.605 4.508 1.00 92.06 392 SER A CA 1
ATOM 3178 C C . SER A 1 392 ? -4.237 -16.564 3.676 1.00 92.06 392 SER A C 1
ATOM 3180 O O . SER A 1 392 ? -4.376 -17.293 2.691 1.00 92.06 392 SER A O 1
ATOM 3182 N N . ALA A 1 393 ? -5.148 -15.640 4.003 1.00 91.31 393 ALA A N 1
ATOM 3183 C CA . ALA A 1 393 ? -6.382 -15.447 3.249 1.00 91.31 393 ALA A CA 1
ATOM 3184 C C . ALA A 1 393 ? -6.107 -14.985 1.809 1.00 91.31 393 ALA A C 1
ATOM 3186 O O . ALA A 1 393 ? -6.708 -15.516 0.875 1.00 91.31 393 ALA A O 1
ATOM 3187 N N . ILE A 1 394 ? -5.163 -14.058 1.617 1.00 91.25 394 ILE A N 1
ATOM 3188 C CA . ILE A 1 394 ? -4.757 -13.582 0.286 1.00 91.25 394 ILE A CA 1
ATOM 3189 C C . ILE A 1 394 ? -4.089 -14.704 -0.508 1.00 91.25 394 ILE A C 1
ATOM 3191 O O . ILE A 1 394 ? -4.420 -14.908 -1.672 1.00 91.25 394 ILE A O 1
ATOM 3195 N N . MET A 1 395 ? -3.183 -15.461 0.112 1.00 90.75 395 MET A N 1
ATOM 3196 C CA . MET A 1 395 ? -2.475 -16.547 -0.572 1.00 90.75 395 MET A CA 1
ATOM 3197 C C . MET A 1 395 ? -3.436 -17.648 -1.036 1.00 90.75 395 MET A C 1
ATOM 3199 O O . MET A 1 395 ? -3.297 -18.158 -2.149 1.00 90.75 395 MET A O 1
ATOM 3203 N N . THR A 1 396 ? -4.441 -17.961 -0.213 1.00 91.75 396 THR A N 1
ATOM 3204 C CA . THR A 1 396 ? -5.416 -19.028 -0.483 1.00 91.75 396 THR A CA 1
ATOM 3205 C C . THR A 1 396 ? -6.485 -18.609 -1.494 1.00 91.75 396 THR A C 1
ATOM 3207 O O . THR A 1 396 ? -6.831 -19.387 -2.374 1.00 91.75 396 THR A O 1
ATOM 3210 N N . SER A 1 397 ? -7.017 -17.389 -1.386 1.00 90.62 397 SER A N 1
ATOM 3211 C CA . SER A 1 397 ? -8.161 -16.937 -2.199 1.00 90.62 397 SER A CA 1
ATOM 3212 C C . SER A 1 397 ? -7.796 -15.990 -3.349 1.00 90.62 397 SER A C 1
ATOM 3214 O O . SER A 1 397 ? -8.660 -15.619 -4.137 1.00 90.62 397 SER A O 1
ATOM 3216 N N . GLY A 1 398 ? -6.538 -15.551 -3.427 1.00 90.25 398 GLY A N 1
ATOM 3217 C CA . GLY A 1 398 ? -6.053 -14.560 -4.392 1.00 90.25 398 GLY A CA 1
ATOM 3218 C C . GLY A 1 398 ? -6.278 -13.096 -3.985 1.00 90.25 398 GLY A C 1
ATOM 3219 O O . GLY A 1 398 ? -5.649 -12.208 -4.563 1.00 90.25 398 GLY A O 1
ATOM 3220 N N . MET A 1 399 ? -7.120 -12.824 -2.979 1.00 90.50 399 MET A N 1
ATOM 3221 C CA . MET A 1 399 ? -7.497 -11.470 -2.548 1.00 90.50 399 MET A CA 1
ATOM 3222 C C . MET A 1 399 ? -7.757 -11.380 -1.036 1.00 90.50 399 MET A C 1
ATOM 3224 O O . MET A 1 399 ? -7.910 -12.388 -0.351 1.00 90.50 399 MET A O 1
ATOM 3228 N N . LEU A 1 400 ? -7.835 -10.170 -0.476 1.00 91.56 400 LEU A N 1
ATOM 3229 C CA . LEU A 1 400 ? -8.081 -10.024 0.960 1.00 91.56 400 LEU A CA 1
ATOM 3230 C C . LEU A 1 400 ? -9.523 -10.383 1.362 1.00 91.56 400 LEU A C 1
ATOM 3232 O O . LEU A 1 400 ? -10.494 -9.714 0.978 1.00 91.56 400 LEU A O 1
ATOM 3236 N N . TRP A 1 401 ? -9.613 -11.355 2.272 1.00 90.62 401 TRP A N 1
ATOM 3237 C CA . TRP A 1 401 ? -10.781 -11.647 3.101 1.00 90.62 401 TRP A CA 1
ATOM 3238 C C . TRP A 1 401 ? -10.385 -11.654 4.574 1.00 90.62 401 TRP A C 1
ATOM 3240 O O . TRP A 1 401 ? -9.364 -12.228 4.947 1.00 90.62 401 TRP A O 1
ATOM 3250 N N . ILE A 1 402 ? -11.198 -11.022 5.420 1.00 91.06 402 ILE A N 1
ATOM 3251 C CA . ILE A 1 402 ? -10.996 -11.054 6.869 1.00 91.06 402 ILE A CA 1
ATOM 3252 C C . ILE A 1 402 ? -11.706 -12.300 7.410 1.00 91.06 402 ILE A C 1
ATOM 3254 O O . ILE A 1 402 ? -12.921 -12.408 7.228 1.00 91.06 402 ILE A O 1
ATOM 3258 N N . PRO A 1 403 ? -10.995 -13.244 8.057 1.00 89.12 403 PRO A N 1
ATOM 3259 C CA . PRO A 1 403 ? -11.617 -14.466 8.551 1.00 89.12 403 PRO A CA 1
ATOM 3260 C C . PRO A 1 403 ? -12.706 -14.179 9.586 1.00 89.12 403 PRO A C 1
ATOM 3262 O O . PRO A 1 403 ? -12.548 -13.286 10.423 1.00 89.12 403 PRO A O 1
ATOM 3265 N N . LEU A 1 404 ? -13.771 -14.992 9.578 1.00 87.44 404 LEU A N 1
ATOM 3266 C CA . LEU A 1 404 ? -14.936 -14.809 10.450 1.00 87.44 404 LEU A CA 1
ATOM 3267 C C . LEU A 1 404 ? -14.532 -14.666 11.927 1.00 87.44 404 LEU A C 1
ATOM 3269 O O . LEU A 1 404 ? -14.989 -13.746 12.592 1.00 87.44 404 LEU A O 1
ATOM 3273 N N . ALA A 1 405 ? -13.610 -15.511 12.396 1.00 87.06 405 ALA A N 1
ATOM 3274 C CA . ALA A 1 405 ? -13.150 -15.555 13.785 1.00 87.06 405 ALA A CA 1
ATOM 3275 C C . ALA A 1 405 ? -12.351 -14.319 14.246 1.00 87.06 405 ALA A C 1
ATOM 3277 O O . ALA A 1 405 ? -12.146 -14.135 15.442 1.00 87.06 405 ALA A O 1
ATOM 3278 N N . LYS A 1 406 ? -11.866 -13.475 13.324 1.00 89.69 406 LYS A N 1
ATOM 3279 C CA . LYS A 1 406 ? -11.053 -12.294 13.669 1.00 89.69 406 LYS A CA 1
ATOM 3280 C C . LYS A 1 406 ? -11.904 -11.067 13.998 1.00 89.69 406 LYS A C 1
ATOM 3282 O O . LYS A 1 406 ? -11.406 -10.125 14.611 1.00 89.69 406 LYS A O 1
ATOM 3287 N N . MET A 1 407 ? -13.177 -11.077 13.612 1.00 89.44 407 MET A N 1
ATOM 3288 C CA . MET A 1 407 ? -14.094 -9.950 13.750 1.00 89.44 407 MET A CA 1
ATOM 3289 C C . MET A 1 407 ? -15.339 -10.363 14.524 1.00 89.44 407 MET A C 1
ATOM 3291 O O . MET A 1 407 ? -15.916 -11.423 14.299 1.00 89.44 407 MET A O 1
ATOM 3295 N N . TYR A 1 408 ? -15.814 -9.472 15.381 1.00 85.75 408 TYR A N 1
ATOM 3296 C CA . TYR A 1 408 ? -17.151 -9.555 15.937 1.00 85.75 408 TYR A CA 1
ATOM 3297 C C . TYR A 1 408 ? -18.128 -8.802 15.026 1.00 85.75 408 TYR A C 1
ATOM 3299 O O . TYR A 1 408 ? -18.433 -7.625 15.224 1.00 85.75 408 TYR A O 1
ATOM 3307 N N . TRP A 1 409 ? -18.612 -9.492 13.991 1.00 83.44 409 TRP A N 1
ATOM 3308 C CA . TRP A 1 409 ? -19.392 -8.898 12.895 1.00 83.44 409 TRP A CA 1
ATOM 3309 C C . TRP A 1 409 ? -20.655 -8.162 13.341 1.00 83.44 409 TRP A C 1
ATOM 3311 O O . TRP A 1 409 ? -21.008 -7.154 12.738 1.00 83.44 409 TRP A O 1
ATOM 3321 N N . LYS A 1 410 ? -21.295 -8.602 14.432 1.00 80.25 410 LYS A N 1
ATOM 3322 C CA . LYS A 1 410 ? -22.508 -7.962 14.962 1.00 80.25 410 LYS A CA 1
ATOM 3323 C C . LYS A 1 410 ? -22.282 -6.507 15.391 1.00 80.25 410 LYS A C 1
ATOM 3325 O O . LYS A 1 410 ? -23.212 -5.714 15.312 1.00 80.25 410 LYS A O 1
ATOM 3330 N N . ARG A 1 411 ? -21.077 -6.163 15.858 1.00 75.56 411 ARG A N 1
ATOM 3331 C CA . ARG A 1 411 ? -20.721 -4.791 16.270 1.00 75.56 411 ARG A CA 1
ATOM 3332 C C . ARG A 1 411 ? -19.568 -4.189 15.462 1.00 75.56 411 ARG A C 1
ATOM 3334 O O . ARG A 1 411 ? -19.076 -3.125 15.810 1.00 75.56 411 ARG A O 1
ATOM 3341 N N . GLY A 1 412 ? -19.136 -4.853 14.390 1.00 84.38 412 GLY A N 1
ATOM 3342 C CA . GLY A 1 412 ? -18.221 -4.271 13.406 1.00 84.38 412 GLY A CA 1
ATOM 3343 C C . GLY A 1 412 ? -16.801 -3.972 13.900 1.00 84.38 412 GLY A C 1
ATOM 3344 O O . GLY A 1 412 ? -16.134 -3.129 13.309 1.00 84.38 412 GLY A O 1
ATOM 3345 N N . HIS A 1 413 ? -16.317 -4.651 14.944 1.00 87.94 413 HIS A N 1
ATOM 3346 C CA . HIS A 1 413 ? -14.958 -4.477 15.472 1.00 87.94 413 HIS A CA 1
ATOM 3347 C C . HIS A 1 413 ? -14.188 -5.802 15.538 1.00 87.94 413 HIS A C 1
ATOM 3349 O O . HIS A 1 413 ? -14.777 -6.882 15.448 1.00 87.94 413 HIS A O 1
ATOM 3355 N N . LEU A 1 414 ? -12.866 -5.732 15.712 1.00 87.00 414 LEU A N 1
ATOM 3356 C CA . LEU A 1 414 ? -12.028 -6.899 15.995 1.00 87.00 414 LEU A CA 1
ATOM 3357 C C . LEU A 1 414 ? -12.582 -7.671 17.196 1.00 87.00 414 LEU A C 1
ATOM 3359 O O . LEU A 1 414 ? -12.997 -7.073 18.193 1.00 87.00 414 LEU A O 1
ATOM 3363 N N . ALA A 1 415 ? -12.601 -8.999 17.101 1.00 83.69 415 ALA A N 1
ATOM 3364 C CA . ALA A 1 415 ? -13.036 -9.839 18.210 1.00 83.69 415 ALA A CA 1
ATOM 3365 C C . ALA A 1 415 ? -12.130 -9.590 19.427 1.00 83.69 415 ALA A C 1
ATOM 3367 O O . ALA A 1 415 ? -10.906 -9.586 19.289 1.00 83.69 415 ALA A O 1
ATOM 3368 N N . LEU A 1 416 ? -12.718 -9.394 20.612 1.00 79.06 416 LEU A N 1
ATOM 3369 C CA . LEU A 1 416 ? -11.964 -9.079 21.833 1.00 79.06 416 LEU A CA 1
ATOM 3370 C C . LEU A 1 416 ? -10.913 -10.157 22.136 1.00 79.06 416 LEU A C 1
ATOM 3372 O O . LEU A 1 416 ? -9.754 -9.835 22.380 1.00 79.06 416 LEU A O 1
ATOM 3376 N N . GLU A 1 417 ? -11.297 -11.429 22.023 1.00 74.69 417 GLU A N 1
ATOM 3377 C CA . GLU A 1 417 ? -10.403 -12.585 22.186 1.00 74.69 417 GLU A CA 1
ATOM 3378 C C . GLU A 1 417 ? -9.214 -12.552 21.222 1.00 74.69 417 GLU A C 1
ATOM 3380 O O . GLU A 1 417 ? -8.103 -12.943 21.573 1.00 74.69 417 GLU A O 1
ATOM 3385 N N . THR A 1 418 ? -9.430 -12.057 20.000 1.00 80.88 418 THR A N 1
ATOM 3386 C CA . THR A 1 418 ? -8.337 -11.848 19.053 1.00 80.88 418 THR A CA 1
ATOM 3387 C C . THR A 1 418 ? -7.458 -10.705 19.546 1.00 80.88 418 THR A C 1
ATOM 3389 O O . THR A 1 418 ? -6.263 -10.908 19.728 1.00 80.88 418 THR A O 1
ATOM 3392 N N . LEU A 1 419 ? -8.040 -9.531 19.813 1.00 82.25 419 LEU A N 1
ATOM 3393 C CA . LEU A 1 419 ? -7.302 -8.312 20.142 1.00 82.25 419 LEU A CA 1
ATOM 3394 C C . LEU A 1 419 ? -6.410 -8.454 21.382 1.00 82.25 419 LEU A C 1
ATOM 3396 O O . LEU A 1 419 ? -5.267 -8.008 21.340 1.00 82.25 419 LEU A O 1
ATOM 3400 N N . VAL A 1 420 ? -6.900 -9.093 22.449 1.00 77.38 420 VAL A N 1
ATOM 3401 C CA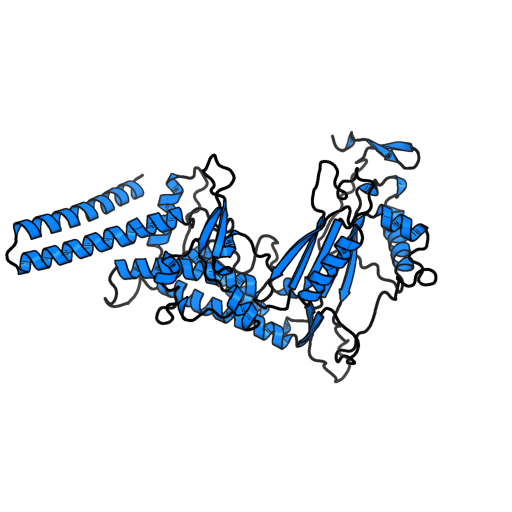 . VAL A 1 420 ? -6.145 -9.298 23.703 1.00 77.38 420 VAL A CA 1
ATOM 3402 C C . VAL A 1 420 ? -4.842 -10.065 23.467 1.00 77.38 420 VAL A C 1
ATOM 3404 O O . VAL A 1 420 ? -3.852 -9.835 24.157 1.00 77.38 420 VAL A O 1
ATOM 3407 N N . ASN A 1 421 ? -4.823 -10.945 22.467 1.00 78.25 421 ASN A N 1
ATOM 3408 C CA . ASN A 1 421 ? -3.660 -11.755 22.140 1.00 78.25 421 ASN A CA 1
ATOM 3409 C C . ASN A 1 421 ? -2.734 -11.096 21.106 1.00 78.25 421 ASN A C 1
ATOM 3411 O O . ASN A 1 421 ? -1.616 -11.572 20.921 1.00 78.25 421 ASN A O 1
ATOM 3415 N N . LEU A 1 422 ? -3.153 -10.020 20.427 1.00 85.56 422 LEU A N 1
ATOM 3416 C CA . LEU A 1 422 ? -2.343 -9.377 19.390 1.00 85.56 422 LEU A CA 1
ATOM 3417 C C . LEU A 1 422 ? -1.203 -8.555 19.986 1.00 85.56 422 LEU A C 1
ATOM 3419 O O . LEU A 1 422 ? -1.385 -7.754 20.902 1.00 85.56 422 LEU A O 1
ATOM 3423 N N . TYR A 1 423 ? -0.032 -8.649 19.363 1.00 87.62 423 TYR A N 1
ATOM 3424 C CA . TYR A 1 423 ? 1.037 -7.688 19.597 1.00 87.62 423 TYR A CA 1
ATOM 3425 C C . TYR A 1 423 ? 1.032 -6.617 18.509 1.00 87.62 423 TYR A C 1
ATOM 3427 O O . TYR A 1 423 ? 1.463 -6.864 17.386 1.00 87.62 423 TYR A O 1
ATOM 3435 N N . ILE A 1 424 ? 0.586 -5.406 18.842 1.00 86.31 424 ILE A N 1
ATOM 3436 C CA . ILE A 1 424 ? 0.556 -4.284 17.898 1.00 86.31 424 ILE A CA 1
ATOM 3437 C C . ILE A 1 424 ? 1.789 -3.398 18.140 1.00 86.31 424 ILE A C 1
ATOM 3439 O O . ILE A 1 424 ? 1.843 -2.686 19.146 1.00 86.31 424 ILE A O 1
ATOM 3443 N N . PRO A 1 425 ? 2.809 -3.424 17.262 1.00 82.81 425 PRO A N 1
ATOM 3444 C CA . PRO A 1 425 ? 3.998 -2.597 17.421 1.00 82.81 425 PRO A CA 1
ATOM 3445 C C . PRO A 1 425 ? 3.679 -1.108 17.238 1.00 82.81 425 PRO A C 1
ATOM 3447 O O . PRO A 1 425 ? 2.680 -0.710 16.635 1.00 82.81 425 PRO A O 1
ATOM 3450 N N . ARG A 1 426 ? 4.577 -0.246 17.725 1.00 81.94 426 ARG A N 1
ATOM 3451 C CA . ARG A 1 426 ? 4.498 1.187 17.435 1.00 81.94 426 ARG A CA 1
ATOM 3452 C C . ARG A 1 426 ? 4.695 1.413 15.932 1.00 81.94 426 ARG A C 1
ATOM 3454 O O . ARG A 1 426 ? 5.774 1.148 15.409 1.00 81.94 426 ARG A O 1
ATOM 3461 N N . SER A 1 427 ? 3.704 2.016 15.282 1.00 81.12 427 SER A N 1
ATOM 3462 C CA . SER A 1 427 ? 3.863 2.555 13.932 1.00 81.12 427 SER A CA 1
ATOM 3463 C C . SER A 1 427 ? 4.531 3.939 13.976 1.00 81.12 427 SER A C 1
ATOM 3465 O O . SER A 1 427 ? 4.044 4.819 14.691 1.00 81.12 427 SER A O 1
ATOM 3467 N N . PRO A 1 428 ? 5.619 4.181 13.219 1.00 79.88 428 PRO A N 1
ATOM 3468 C CA . PRO A 1 428 ? 6.187 5.517 13.033 1.00 79.88 428 PRO A CA 1
ATOM 3469 C C . PRO A 1 428 ? 5.230 6.495 12.340 1.00 79.88 428 PRO A C 1
ATOM 3471 O O . PRO A 1 428 ? 5.422 7.701 12.455 1.00 79.88 428 PRO A O 1
ATOM 3474 N N . LEU A 1 429 ? 4.219 5.982 11.628 1.00 75.81 429 LEU A N 1
ATOM 3475 C CA . LEU A 1 429 ? 3.196 6.794 10.969 1.00 75.81 429 LEU A CA 1
ATOM 3476 C C . LEU A 1 429 ? 2.163 7.337 11.960 1.00 75.81 429 LEU A C 1
ATOM 3478 O O . LEU A 1 429 ? 1.509 8.338 11.678 1.00 75.81 429 LEU A O 1
ATOM 3482 N N . HIS A 1 430 ? 1.992 6.677 13.108 1.00 77.00 430 HIS A N 1
ATOM 3483 C CA . HIS A 1 430 ? 1.057 7.126 14.128 1.00 77.00 430 HIS A CA 1
ATOM 3484 C C . HIS A 1 430 ? 1.685 8.231 14.984 1.00 77.00 430 HIS A C 1
ATOM 3486 O O . HIS A 1 430 ? 2.856 8.131 15.378 1.00 77.00 430 HIS A O 1
ATOM 3492 N N . PRO A 1 431 ? 0.911 9.275 15.321 1.00 79.69 431 PRO A N 1
ATOM 3493 C CA . PRO A 1 431 ? 1.371 10.289 16.253 1.00 79.69 431 PRO A CA 1
ATOM 3494 C C . PRO A 1 431 ? 1.691 9.640 17.599 1.00 79.69 431 PRO A C 1
ATOM 3496 O O . PRO A 1 431 ? 1.036 8.683 18.013 1.00 79.69 431 PRO A O 1
ATOM 3499 N N . ARG A 1 432 ? 2.686 10.178 18.314 1.00 79.00 432 ARG A N 1
ATOM 3500 C CA . ARG A 1 432 ? 3.092 9.665 19.638 1.00 79.00 432 ARG A CA 1
ATOM 3501 C C . ARG A 1 432 ? 1.921 9.588 20.617 1.00 79.00 432 ARG A C 1
ATOM 3503 O O . ARG A 1 432 ? 1.835 8.635 21.385 1.00 79.00 432 ARG A O 1
ATOM 3510 N N . LEU A 1 433 ? 1.011 10.555 20.519 1.00 79.19 433 LEU A N 1
ATOM 3511 C CA . LEU A 1 433 ? -0.283 10.585 21.191 1.00 79.19 433 LEU A CA 1
ATOM 3512 C C . LEU A 1 433 ? -1.032 9.247 21.110 1.00 79.19 433 LEU A C 1
ATOM 3514 O O . LEU A 1 433 ? -1.485 8.746 22.130 1.00 79.19 433 LEU A O 1
ATOM 3518 N N . ALA A 1 434 ? -1.114 8.658 19.916 1.00 79.38 434 ALA A N 1
ATOM 3519 C CA . ALA A 1 434 ? -1.834 7.418 19.632 1.00 79.38 434 ALA A CA 1
ATOM 3520 C C . ALA A 1 434 ? -0.967 6.161 19.850 1.00 79.38 434 ALA A C 1
ATOM 3522 O O . ALA A 1 434 ? -1.234 5.103 19.275 1.00 79.38 434 ALA A O 1
ATOM 3523 N N . SER A 1 435 ? 0.117 6.273 20.627 1.00 80.31 435 SER A N 1
ATOM 3524 C CA . SER A 1 435 ? 0.948 5.123 20.982 1.00 80.31 435 SER A CA 1
ATOM 3525 C C . SER A 1 435 ? 0.174 4.123 21.840 1.00 80.31 435 SER A C 1
ATOM 3527 O O . SER A 1 435 ? -0.711 4.498 22.608 1.00 80.31 435 SER A O 1
ATOM 3529 N N . GLN A 1 436 ? 0.553 2.845 21.748 1.00 79.50 436 GLN A N 1
ATOM 3530 C CA . GLN A 1 436 ? -0.080 1.771 22.522 1.00 79.50 436 GLN A CA 1
ATOM 3531 C C . GLN A 1 436 ? -0.097 2.056 24.022 1.00 79.50 436 GLN A C 1
ATOM 3533 O O . GLN A 1 436 ? -1.110 1.840 24.669 1.00 79.50 436 GLN A O 1
ATOM 3538 N N . VAL A 1 437 ? 0.998 2.605 24.553 1.00 78.44 437 VAL A N 1
ATOM 3539 C CA . VAL A 1 437 ? 1.111 2.953 25.973 1.00 78.44 437 VAL A CA 1
ATOM 3540 C C . VAL A 1 437 ? 0.037 3.962 26.373 1.00 78.44 437 VAL A C 1
ATOM 3542 O O . VAL A 1 437 ? -0.666 3.742 27.350 1.00 78.44 437 VAL A O 1
ATOM 3545 N N . ASN A 1 438 ? -0.141 5.032 25.598 1.00 82.56 438 ASN A N 1
ATOM 3546 C CA . ASN A 1 438 ? -1.129 6.062 25.917 1.00 82.56 438 ASN A CA 1
ATOM 3547 C C . ASN A 1 438 ? -2.563 5.532 25.803 1.00 82.56 438 ASN A C 1
ATOM 3549 O O . ASN A 1 438 ? -3.395 5.822 26.656 1.00 82.56 438 ASN A O 1
ATOM 3553 N N . VAL A 1 439 ? -2.844 4.721 24.780 1.00 83.38 439 VAL A N 1
ATOM 3554 C CA . VAL A 1 439 ? -4.164 4.100 24.590 1.00 83.38 439 VAL A CA 1
ATOM 3555 C C . VAL A 1 439 ? -4.470 3.113 25.717 1.00 83.38 439 VAL A C 1
ATOM 3557 O O . VAL A 1 439 ? -5.589 3.094 26.218 1.00 83.38 439 VAL A O 1
ATOM 3560 N N . GLN A 1 440 ? -3.484 2.342 26.179 1.00 81.81 440 GLN A N 1
ATOM 3561 C CA . GLN A 1 440 ? -3.624 1.467 27.345 1.00 81.81 440 GLN A CA 1
ATOM 3562 C C . GLN A 1 440 ? -3.848 2.267 28.634 1.00 81.81 440 GLN A C 1
ATOM 3564 O O . GLN A 1 440 ? -4.710 1.906 29.428 1.00 81.81 440 GLN A O 1
ATOM 3569 N N . THR A 1 441 ? -3.138 3.380 28.838 1.00 81.38 441 THR A N 1
ATOM 3570 C CA . THR A 1 441 ? -3.384 4.272 29.983 1.00 81.38 441 THR A CA 1
ATOM 3571 C C . THR A 1 441 ? -4.801 4.846 29.954 1.00 81.38 441 THR A C 1
ATOM 3573 O O . THR A 1 441 ? -5.490 4.805 30.971 1.00 81.38 441 THR A O 1
ATOM 3576 N N . LEU A 1 442 ? -5.272 5.306 28.790 1.00 83.00 442 LEU A N 1
ATOM 3577 C CA . LEU A 1 442 ? -6.652 5.763 28.602 1.00 83.00 442 LEU A CA 1
ATOM 3578 C C . LEU A 1 442 ? -7.661 4.642 28.892 1.00 83.00 442 LEU A C 1
ATOM 3580 O O . LEU A 1 442 ? -8.645 4.864 29.588 1.00 83.00 442 LEU A O 1
ATOM 3584 N N . THR A 1 443 ? -7.389 3.432 28.397 1.00 80.06 443 THR A N 1
ATOM 3585 C CA . THR A 1 443 ? -8.202 2.225 28.618 1.00 80.06 443 THR A CA 1
ATOM 3586 C C . THR A 1 443 ? -8.366 1.951 30.110 1.00 80.06 443 THR A C 1
ATOM 3588 O O . THR A 1 443 ? -9.490 1.799 30.575 1.00 80.06 443 THR A O 1
ATOM 3591 N N . VAL A 1 444 ? -7.272 1.955 30.876 1.00 77.56 444 VAL A N 1
ATOM 3592 C CA . VAL A 1 444 ? -7.315 1.759 32.334 1.00 77.56 444 VAL A CA 1
ATOM 3593 C C . VAL A 1 444 ? -8.077 2.896 33.019 1.00 77.56 444 VAL A C 1
ATOM 3595 O O . VAL A 1 444 ? -8.927 2.641 33.867 1.00 77.56 444 VAL A O 1
ATOM 3598 N N . SER A 1 445 ? -7.822 4.148 32.636 1.00 77.62 445 SER A N 1
ATOM 3599 C CA . SER A 1 445 ? -8.482 5.312 33.238 1.00 77.62 445 SER A CA 1
ATOM 3600 C C . SER A 1 445 ? -9.998 5.335 33.003 1.00 77.62 445 SER A C 1
ATOM 3602 O O . SER A 1 445 ? -10.742 5.691 33.913 1.00 77.62 445 SER A O 1
ATOM 3604 N N . LYS A 1 446 ? -10.467 4.936 31.815 1.00 75.81 446 LYS A N 1
ATOM 3605 C CA . LYS A 1 446 ? -11.895 4.937 31.465 1.00 75.81 446 LYS A CA 1
ATOM 3606 C C . LYS A 1 446 ? -12.613 3.659 31.884 1.00 75.81 446 LYS A C 1
ATOM 3608 O O . LYS A 1 446 ? -13.669 3.730 32.489 1.00 75.81 446 LYS A O 1
ATOM 3613 N N . ILE A 1 447 ? -12.049 2.488 31.599 1.00 72.06 447 ILE A N 1
ATOM 3614 C CA . ILE A 1 447 ? -12.740 1.214 31.839 1.00 72.06 447 ILE A CA 1
ATOM 3615 C C . ILE A 1 447 ? -12.602 0.791 33.295 1.00 72.06 447 ILE A C 1
ATOM 3617 O O . ILE A 1 447 ? -13.602 0.512 33.939 1.00 72.06 447 ILE A O 1
ATOM 3621 N N . THR A 1 448 ? -11.385 0.736 33.838 1.00 67.88 448 THR A N 1
ATOM 3622 C CA . THR A 1 448 ? -11.172 0.178 35.180 1.00 67.88 448 THR A CA 1
ATOM 3623 C C . THR A 1 448 ? -11.869 1.019 36.247 1.00 67.88 448 THR A C 1
ATOM 3625 O O . THR A 1 448 ? -12.506 0.468 37.139 1.00 67.88 448 THR A O 1
ATOM 3628 N N . VAL A 1 449 ? -11.803 2.348 36.132 1.00 63.59 449 VAL A N 1
ATOM 3629 C CA . VAL A 1 449 ? -12.457 3.264 37.078 1.00 63.59 449 VAL A CA 1
ATOM 3630 C C . VAL A 1 449 ? -13.977 3.142 37.010 1.00 63.59 449 VAL A C 1
ATOM 3632 O O . VAL A 1 449 ? -14.613 2.996 38.051 1.00 63.59 449 VAL A O 1
ATOM 3635 N N . ASP A 1 450 ? -14.556 3.152 35.808 1.00 63.81 450 ASP A N 1
ATOM 3636 C CA . ASP A 1 450 ? -16.010 3.112 35.658 1.00 63.81 450 ASP A CA 1
ATOM 3637 C C . ASP A 1 450 ? -16.571 1.722 36.009 1.00 63.81 450 ASP A C 1
ATOM 3639 O O . ASP A 1 450 ? -17.616 1.634 36.649 1.00 63.81 450 ASP A O 1
ATOM 3643 N N . VAL A 1 451 ? -15.847 0.637 35.703 1.00 66.38 451 VAL A N 1
ATOM 3644 C CA . VAL A 1 451 ? -16.220 -0.731 36.105 1.00 66.38 451 VAL A CA 1
ATOM 3645 C C . VAL A 1 451 ? -16.188 -0.892 37.624 1.00 66.38 451 VAL A C 1
ATOM 3647 O O . VAL A 1 451 ? -17.161 -1.388 38.187 1.00 66.38 451 VAL A O 1
ATOM 3650 N N . PHE A 1 452 ? -15.125 -0.452 38.312 1.00 65.69 452 PHE A N 1
ATOM 3651 C CA . PHE A 1 452 ? -15.082 -0.522 39.779 1.00 65.69 452 PHE A CA 1
ATOM 3652 C C . PHE A 1 452 ? -16.161 0.346 40.421 1.00 65.69 452 PHE A C 1
ATOM 3654 O O . PHE A 1 452 ? -16.803 -0.086 41.373 1.00 65.69 452 PHE A O 1
ATOM 3661 N N . PHE A 1 453 ? -16.412 1.536 39.875 1.00 67.06 453 PHE A N 1
ATOM 3662 C CA . PHE A 1 453 ? -17.473 2.412 40.356 1.00 67.06 453 PHE A CA 1
ATOM 3663 C C . PHE A 1 453 ? -18.861 1.766 40.221 1.00 67.06 453 PHE A C 1
ATOM 3665 O O . PHE A 1 453 ? -19.601 1.690 41.202 1.00 67.06 453 PHE A O 1
ATOM 3672 N N . GLN A 1 454 ? -19.199 1.237 39.041 1.00 69.31 454 GLN A N 1
ATOM 3673 C CA . GLN A 1 454 ? -20.478 0.560 38.798 1.00 69.31 454 GLN A CA 1
ATOM 3674 C C . GLN A 1 454 ? -20.623 -0.713 39.634 1.00 69.31 454 GLN A C 1
ATOM 3676 O O . GLN A 1 454 ? -21.689 -0.978 40.192 1.00 69.31 454 GLN A O 1
ATOM 3681 N N . GLN A 1 455 ? -19.550 -1.495 39.759 1.00 73.06 455 GLN A N 1
ATOM 3682 C CA . GLN A 1 455 ? -19.557 -2.712 40.556 1.00 73.06 455 GLN A CA 1
ATOM 3683 C C . GLN A 1 455 ? -19.754 -2.409 42.045 1.00 73.06 455 GLN A C 1
ATOM 3685 O O . GLN A 1 455 ? -20.626 -3.014 42.663 1.00 73.06 455 GLN A O 1
ATOM 3690 N N . TRP A 1 456 ? -19.040 -1.430 42.607 1.00 75.56 456 TRP A N 1
ATOM 3691 C CA . TRP A 1 456 ? -19.226 -1.025 44.002 1.00 75.56 456 TRP A CA 1
ATOM 3692 C C . TRP A 1 456 ? -20.605 -0.423 44.264 1.00 75.56 456 TRP A C 1
ATOM 3694 O O . TRP A 1 456 ? -21.182 -0.699 45.309 1.00 75.56 456 TRP A O 1
ATOM 3704 N N . LEU A 1 457 ? -21.189 0.317 43.316 1.00 77.00 457 LEU A N 1
ATOM 3705 C CA . LEU A 1 457 ? -22.573 0.790 43.436 1.00 77.00 457 LEU A CA 1
ATOM 3706 C C . LEU A 1 457 ? -23.594 -0.353 43.389 1.00 77.00 457 LEU A C 1
ATOM 3708 O O . LEU A 1 457 ? -24.565 -0.347 44.148 1.00 77.00 457 LEU A O 1
ATOM 3712 N N . LYS A 1 458 ? -23.381 -1.349 42.525 1.00 79.81 458 LYS A N 1
ATOM 3713 C CA . LYS A 1 458 ? -24.244 -2.532 42.434 1.00 79.81 458 LYS A CA 1
ATOM 3714 C C . LYS A 1 458 ? -24.152 -3.390 43.697 1.00 79.81 458 LYS A C 1
ATOM 3716 O O . LYS A 1 458 ? -25.177 -3.833 44.209 1.00 79.81 458 LYS A O 1
ATOM 3721 N N . GLU A 1 459 ? -22.944 -3.595 44.213 1.00 79.38 459 GLU A N 1
ATOM 3722 C CA . GLU A 1 459 ? -22.695 -4.320 45.461 1.00 79.38 459 GLU A CA 1
ATOM 3723 C C . GLU A 1 459 ? -23.225 -3.556 46.682 1.00 79.38 459 GLU A C 1
ATOM 3725 O O . GLU A 1 459 ? -23.800 -4.176 47.574 1.00 79.38 459 GLU A O 1
ATOM 3730 N N . ALA A 1 460 ? -23.117 -2.223 46.700 1.00 78.56 460 ALA A N 1
ATOM 3731 C CA . ALA A 1 460 ? -23.708 -1.382 47.737 1.00 78.56 460 ALA A CA 1
ATOM 3732 C C . ALA A 1 460 ? -25.237 -1.455 47.728 1.00 78.56 460 ALA A C 1
ATOM 3734 O O . ALA A 1 460 ? -25.843 -1.624 48.781 1.00 78.56 460 ALA A O 1
ATOM 3735 N N . ARG A 1 461 ? -25.872 -1.391 46.548 1.00 79.50 461 ARG A N 1
ATOM 3736 C CA . ARG A 1 461 ? -27.327 -1.562 46.421 1.00 79.50 461 ARG A CA 1
ATOM 3737 C C . ARG A 1 461 ? -27.767 -2.936 46.929 1.00 79.50 461 ARG A C 1
ATOM 3739 O O . ARG A 1 461 ? -28.687 -3.009 47.732 1.00 79.50 461 ARG A O 1
ATOM 3746 N N . ALA A 1 462 ? -27.071 -4.003 46.536 1.00 82.12 462 ALA A N 1
ATOM 3747 C CA . ALA A 1 462 ? -27.357 -5.347 47.036 1.00 82.12 462 ALA A CA 1
ATOM 3748 C C . ALA A 1 462 ? -27.131 -5.475 48.558 1.00 82.12 462 ALA A C 1
ATOM 3750 O O . ALA A 1 462 ? -27.808 -6.258 49.221 1.00 82.12 462 ALA A O 1
ATOM 3751 N N . ALA A 1 463 ? -26.182 -4.724 49.128 1.00 81.81 463 ALA A N 1
ATOM 3752 C CA . ALA A 1 463 ? -25.951 -4.671 50.569 1.00 81.81 463 ALA A CA 1
ATOM 3753 C C . ALA A 1 463 ? -27.064 -3.910 51.313 1.00 81.81 463 ALA A C 1
ATOM 3755 O O . ALA A 1 463 ? -27.515 -4.414 52.339 1.00 81.81 463 ALA A O 1
ATOM 3756 N N . PHE A 1 464 ? -27.557 -2.789 50.767 1.00 81.88 464 PHE A N 1
ATOM 3757 C CA . PHE A 1 464 ? -28.737 -2.077 51.279 1.00 81.88 464 PHE A CA 1
ATOM 3758 C C . PHE A 1 464 ? -29.995 -2.950 51.235 1.00 81.88 464 PHE A C 1
ATOM 3760 O O . PHE A 1 464 ? -30.712 -3.042 52.220 1.00 81.88 464 PHE A O 1
ATOM 3767 N N . GLU A 1 465 ? -30.231 -3.657 50.128 1.00 86.06 465 GLU A N 1
ATOM 3768 C CA . GLU A 1 465 ? -31.371 -4.578 49.978 1.00 86.06 465 GLU A CA 1
ATOM 3769 C C . GLU A 1 465 ? -31.290 -5.805 50.910 1.00 86.06 465 GLU A C 1
ATOM 3771 O O . GLU A 1 465 ? -32.281 -6.509 51.086 1.00 86.06 465 GLU A O 1
ATOM 3776 N N . SER A 1 466 ? -30.120 -6.072 51.504 1.00 87.00 466 SER A N 1
ATOM 3777 C CA . SER A 1 466 ? -29.881 -7.191 52.429 1.00 87.00 466 SER A CA 1
ATOM 3778 C C . SER A 1 466 ? -29.675 -6.750 53.891 1.00 87.00 466 SER A C 1
ATOM 3780 O O . SER A 1 466 ? -29.056 -7.508 54.638 1.00 87.00 466 SER A O 1
ATOM 3782 N N . ASP A 1 467 ? -30.092 -5.538 54.286 1.00 85.62 467 ASP A N 1
ATOM 3783 C CA . ASP A 1 467 ? -29.930 -4.977 55.649 1.00 85.62 467 ASP A CA 1
ATOM 3784 C C . ASP A 1 467 ? -28.474 -4.958 56.173 1.00 85.62 467 ASP A C 1
ATOM 3786 O O . ASP A 1 467 ? -28.194 -5.069 57.366 1.00 85.62 467 ASP A O 1
ATOM 3790 N N . ARG A 1 468 ? -27.491 -4.808 55.273 1.00 81.38 468 ARG A N 1
ATOM 3791 C CA . ARG A 1 468 ? -26.063 -4.674 55.621 1.00 81.38 468 ARG A CA 1
ATOM 3792 C C . ARG A 1 468 ? -25.592 -3.232 55.444 1.00 81.38 468 ARG A C 1
ATOM 3794 O O . ARG A 1 468 ? -24.756 -2.961 54.579 1.00 81.38 468 ARG A O 1
ATOM 3801 N N . GLU A 1 469 ? -26.126 -2.327 56.261 1.00 78.56 469 GLU A N 1
ATOM 3802 C CA . GLU A 1 469 ? -25.915 -0.873 56.148 1.00 78.56 469 GLU A CA 1
ATOM 3803 C C . GLU A 1 469 ? -24.438 -0.456 56.219 1.00 78.56 469 GLU A C 1
ATOM 3805 O O . GLU A 1 469 ? -23.970 0.228 55.314 1.00 78.56 469 GLU A O 1
ATOM 3810 N N . GLU A 1 470 ? -23.656 -0.942 57.192 1.00 79.19 470 GLU A N 1
ATOM 3811 C CA . GLU A 1 470 ? -22.221 -0.598 57.312 1.00 79.19 470 GLU A CA 1
ATOM 3812 C C . GLU A 1 470 ? -21.420 -0.941 56.046 1.00 79.19 470 GLU A C 1
ATOM 3814 O O . GLU A 1 470 ? -20.613 -0.149 55.556 1.00 79.19 470 GLU A O 1
ATOM 3819 N N . LYS A 1 471 ? -21.678 -2.120 55.467 1.00 75.69 471 LYS A N 1
ATOM 3820 C CA . LYS A 1 471 ? -21.005 -2.568 54.242 1.00 75.69 471 LYS A CA 1
ATOM 3821 C C . LYS A 1 471 ? -21.452 -1.752 53.028 1.00 75.69 471 LYS A C 1
ATOM 3823 O O . LYS A 1 471 ? -20.652 -1.498 52.127 1.00 75.69 471 LYS A O 1
ATOM 3828 N N . ALA A 1 472 ? -22.724 -1.365 52.986 1.00 71.44 472 ALA A N 1
ATOM 3829 C CA . ALA A 1 472 ? -23.264 -0.538 51.920 1.00 71.44 472 ALA A CA 1
ATOM 3830 C C . ALA A 1 472 ? -22.670 0.880 51.960 1.00 71.44 472 ALA A C 1
ATOM 3832 O O . ALA A 1 472 ? -22.209 1.377 50.931 1.00 71.44 472 ALA A O 1
ATOM 3833 N N . GLU A 1 473 ? -22.591 1.493 53.143 1.00 77.94 473 GLU A N 1
ATOM 3834 C CA . GLU A 1 473 ? -21.964 2.802 53.345 1.00 77.94 473 GLU A CA 1
ATOM 3835 C C . GLU A 1 473 ? -20.471 2.792 53.003 1.00 77.94 473 GLU A C 1
ATOM 3837 O O . GLU A 1 473 ? -19.982 3.720 52.353 1.00 77.94 473 GLU A O 1
ATOM 3842 N N . GLU A 1 474 ? -19.741 1.735 53.370 1.00 80.62 474 GLU A N 1
ATOM 3843 C CA . GLU A 1 474 ? -18.324 1.601 53.034 1.00 80.62 474 GLU A CA 1
ATOM 3844 C C . GLU A 1 474 ? -18.100 1.526 51.515 1.00 80.62 474 GLU A C 1
ATOM 3846 O O . GLU A 1 474 ? -17.267 2.262 50.975 1.00 80.62 474 GLU A O 1
ATOM 3851 N N . LEU A 1 475 ? -18.885 0.710 50.804 1.00 75.06 475 LEU A N 1
ATOM 3852 C CA . LEU A 1 475 ? -18.815 0.580 49.343 1.00 75.06 475 LEU A CA 1
ATOM 3853 C C . LEU A 1 475 ? -19.195 1.886 48.626 1.00 75.06 475 LEU A C 1
ATOM 3855 O O . LEU A 1 475 ? -18.513 2.292 47.681 1.00 75.06 475 LEU A O 1
ATOM 3859 N N . VAL A 1 476 ? -20.222 2.596 49.106 1.00 75.56 476 VAL A N 1
ATOM 3860 C CA . VAL A 1 476 ? -20.598 3.927 48.595 1.00 75.56 476 VAL A CA 1
ATOM 3861 C C . VAL A 1 476 ? -19.474 4.935 48.828 1.00 75.56 476 VAL A C 1
ATOM 3863 O O . VAL A 1 476 ? -19.112 5.683 47.918 1.00 75.56 476 VAL A O 1
ATOM 3866 N N . LYS A 1 477 ? -18.857 4.939 50.013 1.00 77.19 477 LYS A N 1
ATOM 3867 C CA . LYS A 1 477 ? -17.739 5.831 50.347 1.00 77.19 477 LYS A CA 1
ATOM 3868 C C . LYS A 1 477 ? -16.508 5.553 49.481 1.00 77.19 477 LYS A C 1
ATOM 3870 O O . LYS A 1 477 ? -15.863 6.505 49.038 1.00 77.19 477 LYS A O 1
ATOM 3875 N N . GLN A 1 478 ? -16.205 4.286 49.188 1.00 74.88 478 GLN A N 1
ATOM 3876 C CA . GLN A 1 478 ? -15.134 3.908 48.258 1.00 74.88 478 GLN A CA 1
ATOM 3877 C C . GLN A 1 478 ? -15.431 4.366 46.822 1.00 74.88 478 GLN A C 1
ATOM 3879 O O . GLN A 1 478 ? -14.558 4.960 46.181 1.00 74.88 478 GLN A O 1
ATOM 3884 N N . ALA A 1 479 ? -16.670 4.195 46.350 1.00 69.75 479 ALA A N 1
ATOM 3885 C CA . ALA A 1 479 ? -17.111 4.689 45.046 1.00 69.75 479 ALA A CA 1
ATOM 3886 C C . ALA A 1 479 ? -16.994 6.222 44.941 1.00 69.75 479 ALA A C 1
ATOM 3888 O O . ALA A 1 479 ? -16.420 6.741 43.981 1.00 69.75 479 ALA A O 1
ATOM 3889 N N . PHE A 1 480 ? -17.434 6.963 45.965 1.00 67.69 480 PHE A N 1
ATOM 3890 C CA . PHE A 1 480 ? -17.289 8.421 46.017 1.00 67.69 480 PHE A CA 1
ATOM 3891 C C . PHE A 1 480 ? -15.830 8.877 46.096 1.00 67.69 480 PHE A C 1
ATOM 3893 O O . PHE A 1 480 ? -15.475 9.867 45.460 1.00 67.69 480 PHE A O 1
ATOM 3900 N N . LEU A 1 481 ? -14.961 8.178 46.833 1.00 69.69 481 LEU A N 1
ATOM 3901 C CA . LEU A 1 481 ? -13.527 8.488 46.896 1.00 69.69 481 LEU A CA 1
ATOM 3902 C C . LEU A 1 481 ? -12.837 8.307 45.538 1.00 69.69 481 LEU A C 1
ATOM 3904 O O . LEU A 1 481 ? -11.997 9.131 45.169 1.00 69.69 481 LEU A O 1
ATOM 3908 N N . LEU A 1 482 ? -13.206 7.268 44.787 1.00 64.94 482 LEU A N 1
ATOM 3909 C CA . LEU A 1 482 ? -12.716 7.020 43.430 1.00 64.94 482 LEU A CA 1
ATOM 3910 C C . LEU A 1 482 ? -13.158 8.139 42.469 1.00 64.94 482 LEU A C 1
ATOM 3912 O O . LEU A 1 482 ? -12.326 8.718 41.767 1.00 64.94 482 LEU A O 1
ATOM 3916 N N . GLN A 1 483 ? -14.439 8.522 42.523 1.00 59.38 483 GLN A N 1
ATOM 3917 C CA . GLN A 1 483 ? -15.010 9.631 41.748 1.00 59.38 483 GLN A CA 1
ATOM 3918 C C . GLN A 1 483 ? -14.354 10.974 42.107 1.00 59.38 483 GLN A C 1
ATOM 3920 O O . GLN A 1 483 ? -14.057 11.788 41.234 1.00 59.38 483 GLN A O 1
ATOM 3925 N N . ARG A 1 484 ? -14.091 11.212 43.400 1.00 55.00 484 ARG A N 1
ATOM 3926 C CA . ARG A 1 484 ? -13.489 12.456 43.896 1.00 55.00 484 ARG A CA 1
ATOM 3927 C C . ARG A 1 484 ? -12.024 12.574 43.494 1.00 55.00 484 ARG A C 1
ATOM 3929 O O . ARG A 1 484 ? -11.610 13.670 43.141 1.00 55.00 484 ARG A O 1
ATOM 3936 N N . LYS A 1 485 ? -11.260 11.474 43.479 1.00 55.16 485 LYS A N 1
ATOM 3937 C CA . LYS A 1 485 ? -9.894 11.458 42.924 1.00 55.16 485 LYS A CA 1
ATOM 3938 C C . LYS A 1 485 ? -9.892 11.793 41.429 1.00 55.16 485 LYS A C 1
ATOM 3940 O O . LYS A 1 485 ? -9.118 12.654 41.026 1.00 55.16 485 LYS A O 1
ATOM 3945 N N . LYS A 1 486 ? -10.824 11.224 40.649 1.00 46.97 486 LYS A N 1
ATOM 3946 C CA . LYS A 1 486 ? -11.041 11.571 39.228 1.00 46.97 486 LYS A CA 1
ATOM 3947 C C . LYS A 1 486 ? -11.365 13.064 39.058 1.00 46.97 486 LYS A C 1
ATOM 3949 O O . LYS A 1 486 ? -10.773 13.727 38.215 1.00 46.97 486 LYS A O 1
ATOM 3954 N N . LEU A 1 487 ? -12.242 13.622 39.902 1.00 37.38 487 LEU A N 1
ATOM 3955 C CA . LEU A 1 487 ? -12.609 15.046 39.876 1.00 37.38 487 LEU A CA 1
ATOM 3956 C C . LEU A 1 487 ? -11.439 15.963 40.265 1.00 37.38 487 LEU A C 1
ATOM 3958 O O . LEU A 1 487 ? -11.261 17.024 39.678 1.00 37.38 487 LEU A O 1
ATOM 3962 N N . GLN A 1 488 ? -10.637 15.558 41.249 1.00 31.48 488 GLN A N 1
ATOM 3963 C CA . GLN A 1 488 ? -9.503 16.330 41.750 1.00 31.48 488 GLN A CA 1
ATOM 3964 C C . GLN A 1 488 ? -8.349 16.345 40.734 1.00 31.48 488 GLN A C 1
ATOM 3966 O O . GLN A 1 488 ? -7.766 17.400 40.503 1.00 31.48 488 GLN A O 1
ATOM 3971 N N . GLU A 1 489 ? -8.085 15.226 40.052 1.00 38.44 489 GLU A N 1
ATOM 3972 C CA . GLU A 1 489 ? -7.162 15.165 38.908 1.00 38.44 489 GLU A CA 1
ATOM 3973 C C . GLU A 1 489 ? -7.662 16.012 37.724 1.00 38.44 489 GLU A C 1
ATOM 3975 O O . GLU A 1 489 ? -6.878 16.736 37.109 1.00 38.44 489 GLU A O 1
ATOM 3980 N N . HIS A 1 490 ? -8.973 16.003 37.452 1.00 29.53 490 HIS A N 1
ATOM 3981 C CA . HIS A 1 490 ? -9.576 16.809 36.388 1.00 29.53 490 HIS A CA 1
ATOM 3982 C C . HIS A 1 490 ? -9.506 18.319 36.685 1.00 29.53 490 HIS A C 1
ATOM 3984 O O . HIS A 1 490 ? -9.083 19.090 35.823 1.00 29.53 490 HIS A O 1
ATOM 3990 N N . ILE A 1 491 ? -9.822 18.747 37.916 1.00 25.83 491 ILE A N 1
ATOM 3991 C CA . ILE A 1 491 ? -9.728 20.151 38.363 1.00 25.83 491 ILE A CA 1
ATOM 3992 C C . ILE A 1 491 ? -8.277 20.643 38.316 1.00 25.83 491 ILE A C 1
ATOM 3994 O O . ILE A 1 491 ? -8.029 21.742 37.827 1.00 25.83 491 ILE A O 1
ATOM 3998 N N . ILE A 1 492 ? -7.313 19.823 38.748 1.00 29.03 492 ILE A N 1
ATOM 3999 C CA . ILE A 1 492 ? -5.888 20.177 38.679 1.00 29.03 492 ILE A CA 1
ATOM 4000 C C . ILE A 1 492 ? -5.425 20.316 37.220 1.00 29.03 492 ILE A C 1
ATOM 4002 O O . ILE A 1 492 ? -4.676 21.239 36.930 1.00 29.03 492 ILE A O 1
ATOM 4006 N N . SER A 1 493 ? -5.911 19.479 36.294 1.00 27.72 493 SER A N 1
ATOM 4007 C CA . SER A 1 493 ? -5.576 19.590 34.860 1.00 27.72 493 SER A CA 1
ATOM 4008 C C . SER A 1 493 ? -6.277 20.734 34.111 1.00 27.72 493 SER A C 1
ATOM 4010 O O . SER A 1 493 ? -5.900 21.045 32.986 1.00 27.72 493 SER A O 1
ATOM 4012 N N . THR A 1 494 ? -7.321 21.326 34.703 1.00 25.58 494 THR A N 1
ATOM 4013 C CA . THR A 1 494 ? -8.118 22.398 34.075 1.00 25.58 494 THR A CA 1
ATOM 4014 C C . THR A 1 494 ? -7.732 23.786 34.602 1.00 25.58 494 THR A C 1
ATOM 4016 O O . THR A 1 494 ? -7.975 24.786 33.931 1.00 25.58 494 THR A O 1
ATOM 4019 N N . PHE A 1 495 ? -7.118 23.863 35.789 1.00 23.78 495 PHE A N 1
ATOM 4020 C CA . PHE A 1 495 ? -6.702 25.119 36.432 1.00 23.78 495 PHE A CA 1
ATOM 4021 C C . PHE A 1 495 ? -5.180 25.355 36.471 1.00 23.78 495 PHE A C 1
ATOM 4023 O O . PHE A 1 495 ? -4.757 26.427 36.909 1.00 23.78 495 PHE A O 1
ATOM 4030 N N . PHE A 1 496 ? -4.371 24.415 35.974 1.00 27.89 496 PHE A N 1
ATOM 4031 C CA . PHE A 1 496 ? -2.931 24.559 35.719 1.00 27.89 496 PHE A CA 1
ATOM 4032 C C . PHE A 1 496 ? -2.606 24.074 34.306 1.00 27.89 496 PHE A C 1
ATOM 4034 O O . PHE A 1 496 ? -1.637 24.608 33.713 1.00 27.89 496 PHE A O 1
#

Foldseek 3Di:
DQQPDWDQFPVRDTHRLCDPDDPDPPDVPPPPDQDDFFPLVSVVCCCVPPVVVVPVRSDLLLLDKDKDKDWFDDDPPPPDDDDPDFFKFKFFFQVVQVVVQVVQCVVCVVFHKDKFWFQALQFDTTIKIKIATDDPDPDHSNDSPDPDWHFGMKIKWKQLLVLQDDPDPPDGLLLALCLLVLLAAQVLLQLLLLVCVVPDPDDDPRDGSVVSVVSLVVSVVSLVVSLDPVVDHHIIMMIIIMTRRVVVVVCSVVPVRPVVVHVVTHTSDDDDDLDDDPPDDDRIHMGRPVVLSVSLVVQLCVLSVLSVVSSVVNHVVPDDDPDPDQQLRSLVLSLQSSVQNSLSSVSNSSSRDGDGDDPQCCQAAQQKDWDFDPDDPPRDDIDIFGHQNQNVVNVVVRGGDRDPQQDPVVSSGGDPVNVVRGDRDDDPSHDPSPDPVSSVVSNCVRNVLSVLLVVLQVVLVVCVVVVNPVSSVVSVVVSVVSVVVVVVVVVVSVVD

pLDDT: mean 76.66, std 15.59, range [23.78, 96.25]

Secondary structure (DSSP, 8-state):
--TT-EEE-TTS-EEETTSS-------TT-------SSHHHHHHHHIIIIIHHH-GGGS-GGG-EEEEEEEE------S-SS--PPPEEEEEBHHHHHHHHHHHHHH-TTS-EEEEEEE-TTBSSBEEEEEEE---SSS-TTSTT--S----EEEEEEGGGGTT--SSTT--TT--TTGGGGGS-HHHHHHHHHHHHTT--S------HHHHHHHHHHHHHHHHHHT-GGG---B-EEEEEEEEHHHHHHHHHTTTT-TTT-TT---S-----SS--TT---SEEEEEHHHHHHHHHHHHHHHHHHHHHHHHHHHGGGS---S-S-HHHHHHHHHHHHHHHHHHHHHHHHTTS-EE--GGGHHHH-SEEEEE-TT-SSTT-EEEEE---HHHHHHHHSB----GGGEETTTTEE-HHHHHH---PPPTTS-GGG-HHHHHHHHIIIIIHHHHHHHHHHHHHHHHTTT-HHHHHHHHHHHHHHHHHHHHHHHHHHH-

Sequence (496 aa):
KANSFQIRTKSGESIPYFKNPRLLFQAHDLKNIFATPSLDDTMTLVHNTILAGMGPEQLDLHSCWLDIGTRDYVPDQPRGHNNRIEPFTLLWKGDCHQHLHRRLSEIVPGTPLSASHFRSFLLRDIGTYHSKIKATGAVTPGCPRSREPAVIRAKAYNCNKELFSVMYSNYRLFGSGYLPLLAFDDEMINDLSSSSQNRERGSKTQLSRNAILKAWSANKRHLRSISDPEALSNYGVRKEVTLRFDIVLMMWASGYFQATRESHTGPLDWTIPLTGEDHVHFPFWTVPTRDINAMIFTQAARLVLPLDHLFNEAGASSVEQPARFDVADRHVHRILGFYTAQMFCRLLIHSFVGEQMLDYDHWIWFPRWWVRKSQSRDRGELLERQGLGLESAIMTSGMLWIPLAKMYWKRGHLALETLVNLYIPRSPLHPRLASQVNVQTLTVSKITVDVFFQQWLKEARAAFESDREEKAEELVKQAFLLQRKKLQEHIISTFF